Protein AF-A0A967EJQ5-F1 (afdb_monomer_lite)

Structure (mmCIF, N/CA/C/O backbone):
data_AF-A0A967EJQ5-F1
#
_entry.id   AF-A0A967EJQ5-F1
#
loop_
_atom_site.group_PDB
_atom_site.id
_atom_site.type_symbol
_atom_site.label_atom_id
_atom_site.label_alt_id
_atom_site.label_comp_id
_atom_site.label_asym_id
_atom_site.label_entity_id
_atom_site.label_seq_id
_atom_site.pdbx_PDB_ins_code
_atom_site.Cartn_x
_atom_site.Cartn_y
_atom_site.Cartn_z
_atom_site.occupancy
_atom_site.B_iso_or_equiv
_atom_site.auth_seq_id
_atom_site.auth_comp_id
_atom_site.auth_asym_id
_atom_site.auth_atom_id
_atom_site.pdbx_PDB_model_num
ATOM 1 N N . MET A 1 1 ? 8.797 -21.896 -61.077 1.00 55.00 1 MET A N 1
ATOM 2 C CA . MET A 1 1 ? 9.209 -20.578 -60.561 1.00 55.00 1 MET A CA 1
ATOM 3 C C . MET A 1 1 ? 10.694 -20.652 -60.276 1.00 55.00 1 MET A C 1
ATOM 5 O O . MET A 1 1 ? 11.191 -21.742 -60.014 1.00 55.00 1 MET A O 1
ATOM 9 N N . SER A 1 2 ? 11.428 -19.552 -60.407 1.00 75.62 2 SER A N 1
ATOM 10 C CA . SER A 1 2 ? 12.822 -19.540 -59.946 1.00 75.62 2 SER A CA 1
ATOM 11 C C . SER A 1 2 ? 12.859 -19.655 -58.412 1.00 75.62 2 SER A C 1
ATOM 13 O O . SER A 1 2 ? 11.936 -19.184 -57.746 1.00 75.62 2 SER A O 1
ATOM 15 N N . ASN A 1 3 ? 13.930 -20.217 -57.830 1.00 76.56 3 ASN A N 1
ATOM 16 C CA . ASN A 1 3 ? 14.112 -20.283 -56.364 1.00 76.56 3 ASN A CA 1
ATOM 17 C C . ASN A 1 3 ? 13.921 -18.909 -55.674 1.00 76.56 3 ASN A C 1
ATOM 19 O O . ASN A 1 3 ? 13.562 -18.842 -54.499 1.00 76.56 3 ASN A O 1
ATOM 23 N N . TYR A 1 4 ? 14.146 -17.813 -56.406 1.00 81.56 4 TYR A N 1
ATOM 24 C CA . TYR A 1 4 ? 13.992 -16.432 -55.950 1.00 81.56 4 TYR A CA 1
ATOM 25 C C . TYR A 1 4 ? 12.532 -15.968 -55.881 1.00 81.56 4 TYR A C 1
ATOM 27 O O . TYR A 1 4 ? 12.156 -15.270 -54.939 1.00 81.56 4 TYR A O 1
ATOM 35 N N . GLU A 1 5 ? 11.700 -16.359 -56.847 1.00 83.62 5 GLU A N 1
ATOM 36 C CA . GLU A 1 5 ? 10.259 -16.072 -56.829 1.00 83.62 5 GLU A CA 1
ATOM 37 C C . GLU A 1 5 ? 9.575 -16.808 -55.675 1.00 83.62 5 GLU A C 1
ATOM 39 O O . GLU A 1 5 ? 8.753 -16.226 -54.969 1.00 83.62 5 GLU A O 1
ATOM 44 N N . GLU A 1 6 ? 9.974 -18.058 -55.427 1.00 86.62 6 GLU A N 1
ATOM 45 C CA . GLU A 1 6 ? 9.455 -18.861 -54.318 1.00 86.62 6 GLU A CA 1
ATOM 46 C C . GLU A 1 6 ? 9.904 -18.320 -52.954 1.00 86.62 6 GLU A C 1
ATOM 48 O O . GLU A 1 6 ? 9.093 -18.229 -52.032 1.00 86.62 6 GLU A O 1
ATOM 53 N N . LEU A 1 7 ? 11.155 -17.858 -52.832 1.00 88.62 7 LEU A N 1
ATOM 54 C CA . LEU A 1 7 ? 11.626 -17.153 -51.637 1.00 88.62 7 LEU A CA 1
ATOM 55 C C . LEU A 1 7 ? 10.824 -15.868 -51.389 1.00 88.62 7 LEU A C 1
ATOM 57 O O . LEU A 1 7 ? 10.390 -15.629 -50.262 1.00 88.62 7 LEU A O 1
ATOM 61 N N . ARG A 1 8 ? 10.586 -15.050 -52.424 1.00 88.88 8 ARG A N 1
ATOM 62 C CA . ARG A 1 8 ? 9.766 -13.831 -52.303 1.00 88.88 8 ARG A CA 1
ATOM 63 C C . ARG A 1 8 ? 8.336 -14.155 -51.888 1.00 88.88 8 ARG A C 1
ATOM 65 O O . ARG A 1 8 ? 7.810 -13.506 -50.986 1.00 88.88 8 ARG A O 1
ATOM 72 N N . ALA A 1 9 ? 7.732 -15.181 -52.483 1.00 88.25 9 ALA A N 1
ATOM 73 C CA . ALA A 1 9 ? 6.409 -15.661 -52.097 1.00 88.25 9 ALA A CA 1
ATOM 74 C C . ALA A 1 9 ? 6.390 -16.153 -50.640 1.00 88.25 9 ALA A C 1
ATOM 76 O O . ALA A 1 9 ? 5.456 -15.851 -49.897 1.00 88.25 9 ALA A O 1
ATOM 77 N N . PHE A 1 10 ? 7.442 -16.844 -50.191 1.00 90.44 10 PHE A N 1
ATOM 78 C CA . PHE A 1 10 ? 7.571 -17.285 -48.806 1.00 90.44 10 PHE A CA 1
ATOM 79 C C . PHE A 1 10 ? 7.694 -16.106 -47.835 1.00 90.44 10 PHE A C 1
ATOM 81 O O . PHE A 1 10 ? 6.966 -16.063 -46.844 1.00 90.44 10 PHE A O 1
ATOM 88 N N . MET A 1 11 ? 8.549 -15.122 -48.118 1.00 88.62 11 MET A N 1
ATOM 89 C CA . MET A 1 11 ? 8.670 -13.915 -47.293 1.00 88.62 11 MET A CA 1
ATOM 90 C C . MET A 1 11 ? 7.342 -13.141 -47.243 1.00 88.62 11 MET A C 1
ATOM 92 O O . MET A 1 11 ? 6.875 -12.772 -46.161 1.00 88.62 11 MET A O 1
ATOM 96 N N . LEU A 1 12 ? 6.656 -13.008 -48.384 1.00 88.44 12 LEU A N 1
ATOM 97 C CA . LEU A 1 12 ? 5.327 -12.402 -48.459 1.00 88.44 12 LEU A CA 1
ATOM 98 C C . LEU A 1 12 ? 4.291 -13.180 -47.633 1.00 88.44 12 LEU A C 1
ATOM 100 O O . LEU A 1 12 ? 3.509 -12.563 -46.913 1.00 88.44 12 LEU A O 1
ATOM 104 N N . SER A 1 13 ? 4.334 -14.518 -47.638 1.00 88.62 13 SER A N 1
ATOM 105 C CA . SER A 1 13 ? 3.459 -15.369 -46.810 1.00 88.62 13 SER A CA 1
ATOM 106 C C . SER A 1 13 ? 3.662 -15.168 -45.303 1.00 88.62 13 SER A C 1
ATOM 108 O O . SER A 1 13 ? 2.763 -15.436 -44.508 1.00 88.62 13 SER A O 1
ATOM 110 N N . LYS A 1 14 ? 4.833 -14.666 -44.891 1.00 86.38 14 LYS A N 1
ATOM 111 C CA . LYS A 1 14 ? 5.134 -14.268 -43.506 1.00 86.38 14 LYS A CA 1
ATOM 112 C C . LYS A 1 14 ? 4.807 -12.793 -43.225 1.00 86.38 14 LYS A C 1
ATOM 114 O O . LYS A 1 14 ? 5.050 -12.298 -42.120 1.00 86.38 14 LYS A O 1
ATOM 119 N N . GLY A 1 15 ? 4.226 -12.088 -44.198 1.00 80.00 15 GLY A N 1
ATOM 120 C CA . GLY A 1 15 ? 3.902 -10.664 -44.126 1.00 80.00 15 GLY A CA 1
ATOM 121 C C . GLY A 1 15 ? 5.147 -9.778 -44.129 1.00 80.00 15 GLY A C 1
ATOM 122 O O . GLY A 1 15 ? 5.191 -8.800 -43.387 1.00 80.00 15 GLY A O 1
ATOM 123 N N . ILE A 1 16 ? 6.182 -10.174 -44.874 1.00 82.19 16 ILE A N 1
ATOM 124 C CA . ILE A 1 16 ? 7.502 -9.532 -44.916 1.00 82.19 16 ILE A CA 1
ATOM 125 C C . ILE A 1 16 ? 7.842 -9.294 -46.397 1.00 82.19 16 ILE A C 1
ATOM 127 O O . ILE A 1 16 ? 8.538 -10.103 -47.007 1.00 82.19 16 ILE A O 1
ATOM 131 N N . PRO A 1 17 ? 7.310 -8.238 -47.036 1.00 78.50 17 PRO A N 1
ATOM 132 C CA . PRO A 1 17 ? 7.686 -7.929 -48.409 1.00 78.50 17 PRO A CA 1
ATOM 133 C C . PRO A 1 17 ? 9.153 -7.479 -48.451 1.00 78.50 17 PRO A C 1
ATOM 135 O O . PRO A 1 17 ? 9.599 -6.722 -47.590 1.00 78.50 17 PRO A O 1
ATOM 138 N N . ILE A 1 18 ? 9.899 -7.942 -49.452 1.00 76.38 18 ILE A N 1
ATOM 139 C CA . ILE A 1 18 ? 11.235 -7.429 -49.764 1.00 76.38 18 ILE A CA 1
ATOM 140 C C . ILE A 1 18 ? 11.129 -6.550 -51.009 1.00 76.38 18 ILE A C 1
ATOM 142 O O . ILE A 1 18 ? 10.745 -7.023 -52.076 1.00 76.38 18 ILE A O 1
ATOM 146 N N . HIS A 1 19 ? 11.431 -5.261 -50.848 1.00 72.38 19 HIS A N 1
ATOM 147 C CA . HIS A 1 19 ? 11.352 -4.271 -51.934 1.00 72.38 19 HIS A CA 1
ATOM 148 C C . HIS A 1 19 ? 12.639 -4.193 -52.764 1.00 72.38 19 HIS A C 1
ATOM 150 O O . HIS A 1 19 ? 12.661 -3.553 -53.809 1.00 72.38 19 HIS A O 1
ATOM 156 N N . ASP A 1 20 ? 13.708 -4.858 -52.317 1.00 74.44 20 ASP A N 1
ATOM 157 C CA . ASP A 1 20 ? 14.980 -4.894 -53.032 1.00 74.44 20 ASP A CA 1
ATOM 158 C C . ASP A 1 20 ? 14.855 -5.716 -54.327 1.00 74.44 20 ASP A C 1
ATOM 160 O O . ASP A 1 20 ? 14.429 -6.877 -54.313 1.00 74.44 20 ASP A O 1
ATOM 164 N N . GLU A 1 21 ? 15.276 -5.124 -55.451 1.00 70.12 21 GLU A N 1
ATOM 165 C CA . GLU A 1 21 ? 15.207 -5.745 -56.782 1.00 70.12 21 GLU A CA 1
ATOM 166 C C . GLU A 1 21 ? 16.025 -7.040 -56.877 1.00 70.12 21 GLU A C 1
ATOM 168 O O . GLU A 1 21 ? 15.605 -7.967 -57.570 1.00 70.12 21 GLU A O 1
ATOM 173 N N . ASN A 1 22 ? 17.116 -7.147 -56.111 1.00 81.69 22 ASN A N 1
ATOM 174 C CA . ASN A 1 22 ? 18.037 -8.282 -56.121 1.00 81.69 22 ASN A CA 1
ATOM 175 C C . ASN A 1 22 ? 18.145 -8.945 -54.740 1.00 81.69 22 ASN A C 1
ATOM 177 O O . ASN A 1 22 ? 18.316 -8.266 -53.726 1.00 81.69 22 ASN A O 1
ATOM 181 N N . ILE A 1 23 ? 18.097 -10.281 -54.715 1.00 85.75 23 ILE A N 1
ATOM 182 C CA . ILE A 1 23 ? 18.383 -11.106 -53.533 1.00 85.75 23 ILE A CA 1
ATOM 183 C C . ILE A 1 23 ? 19.667 -11.894 -53.791 1.00 85.75 23 ILE A C 1
ATOM 185 O O . ILE A 1 23 ? 19.763 -12.613 -54.785 1.00 85.75 23 ILE A O 1
ATOM 189 N N . TYR A 1 24 ? 20.637 -11.790 -52.884 1.00 89.81 24 TYR A N 1
ATOM 190 C CA . TYR A 1 24 ? 21.956 -12.408 -53.029 1.00 89.81 24 TYR A CA 1
ATOM 191 C C . TYR A 1 24 ? 22.090 -13.673 -52.170 1.00 89.81 24 TYR A C 1
ATOM 193 O O . TYR A 1 24 ? 21.849 -13.654 -50.968 1.00 89.81 24 TYR A O 1
ATOM 201 N N . ILE A 1 25 ? 22.502 -14.784 -52.784 1.00 90.44 25 ILE A N 1
ATOM 202 C CA . ILE A 1 25 ? 22.781 -16.058 -52.099 1.00 90.44 25 ILE A CA 1
ATOM 203 C C . ILE A 1 25 ? 24.296 -16.283 -52.144 1.00 90.44 25 ILE A C 1
ATOM 205 O O . ILE A 1 25 ? 24.795 -17.073 -52.937 1.00 90.44 25 ILE A O 1
ATOM 209 N N . ASP A 1 26 ? 25.033 -15.479 -51.381 1.00 90.62 26 ASP A N 1
ATOM 210 C CA . ASP A 1 26 ? 26.504 -15.437 -51.378 1.00 90.62 26 ASP A CA 1
ATOM 211 C C . ASP A 1 26 ? 27.109 -15.732 -49.993 1.00 90.62 26 ASP A C 1
ATOM 213 O O . ASP A 1 26 ? 28.286 -15.461 -49.746 1.00 90.62 26 ASP A O 1
ATOM 217 N N . GLY A 1 27 ? 26.287 -16.227 -49.065 1.00 87.06 27 GLY A N 1
ATOM 218 C CA . GLY A 1 27 ? 26.678 -16.525 -47.694 1.00 87.06 27 GLY A CA 1
ATOM 219 C C . GLY A 1 27 ? 26.982 -15.289 -46.841 1.00 87.06 27 GLY A C 1
ATOM 220 O O . GLY A 1 27 ? 27.502 -15.454 -45.732 1.00 87.06 27 GLY A O 1
ATOM 221 N N . LYS A 1 28 ? 26.693 -14.065 -47.313 1.00 89.19 28 LYS A N 1
ATOM 222 C CA . LYS A 1 28 ? 26.930 -12.811 -46.574 1.00 89.19 28 LYS A CA 1
ATOM 223 C C . LYS A 1 28 ? 25.649 -12.241 -45.971 1.00 89.19 28 LYS A C 1
ATOM 225 O O . LYS A 1 28 ? 24.536 -12.550 -46.386 1.00 89.19 28 LYS A O 1
ATOM 230 N N . VAL A 1 29 ? 25.828 -11.376 -44.972 1.00 87.88 29 VAL A N 1
ATOM 231 C CA . VAL A 1 29 ? 24.732 -10.634 -44.337 1.00 87.88 29 VAL A CA 1
ATOM 232 C C . VAL A 1 29 ? 24.316 -9.474 -45.229 1.00 87.88 29 VAL A C 1
ATOM 234 O O . VAL A 1 29 ? 25.078 -8.525 -45.408 1.00 87.88 29 VAL A O 1
ATOM 237 N N . HIS A 1 30 ? 23.082 -9.520 -45.721 1.00 88.19 30 HIS A N 1
ATOM 238 C CA . HIS A 1 30 ? 22.468 -8.444 -46.494 1.00 88.19 30 HIS A CA 1
ATOM 239 C C . HIS A 1 30 ? 21.370 -7.777 -45.680 1.00 88.19 30 HIS A C 1
ATOM 241 O O . HIS A 1 30 ? 20.577 -8.452 -45.026 1.00 88.19 30 HIS A O 1
ATOM 247 N N . ARG A 1 31 ? 21.323 -6.443 -45.704 1.00 85.00 31 ARG A N 1
ATOM 248 C CA . ARG A 1 31 ? 20.262 -5.660 -45.058 1.00 85.00 31 ARG A CA 1
ATOM 249 C C . ARG A 1 31 ? 19.149 -5.378 -46.057 1.00 85.00 31 ARG A C 1
ATOM 251 O O . ARG A 1 31 ? 19.439 -5.088 -47.214 1.00 85.00 31 ARG A O 1
ATOM 258 N N . TYR A 1 32 ? 17.903 -5.405 -45.599 1.00 84.56 32 TYR A N 1
ATOM 259 C CA . TYR A 1 32 ? 16.724 -5.049 -46.393 1.00 84.56 32 TYR A CA 1
ATOM 260 C C . TYR A 1 32 ? 15.721 -4.266 -45.536 1.00 84.56 32 TYR A C 1
ATOM 262 O O . TYR A 1 32 ? 15.927 -4.120 -44.334 1.00 84.56 32 TYR A O 1
ATOM 270 N N . SER A 1 33 ? 14.676 -3.718 -46.160 1.00 78.88 33 SER A N 1
ATOM 271 C CA . SER A 1 33 ? 13.578 -3.047 -45.457 1.00 78.88 33 SER A CA 1
ATOM 272 C C . SER A 1 33 ? 12.245 -3.673 -45.839 1.00 78.88 33 SER A C 1
ATOM 274 O O . SER A 1 33 ? 11.969 -3.861 -47.025 1.00 78.88 33 SER A O 1
ATOM 276 N N . THR A 1 34 ? 11.397 -3.943 -44.846 1.00 74.50 34 THR A N 1
ATOM 277 C CA . THR A 1 34 ? 10.002 -4.354 -45.086 1.00 74.50 34 THR A CA 1
ATOM 278 C C . THR A 1 34 ? 9.072 -3.178 -45.387 1.00 74.50 34 THR A C 1
ATOM 280 O O . THR A 1 34 ? 8.006 -3.354 -45.978 1.00 74.50 34 THR A O 1
ATOM 283 N N . ARG A 1 35 ? 9.483 -1.964 -45.005 1.00 70.94 35 ARG A N 1
ATOM 284 C CA . ARG A 1 35 ? 8.684 -0.727 -45.071 1.00 70.94 35 ARG A CA 1
ATOM 285 C C . ARG A 1 35 ? 9.152 0.249 -46.148 1.00 70.94 35 ARG A C 1
ATOM 287 O O . ARG A 1 35 ? 8.566 1.314 -46.288 1.00 70.94 35 ARG A O 1
ATOM 294 N N . ASN A 1 36 ? 10.169 -0.137 -46.919 1.00 68.94 36 ASN A N 1
ATOM 295 C CA . ASN A 1 36 ? 10.843 0.719 -47.895 1.00 68.94 36 ASN A CA 1
ATOM 296 C C . ASN A 1 36 ? 11.498 1.963 -47.256 1.00 68.94 36 ASN A C 1
ATOM 298 O O . ASN A 1 36 ? 11.566 3.036 -47.853 1.00 68.94 36 ASN A O 1
ATOM 302 N N . ASP A 1 37 ? 11.982 1.803 -46.024 1.00 65.75 37 ASP A N 1
ATOM 303 C CA . ASP A 1 37 ? 12.725 2.829 -45.302 1.00 65.75 37 ASP A CA 1
ATOM 304 C C . ASP A 1 37 ? 14.159 2.935 -45.844 1.00 65.75 37 ASP A C 1
ATOM 306 O O . ASP A 1 37 ? 14.792 1.935 -46.196 1.00 65.75 37 ASP A O 1
ATOM 310 N N . SER A 1 38 ? 14.710 4.152 -45.851 1.00 61.62 38 SER A N 1
ATOM 311 C CA . SER A 1 38 ? 16.109 4.397 -46.239 1.00 61.62 38 SER A CA 1
ATOM 312 C C . SER A 1 38 ? 17.119 3.756 -45.278 1.00 61.62 38 SER A C 1
ATOM 314 O O . SER A 1 38 ? 18.249 3.460 -45.666 1.00 61.62 38 SER A O 1
ATOM 316 N N . GLU A 1 39 ? 16.712 3.497 -44.033 1.00 62.31 39 GLU A N 1
ATOM 317 C CA . GLU A 1 39 ? 17.490 2.764 -43.039 1.00 62.31 39 GLU A CA 1
ATOM 318 C C . GLU A 1 39 ? 16.980 1.316 -42.937 1.00 62.31 39 GLU A C 1
ATOM 320 O O . GLU A 1 39 ? 15.937 1.033 -42.355 1.00 62.31 39 GLU A O 1
ATOM 325 N N . LYS A 1 40 ? 17.743 0.385 -43.519 1.00 73.81 40 LYS A N 1
ATOM 326 C CA . LYS A 1 40 ? 17.424 -1.048 -43.578 1.00 73.81 40 LYS A CA 1
ATOM 327 C C . LYS A 1 40 ? 17.718 -1.738 -42.238 1.00 73.81 40 LYS A C 1
ATOM 329 O O . LYS A 1 40 ? 18.887 -1.934 -41.888 1.00 73.81 40 LYS A O 1
ATOM 334 N N . ALA A 1 41 ? 16.676 -2.080 -41.480 1.00 69.94 41 ALA A N 1
ATOM 335 C CA . ALA A 1 41 ? 16.796 -2.675 -40.146 1.00 69.94 41 ALA A CA 1
ATOM 336 C C . ALA A 1 41 ? 16.891 -4.209 -40.195 1.00 69.94 41 ALA A C 1
ATOM 338 O O . ALA A 1 41 ? 17.615 -4.823 -39.408 1.00 69.94 41 ALA A O 1
ATOM 339 N N . GLU A 1 42 ? 16.195 -4.830 -41.137 1.00 85.56 42 GLU A N 1
ATOM 340 C CA . GLU A 1 42 ? 16.110 -6.272 -41.311 1.00 85.56 42 GLU A CA 1
ATOM 341 C C . GLU A 1 42 ? 17.352 -6.836 -42.007 1.00 85.56 42 GLU A C 1
ATOM 343 O O . GLU A 1 42 ? 18.109 -6.115 -42.663 1.00 85.56 42 GLU A O 1
ATOM 348 N N . TRP A 1 43 ? 17.594 -8.138 -41.849 1.00 87.62 43 TRP A N 1
ATOM 349 C CA . TRP A 1 43 ? 18.717 -8.814 -42.493 1.00 87.62 43 TRP A CA 1
ATOM 350 C C . TRP A 1 43 ? 18.337 -10.198 -43.016 1.00 87.62 43 TRP A C 1
ATOM 352 O O . TRP A 1 43 ? 17.455 -10.859 -42.471 1.00 87.62 43 TRP A O 1
ATOM 362 N N . TYR A 1 44 ? 19.022 -10.651 -44.060 1.00 91.31 44 TYR A N 1
ATOM 363 C CA . TYR A 1 44 ? 18.967 -12.031 -44.522 1.00 91.31 44 TYR A CA 1
ATOM 364 C C . TYR A 1 44 ? 20.365 -12.551 -44.838 1.00 91.31 44 TYR A C 1
ATOM 366 O O . TYR A 1 44 ? 21.278 -11.781 -45.142 1.00 91.31 44 TYR A O 1
ATOM 374 N N . ILE A 1 45 ? 20.526 -13.868 -44.741 1.00 92.50 45 ILE A N 1
ATOM 375 C CA . ILE A 1 45 ? 21.700 -14.579 -45.231 1.00 92.50 45 ILE A CA 1
ATOM 376 C C . ILE A 1 45 ? 21.222 -15.829 -45.955 1.00 92.50 45 ILE A C 1
ATOM 378 O O . ILE A 1 45 ? 20.491 -16.643 -45.383 1.00 92.50 45 ILE A O 1
ATOM 382 N N . GLY A 1 46 ? 21.622 -15.958 -47.215 1.00 92.12 46 GLY A N 1
ATOM 383 C CA . GLY A 1 46 ? 21.352 -17.123 -48.043 1.00 92.12 46 GLY A CA 1
ATOM 384 C C . GLY A 1 46 ? 22.645 -17.792 -48.469 1.00 92.12 46 GLY A C 1
ATOM 385 O O . GLY A 1 46 ? 23.583 -17.100 -48.855 1.00 92.12 46 GLY A O 1
ATOM 386 N N . ASP A 1 47 ? 22.676 -19.120 -48.427 1.00 91.94 47 ASP A N 1
ATOM 387 C CA . ASP A 1 47 ? 23.796 -19.908 -48.942 1.00 91.94 47 ASP A CA 1
ATOM 388 C C . ASP A 1 47 ? 23.306 -21.202 -49.609 1.00 91.94 47 ASP A C 1
ATOM 390 O O . ASP A 1 47 ? 22.155 -21.623 -49.425 1.00 91.94 47 ASP A O 1
ATOM 394 N N . TYR A 1 48 ? 24.181 -21.819 -50.398 1.00 90.06 48 TYR A N 1
ATOM 395 C CA . TYR A 1 48 ? 23.949 -23.116 -51.024 1.00 90.06 48 TYR A CA 1
ATOM 396 C C . TYR A 1 48 ? 24.385 -24.226 -50.073 1.00 90.06 48 TYR A C 1
ATOM 398 O O . TYR A 1 48 ? 25.502 -24.218 -49.569 1.00 90.06 48 TYR A O 1
ATOM 406 N N . ILE A 1 49 ? 23.512 -25.205 -49.848 1.00 87.62 49 ILE A N 1
ATOM 407 C CA . ILE A 1 49 ? 23.845 -26.378 -49.023 1.00 87.62 49 ILE A CA 1
ATOM 408 C C . ILE A 1 49 ? 24.193 -27.617 -49.863 1.00 87.62 49 ILE A C 1
ATOM 410 O O . ILE A 1 49 ? 24.826 -28.545 -49.363 1.00 87.62 49 ILE A O 1
ATOM 414 N N . GLU A 1 50 ? 23.764 -27.630 -51.128 1.00 85.50 50 GLU A N 1
ATOM 415 C CA . GLU A 1 50 ? 24.100 -28.579 -52.197 1.00 85.50 50 GLU A CA 1
ATOM 416 C C . GLU A 1 50 ? 23.915 -27.867 -53.550 1.00 85.50 50 GLU A C 1
ATOM 418 O O . GLU A 1 50 ? 23.380 -26.752 -53.597 1.00 85.50 50 GLU A O 1
ATOM 423 N N . ASP A 1 51 ? 24.308 -28.507 -54.658 1.00 82.44 51 ASP A N 1
ATOM 424 C CA . ASP A 1 51 ? 24.102 -27.946 -55.997 1.00 82.44 51 ASP A CA 1
ATOM 425 C C . ASP A 1 51 ? 22.624 -27.570 -56.214 1.00 82.44 51 ASP A C 1
ATOM 427 O O . ASP A 1 51 ? 21.717 -28.382 -56.018 1.00 82.44 51 ASP A O 1
ATOM 431 N N . LYS A 1 52 ? 22.386 -26.303 -56.575 1.00 83.25 52 LYS A N 1
ATOM 432 C CA . LYS A 1 52 ? 21.062 -25.685 -56.800 1.00 83.25 52 LYS A CA 1
ATOM 433 C C . LYS A 1 52 ? 20.100 -25.661 -55.599 1.00 83.25 52 LYS A C 1
ATOM 435 O O . LYS A 1 52 ? 18.979 -25.172 -55.755 1.00 83.25 52 LYS A O 1
ATOM 440 N N . LYS A 1 53 ? 20.513 -26.106 -54.405 1.00 89.19 53 LYS A N 1
ATOM 441 C CA . LYS A 1 53 ? 19.684 -26.099 -53.186 1.00 89.19 53 LYS A CA 1
ATOM 442 C C . LYS A 1 53 ? 20.130 -25.005 -52.227 1.00 89.19 53 LYS A C 1
ATOM 444 O O . LYS A 1 53 ? 21.178 -25.096 -51.591 1.00 89.19 53 LYS A O 1
ATOM 449 N N . ILE A 1 54 ? 19.290 -23.986 -52.095 1.00 92.06 54 ILE A N 1
ATOM 450 C CA . ILE A 1 54 ? 19.516 -22.829 -51.226 1.00 92.06 54 ILE A CA 1
ATOM 451 C C . ILE A 1 54 ? 18.756 -22.946 -49.903 1.00 92.06 54 ILE A C 1
ATOM 453 O O . ILE A 1 54 ? 17.618 -23.439 -49.862 1.00 92.06 54 ILE A O 1
ATOM 457 N N . VAL A 1 55 ? 19.376 -22.427 -48.844 1.0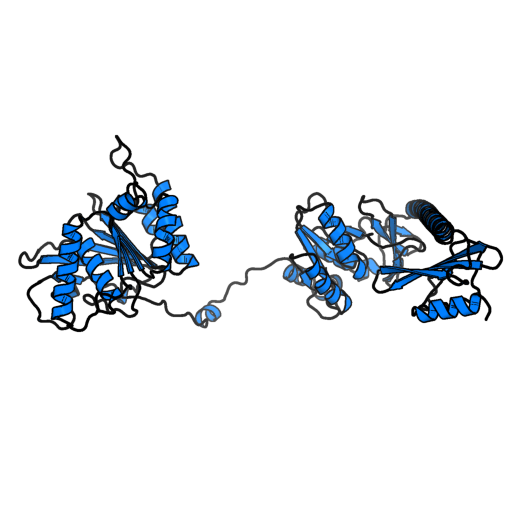0 92.25 55 VAL A N 1
ATOM 458 C CA . VAL A 1 55 ? 18.754 -22.148 -47.545 1.00 92.25 55 VAL A CA 1
ATOM 459 C C . VAL A 1 55 ? 18.950 -20.672 -47.233 1.00 92.25 55 VAL A C 1
ATOM 461 O O . VAL A 1 55 ? 20.049 -20.143 -47.372 1.00 92.25 55 VAL A O 1
ATOM 464 N N . VAL A 1 56 ? 17.881 -20.002 -46.805 1.00 92.69 56 VAL A N 1
ATOM 465 C CA . VAL A 1 56 ? 17.914 -18.572 -46.478 1.00 92.69 56 VAL A CA 1
ATOM 466 C C . VAL A 1 56 ? 17.328 -18.353 -45.101 1.00 92.69 56 VAL A C 1
ATOM 468 O O . VAL A 1 56 ? 16.176 -18.707 -44.862 1.00 92.69 56 VAL A O 1
ATOM 471 N N . THR A 1 57 ? 18.093 -17.742 -44.200 1.00 92.19 57 THR A N 1
ATOM 472 C CA . THR A 1 57 ? 17.556 -17.223 -42.939 1.00 92.19 57 THR A CA 1
ATOM 473 C C . THR A 1 57 ? 17.370 -15.723 -43.063 1.00 92.19 57 THR A C 1
ATOM 475 O O . THR A 1 57 ? 18.299 -15.022 -43.448 1.00 92.19 57 THR A O 1
ATOM 478 N N . PHE A 1 58 ? 16.191 -15.224 -42.714 1.00 90.44 58 PHE A N 1
ATOM 479 C CA . PHE A 1 58 ? 15.892 -13.797 -42.699 1.00 90.44 58 PHE A CA 1
ATOM 480 C C . PHE A 1 58 ? 15.201 -13.401 -41.401 1.00 90.44 58 PHE A C 1
ATOM 482 O O . PHE A 1 58 ? 14.497 -14.205 -40.785 1.00 90.44 58 PHE A O 1
ATOM 489 N N . SER A 1 59 ? 15.422 -12.160 -40.982 1.00 88.06 59 SER A N 1
ATOM 490 C CA . SER A 1 59 ? 14.825 -11.579 -39.788 1.00 88.06 59 SER A CA 1
ATOM 491 C C . SER A 1 59 ? 13.806 -10.505 -40.135 1.00 88.06 59 SER A C 1
ATOM 493 O O . SER A 1 59 ? 13.906 -9.849 -41.169 1.00 88.06 59 SER A O 1
ATOM 495 N N . THR A 1 60 ? 12.837 -10.299 -39.253 1.00 85.19 60 THR A N 1
ATOM 496 C CA . THR A 1 60 ? 11.989 -9.106 -39.237 1.00 85.19 60 THR A CA 1
ATOM 497 C C . THR A 1 60 ? 11.855 -8.602 -37.808 1.00 85.19 60 THR A C 1
ATOM 499 O O . THR A 1 60 ? 11.964 -9.379 -36.859 1.00 85.19 60 THR A O 1
ATOM 502 N N . TYR A 1 61 ? 11.599 -7.307 -37.651 1.00 71.94 61 TYR A N 1
ATOM 503 C CA . TYR A 1 61 ? 11.300 -6.713 -36.357 1.00 71.94 61 TYR A CA 1
ATOM 504 C C . TYR A 1 61 ? 9.807 -6.382 -36.282 1.00 71.94 61 TYR A C 1
ATOM 506 O O . TYR A 1 61 ? 9.341 -5.405 -36.871 1.00 71.94 61 TYR A O 1
ATOM 514 N N . LYS A 1 62 ? 9.048 -7.194 -35.539 1.00 63.34 62 LYS A N 1
ATOM 515 C CA . LYS A 1 62 ? 7.622 -6.970 -35.249 1.00 63.34 62 LYS A CA 1
ATOM 516 C C . LYS A 1 62 ? 7.439 -6.791 -33.745 1.00 63.34 62 LYS A C 1
ATOM 518 O O . LYS A 1 62 ? 8.006 -7.530 -32.950 1.00 63.34 62 LYS A O 1
ATOM 523 N N . ASN A 1 63 ? 6.670 -5.776 -33.344 1.00 53.28 63 ASN A N 1
ATOM 524 C CA . ASN A 1 63 ? 6.371 -5.475 -31.935 1.00 53.28 63 ASN A CA 1
ATOM 525 C C . ASN A 1 63 ? 7.613 -5.385 -31.016 1.00 53.28 63 ASN A C 1
ATOM 527 O O . ASN A 1 63 ? 7.557 -5.789 -29.861 1.00 53.28 63 ASN A O 1
ATOM 531 N N . GLY A 1 64 ? 8.746 -4.889 -31.530 1.00 51.91 64 GLY A N 1
ATOM 532 C CA . GLY A 1 64 ? 9.993 -4.758 -30.761 1.00 51.91 64 GLY A CA 1
ATOM 533 C C . GLY A 1 64 ? 10.819 -6.043 -30.620 1.00 51.91 64 GLY A C 1
ATOM 534 O O . GLY A 1 64 ? 11.916 -5.996 -30.062 1.00 51.91 64 GLY A O 1
ATOM 535 N N . ASN A 1 65 ? 10.350 -7.167 -31.168 1.00 54.69 65 ASN A N 1
ATOM 536 C CA . ASN A 1 65 ? 11.063 -8.439 -31.163 1.00 54.69 65 ASN A CA 1
ATOM 537 C C . ASN A 1 65 ? 11.580 -8.809 -32.553 1.00 54.69 65 ASN A C 1
ATOM 539 O O . ASN A 1 65 ? 10.947 -8.527 -33.569 1.00 54.69 65 ASN A O 1
ATOM 543 N N . GLU A 1 66 ? 12.756 -9.436 -32.572 1.00 79.12 66 GLU A N 1
ATOM 544 C CA . GLU A 1 66 ? 13.323 -10.031 -33.777 1.00 79.12 66 GLU A CA 1
ATOM 545 C C . GLU A 1 66 ? 12.709 -11.420 -33.968 1.00 79.12 66 GLU A C 1
ATOM 547 O O . GLU A 1 66 ? 12.886 -12.302 -33.128 1.00 79.12 66 GLU A O 1
ATOM 552 N N . GLU A 1 67 ? 12.016 -11.619 -35.080 1.00 85.31 67 GLU A N 1
ATOM 553 C CA . GLU A 1 67 ? 11.565 -12.931 -35.530 1.00 85.31 67 GLU A CA 1
ATOM 554 C C . GLU A 1 67 ? 12.479 -13.407 -36.652 1.00 85.31 67 GLU A C 1
ATOM 556 O O . GLU A 1 67 ? 12.792 -12.642 -37.565 1.00 85.31 67 GLU A O 1
ATOM 561 N N . LYS A 1 68 ? 12.904 -14.672 -36.596 1.00 88.94 68 LYS A N 1
ATOM 562 C CA . LYS A 1 68 ? 13.764 -15.286 -37.612 1.00 88.94 68 LYS A CA 1
ATOM 563 C C . LYS A 1 68 ? 13.014 -16.406 -38.314 1.00 88.94 68 LYS A C 1
ATOM 565 O O . LYS A 1 68 ? 12.414 -17.263 -37.669 1.00 88.94 68 LYS A O 1
ATOM 570 N N . PHE A 1 69 ? 13.108 -16.431 -39.633 1.00 90.19 69 PHE A N 1
ATOM 571 C CA . PHE A 1 69 ? 12.510 -17.454 -40.478 1.00 90.19 69 PHE A CA 1
ATOM 572 C C . PHE A 1 69 ? 13.588 -18.100 -41.336 1.00 90.19 69 PHE A C 1
ATOM 574 O O . PHE A 1 69 ? 14.527 -17.433 -41.763 1.00 90.19 69 PHE A O 1
ATOM 581 N N . THR A 1 70 ? 13.440 -19.396 -41.605 1.00 90.88 70 THR A N 1
ATOM 582 C CA . THR A 1 70 ? 14.318 -20.130 -42.519 1.00 90.88 70 THR A CA 1
ATOM 583 C C . THR A 1 70 ? 13.496 -20.649 -43.691 1.00 90.88 70 THR A C 1
ATOM 585 O O . THR A 1 70 ? 12.563 -21.428 -43.497 1.00 90.88 70 THR A O 1
ATOM 588 N N . TYR A 1 71 ? 13.855 -20.223 -44.896 1.00 91.88 71 TYR A N 1
ATOM 589 C CA . TYR A 1 71 ? 13.364 -20.753 -46.159 1.00 91.88 71 TYR A CA 1
ATOM 590 C C . TYR A 1 71 ? 14.290 -21.858 -46.673 1.00 91.88 71 TYR A C 1
ATOM 592 O O . TYR A 1 71 ? 15.513 -21.767 -46.542 1.00 91.88 71 TYR A O 1
ATOM 600 N N . LYS A 1 72 ? 13.696 -22.881 -47.287 1.00 92.31 72 LYS A N 1
ATOM 601 C CA . LYS A 1 72 ? 14.386 -23.976 -47.973 1.00 92.31 72 LYS A CA 1
ATOM 602 C C . LYS A 1 72 ? 13.772 -24.116 -49.361 1.00 92.31 72 LYS A C 1
ATOM 604 O O . LYS A 1 72 ? 12.553 -24.173 -49.473 1.00 92.31 72 LYS A O 1
ATOM 609 N N . SER A 1 73 ? 14.614 -24.191 -50.385 1.00 91.31 73 SER A N 1
ATOM 610 C CA . SER A 1 73 ? 14.186 -24.356 -51.790 1.00 91.31 73 SER A CA 1
ATOM 611 C C . SER A 1 73 ? 13.854 -25.799 -52.193 1.00 91.31 73 SER A C 1
ATOM 613 O O . SER A 1 73 ? 13.493 -26.053 -53.334 1.00 91.31 73 SER A O 1
ATOM 615 N N . TYR A 1 74 ? 14.000 -26.750 -51.274 1.00 89.12 74 TYR A N 1
ATOM 616 C CA . TYR A 1 74 ? 13.856 -28.185 -51.516 1.00 89.12 74 TYR A CA 1
ATOM 617 C C . TYR A 1 74 ? 12.833 -28.796 -50.552 1.00 89.12 74 TYR A C 1
ATOM 619 O O . TYR A 1 74 ? 12.523 -28.226 -49.498 1.00 89.12 74 TYR A O 1
ATOM 627 N N . LYS A 1 75 ? 12.305 -29.971 -50.903 1.00 86.38 75 LYS A N 1
ATOM 628 C CA . LYS A 1 75 ? 11.339 -30.711 -50.077 1.00 86.38 75 LYS A CA 1
ATOM 629 C C . LYS A 1 75 ? 12.038 -31.615 -49.063 1.00 86.38 75 LYS A C 1
ATOM 631 O O . LYS A 1 75 ? 13.196 -32.001 -49.216 1.00 86.38 75 LYS A O 1
ATOM 636 N N . LYS A 1 76 ? 11.300 -31.988 -48.014 1.00 82.81 76 LYS A N 1
ATOM 637 C CA . LYS A 1 76 ? 11.781 -32.907 -46.974 1.00 82.81 76 LYS A CA 1
ATOM 638 C C . LYS A 1 76 ? 12.238 -34.230 -47.604 1.00 82.81 76 LYS A C 1
ATOM 640 O O . LYS A 1 76 ? 11.469 -34.848 -48.334 1.00 82.81 76 LYS A O 1
ATOM 645 N N . GLY A 1 77 ? 13.458 -34.661 -47.280 1.00 83.19 77 GLY A N 1
ATOM 646 C CA . GLY A 1 77 ? 14.055 -35.900 -47.794 1.00 83.19 77 GLY A CA 1
ATOM 647 C C . GLY A 1 77 ? 14.853 -35.756 -49.095 1.00 83.19 77 GLY A C 1
ATOM 648 O O . GLY A 1 77 ? 15.465 -36.727 -49.520 1.00 83.19 77 GLY A O 1
ATOM 649 N N . GLU A 1 78 ? 14.899 -34.570 -49.712 1.00 86.31 78 GLU A N 1
ATOM 650 C CA . GLU A 1 78 ? 15.718 -34.336 -50.913 1.00 86.31 78 GLU A CA 1
ATOM 651 C C . GLU A 1 78 ? 17.196 -34.077 -50.591 1.00 86.31 78 GLU A C 1
ATOM 653 O O . GLU A 1 78 ? 18.020 -34.110 -51.497 1.00 86.31 78 GLU A O 1
ATOM 658 N N . VAL A 1 79 ? 17.546 -33.789 -49.335 1.00 86.06 79 VAL A N 1
ATOM 659 C CA . VAL A 1 79 ? 18.912 -33.475 -48.884 1.00 86.06 79 VAL A CA 1
ATOM 660 C C . VAL A 1 79 ? 19.365 -34.528 -47.883 1.00 86.06 79 VAL A C 1
ATOM 662 O O . VAL A 1 79 ? 18.702 -34.751 -46.868 1.00 86.06 79 VAL A O 1
ATOM 665 N N . GLU A 1 80 ? 20.513 -35.148 -48.140 1.00 85.38 80 GLU A N 1
ATOM 666 C CA . GLU A 1 80 ? 21.118 -36.089 -47.197 1.00 85.38 80 GLU A CA 1
ATOM 667 C C . GLU A 1 80 ? 21.675 -35.348 -45.975 1.00 85.38 80 GLU A C 1
ATOM 669 O O . GLU A 1 80 ? 22.279 -34.277 -46.096 1.00 85.38 80 GLU A O 1
ATOM 674 N N . ASN A 1 81 ? 21.485 -35.923 -44.782 1.00 86.69 81 ASN A N 1
ATOM 675 C CA . ASN A 1 81 ? 21.895 -35.325 -43.504 1.00 86.69 81 ASN A CA 1
ATOM 676 C C . ASN A 1 81 ? 21.385 -33.880 -43.314 1.00 86.69 81 ASN A C 1
ATOM 678 O O . ASN A 1 81 ? 22.080 -33.032 -42.750 1.00 86.69 81 ASN A O 1
ATOM 682 N N . GLU A 1 82 ? 20.160 -33.601 -43.778 1.00 86.31 82 GLU A N 1
ATOM 683 C CA . GLU A 1 82 ? 19.520 -32.278 -43.760 1.00 86.31 82 GLU A CA 1
ATOM 684 C C . GLU A 1 82 ? 19.652 -31.562 -42.403 1.00 86.31 82 GLU A C 1
ATOM 686 O O . GLU A 1 82 ? 20.041 -30.393 -42.348 1.00 86.31 82 GLU A O 1
ATOM 691 N N . GLU A 1 83 ? 19.358 -32.254 -41.299 1.00 86.19 83 GLU A N 1
ATOM 692 C CA . GLU A 1 83 ? 19.414 -31.666 -39.955 1.00 86.19 83 GLU A CA 1
ATOM 693 C C . GLU A 1 83 ? 20.819 -31.178 -39.587 1.00 86.19 83 GLU A C 1
ATOM 695 O O . GLU A 1 83 ? 20.964 -30.096 -39.010 1.00 86.19 83 GLU A O 1
ATOM 700 N N . HIS A 1 84 ? 21.855 -31.932 -39.963 1.00 88.44 84 HIS A N 1
ATOM 701 C CA . HIS A 1 84 ? 23.244 -31.561 -39.719 1.00 88.44 84 HIS A CA 1
ATOM 702 C C . HIS A 1 84 ? 23.626 -30.320 -40.534 1.00 88.44 84 HIS A C 1
ATOM 704 O O . HIS A 1 84 ? 24.041 -29.321 -39.948 1.00 88.44 84 HIS A O 1
ATOM 710 N N . LYS A 1 85 ? 23.357 -30.324 -41.848 1.00 88.06 85 LYS A N 1
ATOM 711 C CA . LYS A 1 85 ? 23.679 -29.202 -42.750 1.00 88.06 85 LYS A CA 1
ATOM 712 C C . LYS A 1 85 ? 22.972 -27.905 -42.353 1.00 88.06 85 LYS A C 1
ATOM 714 O O . LYS A 1 85 ? 23.570 -26.833 -42.370 1.00 88.06 85 LYS A O 1
ATOM 719 N N . ILE A 1 86 ? 21.703 -27.977 -41.945 1.00 86.44 86 ILE A N 1
ATOM 720 C CA . ILE A 1 86 ? 20.964 -26.797 -41.464 1.00 86.44 86 ILE A CA 1
ATOM 721 C C . ILE A 1 86 ? 21.529 -26.297 -40.135 1.00 86.44 86 ILE A C 1
ATOM 723 O O . ILE A 1 86 ? 21.579 -25.087 -39.903 1.00 86.44 86 ILE A O 1
ATOM 727 N N . THR A 1 87 ? 21.924 -27.208 -39.247 1.00 88.75 87 THR A N 1
ATOM 728 C CA . THR A 1 87 ? 22.515 -26.842 -37.957 1.00 88.75 87 THR A CA 1
ATOM 729 C C . THR A 1 87 ? 23.862 -26.149 -38.149 1.00 88.75 87 THR A C 1
ATOM 731 O O . THR A 1 87 ? 24.096 -25.116 -37.524 1.00 88.75 87 THR A O 1
ATOM 734 N N . GLU A 1 88 ? 24.718 -26.660 -39.034 1.00 88.94 88 GLU A N 1
ATOM 735 C CA . GLU A 1 88 ? 25.984 -26.019 -39.406 1.00 88.94 88 GLU A CA 1
ATOM 736 C C . GLU A 1 88 ? 25.757 -24.649 -40.041 1.00 88.94 88 GLU A C 1
ATOM 738 O O . GLU A 1 88 ? 26.292 -23.658 -39.546 1.00 88.94 88 GLU A O 1
ATOM 743 N N . PHE A 1 89 ? 24.861 -24.559 -41.028 1.00 87.88 89 PHE A N 1
ATOM 744 C CA . PHE A 1 89 ? 24.477 -23.289 -41.640 1.00 87.88 89 PHE A CA 1
ATOM 745 C C . PHE A 1 89 ? 24.036 -22.264 -40.585 1.00 87.88 89 PHE A C 1
ATOM 747 O O . PHE A 1 89 ? 24.510 -21.131 -40.582 1.00 87.88 89 PHE A O 1
ATOM 754 N N . ARG A 1 90 ? 23.165 -22.650 -39.641 1.00 86.88 90 ARG A N 1
ATOM 755 C CA . ARG A 1 90 ? 22.710 -21.761 -38.557 1.00 86.88 90 ARG A CA 1
ATOM 756 C C . ARG A 1 90 ? 23.855 -21.298 -37.660 1.00 86.88 90 ARG A C 1
ATOM 758 O O . ARG A 1 90 ? 23.904 -20.112 -37.339 1.00 86.88 90 ARG A O 1
ATOM 765 N N . LYS A 1 91 ? 24.767 -22.200 -37.283 1.00 89.00 91 LYS A N 1
ATOM 766 C CA . LYS A 1 91 ? 25.955 -21.860 -36.484 1.00 89.00 91 LYS A CA 1
ATOM 767 C C . LYS A 1 91 ? 26.853 -20.866 -37.218 1.00 89.00 91 LYS A C 1
ATOM 769 O O . LYS A 1 91 ? 27.267 -19.874 -36.626 1.00 89.00 91 LYS A O 1
ATOM 774 N N . GLU A 1 92 ? 27.113 -21.085 -38.503 1.00 88.44 92 GLU A N 1
ATOM 775 C CA . GLU A 1 92 ? 27.897 -20.153 -39.316 1.00 88.44 92 GLU A CA 1
ATOM 776 C C . GLU A 1 92 ? 27.227 -18.783 -39.432 1.00 88.44 92 GLU A C 1
ATOM 778 O O . GLU A 1 92 ? 27.902 -17.758 -39.322 1.00 88.44 92 GLU A O 1
ATOM 783 N N . GLN A 1 93 ? 25.901 -18.745 -39.604 1.00 86.19 93 GLN A N 1
ATOM 784 C CA . GLN A 1 93 ? 25.162 -17.483 -39.649 1.00 86.19 93 GLN A CA 1
ATOM 785 C C . GLN A 1 93 ? 25.274 -16.702 -38.350 1.00 86.19 93 GLN A C 1
ATOM 787 O O . GLN A 1 93 ? 25.504 -15.492 -38.363 1.00 86.19 93 GLN A O 1
ATOM 792 N N . GLU A 1 94 ? 25.141 -17.390 -37.224 1.00 86.44 94 GLU A N 1
ATOM 793 C CA . GLU A 1 94 ? 25.286 -16.770 -35.919 1.00 86.44 94 GLU A CA 1
ATOM 794 C C . GLU A 1 94 ? 26.698 -16.203 -35.722 1.00 86.44 94 GLU A C 1
ATOM 796 O O . GLU A 1 94 ? 26.834 -15.038 -35.345 1.00 86.44 94 GLU A O 1
ATOM 801 N N . MET A 1 95 ? 27.744 -16.955 -36.086 1.00 87.94 95 MET A N 1
ATOM 802 C CA . MET A 1 95 ? 29.127 -16.461 -36.041 1.00 87.94 95 MET A CA 1
ATOM 803 C C . MET A 1 95 ? 29.345 -15.246 -36.954 1.00 87.94 95 MET A C 1
ATOM 805 O O . MET A 1 95 ? 29.986 -14.275 -36.546 1.00 87.94 95 MET A O 1
ATOM 809 N N . LYS A 1 96 ? 28.799 -15.256 -38.179 1.00 87.56 96 LYS A N 1
ATOM 810 C CA . LYS A 1 96 ? 28.899 -14.132 -39.128 1.00 87.56 96 LYS A CA 1
ATOM 811 C C . LYS A 1 96 ? 28.225 -12.870 -38.580 1.00 87.56 96 LYS A C 1
ATOM 813 O O . LYS A 1 96 ? 28.811 -11.788 -38.646 1.00 87.56 96 LYS A O 1
ATOM 818 N N . LEU A 1 97 ? 27.034 -12.998 -37.993 1.00 83.62 97 LEU A N 1
ATOM 819 C CA . LEU A 1 97 ? 26.314 -11.883 -37.367 1.00 83.62 97 LEU A CA 1
ATOM 820 C C . LEU A 1 97 ? 27.046 -11.342 -36.135 1.00 83.62 97 LEU A C 1
ATOM 822 O O . LEU A 1 97 ? 27.161 -10.125 -35.982 1.00 83.62 97 LEU A O 1
ATOM 826 N N . GLN A 1 98 ? 27.575 -12.227 -35.285 1.00 85.31 98 GLN A N 1
ATOM 827 C CA . GLN A 1 98 ? 28.368 -11.841 -34.116 1.00 85.31 98 GLN A CA 1
ATOM 828 C C . GLN A 1 98 ? 29.630 -11.080 -34.529 1.00 85.31 98 GLN A C 1
ATOM 830 O O . GLN A 1 98 ? 29.901 -10.007 -33.990 1.00 85.31 98 GLN A O 1
ATOM 835 N N . LYS A 1 99 ? 30.365 -11.582 -35.531 1.00 88.50 99 LYS A N 1
ATOM 836 C CA . LYS A 1 99 ? 31.561 -10.916 -36.061 1.00 88.50 99 LYS A CA 1
ATOM 837 C C . LYS A 1 99 ? 31.234 -9.533 -36.627 1.00 88.50 99 LYS A C 1
ATOM 839 O O . LYS A 1 99 ? 31.890 -8.563 -36.262 1.00 88.50 99 LYS A O 1
ATOM 844 N N . LEU A 1 100 ? 30.181 -9.423 -37.443 1.00 85.81 100 LEU A N 1
ATOM 845 C CA . LEU A 1 100 ? 29.739 -8.143 -38.001 1.00 85.81 100 LEU A CA 1
ATOM 846 C C . LEU A 1 100 ? 29.358 -7.141 -36.900 1.00 85.81 100 LEU A C 1
ATOM 848 O O . LEU A 1 100 ? 29.729 -5.971 -36.974 1.00 85.81 100 LEU A O 1
ATOM 852 N N . SER A 1 101 ? 28.642 -7.595 -35.868 1.00 83.75 101 SER A N 1
ATOM 853 C CA . SER A 1 101 ? 28.279 -6.753 -34.725 1.00 83.75 101 SER A CA 1
ATOM 854 C C . SER A 1 101 ? 29.510 -6.298 -33.938 1.00 83.75 101 SER A C 1
ATOM 856 O O . SER A 1 101 ? 29.570 -5.142 -33.523 1.00 83.75 101 SER A O 1
ATOM 858 N N . ALA A 1 102 ? 30.495 -7.177 -33.740 1.00 87.50 102 ALA A N 1
ATOM 859 C CA . ALA A 1 102 ? 31.734 -6.851 -33.041 1.00 87.50 102 ALA A CA 1
ATOM 860 C C . ALA A 1 102 ? 32.580 -5.830 -33.818 1.00 87.50 102 ALA A C 1
ATOM 862 O O . ALA A 1 102 ? 33.101 -4.884 -33.227 1.00 87.50 102 ALA A O 1
ATOM 863 N N . ASP A 1 103 ? 32.684 -5.978 -35.139 1.00 89.88 103 ASP A N 1
ATOM 864 C CA . ASP A 1 103 ? 33.409 -5.029 -35.987 1.00 89.88 103 ASP A CA 1
ATOM 865 C C . ASP A 1 103 ? 32.707 -3.662 -36.014 1.00 89.88 103 ASP A C 1
ATOM 867 O O . ASP A 1 103 ? 33.357 -2.632 -35.821 1.00 89.88 103 ASP A O 1
ATOM 871 N N . ARG A 1 104 ? 31.368 -3.637 -36.098 1.00 88.69 104 ARG A N 1
ATOM 872 C CA . ARG A 1 104 ? 30.582 -2.399 -35.951 1.00 88.69 104 ARG A CA 1
ATOM 873 C C . ARG A 1 104 ? 30.755 -1.735 -34.589 1.00 88.69 104 ARG A C 1
ATOM 875 O O . ARG A 1 104 ? 30.830 -0.510 -34.517 1.00 88.69 104 ARG A O 1
ATOM 882 N N . LEU A 1 105 ? 30.842 -2.513 -33.512 1.00 89.94 105 LEU A N 1
ATOM 883 C CA . LEU A 1 105 ? 31.081 -1.971 -32.177 1.00 89.94 105 LEU A CA 1
ATOM 884 C C . LEU A 1 105 ? 32.466 -1.315 -32.082 1.00 89.94 105 LEU A C 1
ATOM 886 O O . LEU A 1 105 ? 32.577 -0.224 -31.528 1.00 89.94 105 LEU A O 1
ATOM 890 N N . LYS A 1 106 ? 33.508 -1.916 -32.674 1.00 92.31 106 LYS A N 1
ATOM 891 C CA . LYS A 1 106 ? 34.856 -1.316 -32.736 1.00 92.31 106 LYS A CA 1
ATOM 892 C C . LYS A 1 106 ? 34.862 -0.002 -33.518 1.00 92.31 106 LYS A C 1
ATOM 894 O O . LYS A 1 106 ? 35.451 0.978 -33.060 1.00 92.31 106 LYS A O 1
ATOM 899 N N . GLU A 1 107 ? 34.190 0.039 -34.670 1.00 92.81 107 GLU A N 1
ATOM 900 C CA . GLU A 1 107 ? 34.027 1.269 -35.459 1.00 92.81 107 GLU A CA 1
ATOM 901 C C . GLU A 1 107 ? 33.332 2.362 -34.642 1.00 92.81 107 GLU A C 1
ATOM 903 O O . GLU A 1 107 ? 33.797 3.503 -34.597 1.00 92.81 107 GLU A O 1
ATOM 908 N N . PHE A 1 108 ? 32.252 2.007 -33.944 1.00 94.44 108 PHE A N 1
ATOM 909 C CA . PHE A 1 108 ? 31.542 2.927 -33.066 1.00 94.44 108 PHE A CA 1
ATOM 910 C C . PHE A 1 108 ? 32.415 3.414 -31.908 1.00 94.44 108 PHE A C 1
ATOM 912 O O . PHE A 1 108 ? 32.433 4.609 -31.640 1.00 94.44 108 PHE A O 1
ATOM 919 N N . GLN A 1 109 ? 33.183 2.543 -31.253 1.00 93.94 109 GLN A N 1
ATOM 920 C CA . GLN A 1 109 ? 34.098 2.940 -30.180 1.00 93.94 109 GLN A CA 1
ATOM 921 C C . GLN A 1 109 ? 35.175 3.912 -30.676 1.00 93.94 109 GLN A C 1
ATOM 923 O O . GLN A 1 109 ? 35.524 4.860 -29.970 1.00 93.94 109 GLN A O 1
ATOM 928 N N . HIS A 1 110 ? 35.690 3.711 -31.893 1.00 94.81 110 HIS A N 1
ATOM 929 C CA . HIS A 1 110 ? 36.606 4.665 -32.514 1.00 94.81 110 HIS A CA 1
ATOM 930 C C . HIS A 1 110 ? 35.903 5.997 -32.803 1.00 94.81 110 HIS A C 1
ATOM 932 O O . HIS A 1 110 ? 36.404 7.050 -32.413 1.00 94.81 110 HIS A O 1
ATOM 938 N N . TYR A 1 111 ? 34.707 5.959 -33.400 1.00 94.81 111 TYR A N 1
ATOM 939 C CA . TYR A 1 111 ? 33.887 7.144 -33.653 1.00 94.81 111 TYR A CA 1
ATOM 940 C C . TYR A 1 111 ? 33.557 7.914 -32.364 1.00 94.81 111 TYR A C 1
ATOM 942 O O . TYR A 1 111 ? 33.678 9.138 -32.335 1.00 94.81 111 TYR A O 1
ATOM 950 N N . TRP A 1 112 ? 33.201 7.214 -31.287 1.00 96.12 112 TRP A N 1
ATOM 951 C CA . TRP A 1 112 ? 32.822 7.782 -29.994 1.00 96.12 112 TRP A CA 1
ATOM 952 C C . TRP A 1 112 ? 33.939 8.636 -29.388 1.00 96.12 112 TRP A C 1
ATOM 954 O O . TRP A 1 112 ? 33.679 9.722 -28.877 1.00 96.12 112 TRP A O 1
ATOM 964 N N . LYS A 1 113 ? 35.199 8.202 -29.533 1.00 95.56 113 LYS A N 1
ATOM 965 C CA . LYS A 1 113 ? 36.387 8.955 -29.088 1.00 95.56 113 LYS A CA 1
ATOM 966 C C . LYS A 1 113 ? 36.609 10.265 -29.851 1.00 95.56 113 LYS A C 1
ATOM 968 O O . LYS A 1 113 ? 37.350 11.114 -29.375 1.00 95.56 113 LYS A O 1
ATOM 973 N N . THR A 1 114 ? 35.996 10.430 -31.025 1.00 96.44 114 THR A N 1
ATOM 974 C CA . THR A 1 114 ? 36.104 11.664 -31.826 1.00 96.44 114 THR A CA 1
ATOM 975 C C . THR A 1 114 ? 35.078 12.730 -31.447 1.00 96.44 114 THR A C 1
ATOM 977 O O . THR A 1 114 ? 35.111 13.826 -32.005 1.00 96.44 114 THR A O 1
ATOM 980 N N . LEU A 1 115 ? 34.129 12.408 -30.565 1.00 97.00 115 LEU A N 1
ATOM 981 C CA . LEU A 1 115 ? 33.095 13.339 -30.133 1.00 97.00 115 LEU A CA 1
ATOM 982 C C . LEU A 1 115 ? 33.645 14.302 -29.075 1.00 97.00 115 LEU A C 1
ATOM 984 O O . LEU A 1 115 ? 34.492 13.928 -28.264 1.00 97.00 115 LEU A O 1
ATOM 988 N N . THR A 1 116 ? 33.131 15.529 -29.047 1.00 96.94 116 THR A N 1
ATOM 989 C CA . THR A 1 116 ? 33.530 16.546 -28.065 1.00 96.94 116 THR A CA 1
ATOM 990 C C . THR A 1 116 ? 32.402 16.824 -27.070 1.00 96.94 116 THR A C 1
ATOM 992 O O . THR A 1 116 ? 31.239 16.557 -27.380 1.00 96.94 116 THR A O 1
ATOM 995 N N . PRO A 1 117 ? 32.696 17.343 -25.862 1.00 97.12 117 PRO A N 1
ATOM 996 C CA . PRO A 1 117 ? 31.660 17.752 -24.918 1.00 97.12 117 PRO A CA 1
ATOM 997 C C . PRO A 1 117 ? 30.681 18.755 -25.535 1.00 97.12 117 PRO A C 1
ATOM 999 O O . PRO A 1 117 ? 31.082 19.762 -26.117 1.00 97.12 117 PRO A O 1
ATOM 1002 N N . CYS A 1 118 ? 29.386 18.484 -25.393 1.00 96.06 118 CYS A N 1
ATOM 1003 C CA . CYS A 1 118 ? 28.335 19.403 -25.802 1.00 96.06 118 CYS A CA 1
ATOM 1004 C C . CYS A 1 118 ? 28.230 20.539 -24.776 1.00 96.06 118 CYS A C 1
ATOM 1006 O O . CYS A 1 118 ? 28.045 20.273 -23.593 1.00 96.06 118 CYS A O 1
ATOM 1008 N N . LEU A 1 119 ? 28.311 21.797 -25.216 1.00 94.06 119 LEU A N 1
ATOM 1009 C CA . LEU A 1 119 ? 28.114 22.971 -24.348 1.00 94.06 119 LEU A CA 1
ATOM 1010 C C . LEU A 1 119 ? 26.734 23.609 -24.527 1.00 94.06 119 LEU A C 1
ATOM 1012 O O . LEU A 1 119 ? 26.187 24.175 -23.586 1.00 94.06 119 LEU A O 1
ATOM 1016 N N . ASN A 1 120 ? 26.167 23.498 -25.724 1.00 93.31 120 ASN A N 1
ATOM 1017 C CA . ASN A 1 120 ? 24.818 23.920 -26.075 1.00 93.31 120 ASN A CA 1
ATOM 1018 C C . ASN A 1 120 ? 24.337 23.118 -27.292 1.00 93.31 120 ASN A C 1
ATOM 1020 O O . ASN A 1 120 ? 25.134 22.529 -28.022 1.00 93.31 120 ASN A O 1
ATOM 1024 N N . HIS A 1 121 ? 23.021 23.046 -27.472 1.00 96.69 121 HIS A N 1
ATOM 1025 C CA . HIS A 1 121 ? 22.406 22.436 -28.647 1.00 96.69 121 HIS A CA 1
ATOM 1026 C C . HIS A 1 121 ? 20.929 22.866 -28.723 1.00 96.69 121 HIS A C 1
ATOM 1028 O O . HIS A 1 121 ? 20.249 22.788 -27.694 1.00 96.69 121 HIS A O 1
ATOM 1034 N N . PRO A 1 122 ? 20.380 23.221 -29.904 1.00 96.12 122 PRO A N 1
ATOM 1035 C CA . PRO A 1 122 ? 19.006 23.729 -30.028 1.00 96.12 122 PRO A CA 1
ATOM 1036 C C . PRO A 1 122 ? 17.936 22.822 -29.398 1.00 96.12 122 PRO A C 1
ATOM 1038 O O . PRO A 1 122 ? 17.024 23.285 -28.716 1.00 96.12 122 PRO A O 1
ATOM 1041 N N . TYR A 1 123 ? 18.078 21.501 -29.553 1.00 96.12 123 TYR A N 1
ATOM 1042 C CA . TYR A 1 123 ? 17.195 20.526 -28.898 1.00 96.12 123 TYR A CA 1
ATOM 1043 C C . TYR A 1 123 ? 17.213 20.623 -27.361 1.00 96.12 123 TYR A C 1
ATOM 1045 O O . TYR A 1 123 ? 16.162 20.511 -26.731 1.00 96.12 123 TYR A O 1
ATOM 1053 N N . LEU A 1 124 ? 18.389 20.817 -26.755 1.00 96.31 124 LEU A N 1
ATOM 1054 C CA . LEU A 1 124 ? 18.532 20.870 -25.299 1.00 96.31 124 LEU A CA 1
ATOM 1055 C C . LEU A 1 124 ? 17.933 22.155 -24.735 1.00 96.31 124 LEU A C 1
ATOM 1057 O O . LEU A 1 124 ? 17.241 22.099 -23.725 1.00 96.31 124 LEU A O 1
ATOM 1061 N N . GLU A 1 125 ? 18.121 23.281 -25.423 1.00 95.50 125 GLU A N 1
ATOM 1062 C CA . GLU A 1 125 ? 17.489 24.556 -25.068 1.00 95.50 125 GLU A CA 1
ATOM 1063 C C . GLU A 1 125 ? 15.963 24.447 -25.136 1.00 95.50 125 GLU A C 1
ATOM 1065 O O . GLU A 1 125 ? 15.277 24.761 -24.163 1.00 95.50 125 GLU A O 1
ATOM 1070 N N . LYS A 1 126 ? 15.432 23.891 -26.236 1.00 95.19 126 LYS A N 1
ATOM 1071 C CA . LYS A 1 126 ? 13.990 23.661 -26.411 1.00 95.19 126 LYS A CA 1
ATOM 1072 C C . LYS A 1 126 ? 13.398 22.779 -25.308 1.00 95.19 126 LYS A C 1
ATOM 1074 O O . LYS A 1 126 ? 12.297 23.050 -24.841 1.00 95.19 126 LYS A O 1
ATOM 1079 N N . LYS A 1 127 ? 14.113 21.725 -24.901 1.00 94.69 127 LYS A N 1
ATOM 1080 C CA . LYS A 1 127 ? 13.679 20.779 -23.857 1.00 94.69 127 LYS A CA 1
ATOM 1081 C C . LYS A 1 127 ? 14.126 21.195 -22.440 1.00 94.69 127 LYS A C 1
ATOM 1083 O O . LYS A 1 127 ? 13.894 20.445 -21.496 1.00 94.69 127 LYS A O 1
ATOM 1088 N N . LYS A 1 128 ? 14.752 22.370 -22.268 1.00 95.69 128 LYS A N 1
ATOM 1089 C CA . LYS A 1 128 ? 15.283 22.887 -20.987 1.00 95.69 128 LYS A CA 1
ATOM 1090 C C . LYS A 1 128 ? 16.224 21.903 -20.263 1.00 95.69 128 LYS A C 1
ATOM 1092 O O . LYS A 1 128 ? 16.182 21.759 -19.043 1.00 95.69 128 LYS A O 1
ATOM 1097 N N . ILE A 1 129 ? 17.084 21.221 -21.017 1.00 96.12 129 ILE A N 1
ATOM 1098 C CA . ILE A 1 129 ? 18.030 20.216 -20.514 1.00 96.12 129 ILE A CA 1
ATOM 1099 C C . ILE A 1 129 ? 19.432 20.818 -20.426 1.00 96.12 129 ILE A C 1
ATOM 1101 O O . ILE A 1 129 ? 19.939 21.369 -21.403 1.00 96.12 129 ILE A O 1
ATOM 1105 N N . LYS A 1 130 ? 20.112 20.659 -19.285 1.00 94.06 130 LYS A N 1
ATOM 1106 C CA . LYS A 1 130 ? 21.529 21.038 -19.172 1.00 94.06 130 LYS A CA 1
ATOM 1107 C C . LYS A 1 130 ? 22.422 19.973 -19.827 1.00 94.06 130 LYS A C 1
ATOM 1109 O O . LYS A 1 130 ? 22.237 18.787 -19.546 1.00 94.06 130 LYS A O 1
ATOM 1114 N N . PRO A 1 131 ? 23.429 20.359 -20.629 1.00 90.31 131 PRO A N 1
ATOM 1115 C CA . PRO A 1 131 ? 24.284 19.430 -21.364 1.00 90.31 131 PRO A CA 1
ATOM 1116 C C . PRO A 1 131 ? 25.357 18.798 -20.462 1.00 90.31 131 PRO A C 1
ATOM 1118 O O . PRO A 1 131 ? 26.549 19.064 -20.582 1.00 90.31 131 PRO A O 1
ATOM 1121 N N . LYS A 1 132 ? 24.939 17.955 -19.515 1.00 88.31 132 LYS A N 1
ATOM 1122 C CA . LYS A 1 132 ? 25.851 17.233 -18.620 1.00 88.31 132 LYS A CA 1
ATOM 1123 C C . LYS A 1 132 ? 26.158 15.852 -19.195 1.00 88.31 132 LYS A C 1
ATOM 1125 O O . LYS A 1 132 ? 25.244 15.060 -19.392 1.00 88.31 132 LYS A O 1
ATOM 1130 N N . ASN A 1 133 ? 27.441 15.555 -19.413 1.00 86.2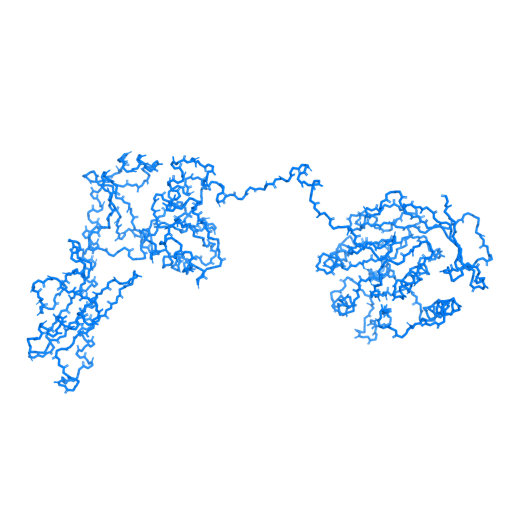5 133 ASN A N 1
ATOM 1131 C CA . ASN A 1 133 ? 27.924 14.275 -19.960 1.00 86.25 133 ASN A CA 1
ATOM 1132 C C . ASN A 1 133 ? 27.331 13.913 -21.338 1.00 86.25 133 ASN A C 1
ATOM 1134 O O . ASN A 1 133 ? 27.213 12.737 -21.679 1.00 86.25 133 ASN A O 1
ATOM 1138 N N . LEU A 1 134 ? 26.952 14.922 -22.127 1.00 94.81 134 LEU A N 1
ATOM 1139 C CA . LEU A 1 134 ? 26.485 14.755 -23.502 1.00 94.81 134 LEU A CA 1
ATOM 1140 C C . LEU A 1 134 ? 27.574 15.188 -24.476 1.00 94.81 134 LEU A C 1
ATOM 1142 O O . LEU A 1 134 ? 28.360 16.088 -24.175 1.00 94.81 134 LEU A O 1
ATOM 1146 N N . LEU A 1 135 ? 27.611 14.556 -25.646 1.00 97.38 135 LEU A N 1
ATOM 1147 C CA . LEU A 1 135 ? 28.647 14.794 -26.647 1.00 97.38 135 LEU A CA 1
ATOM 1148 C C . LEU A 1 135 ? 28.047 15.344 -27.942 1.00 97.38 135 LEU A C 1
ATOM 1150 O O . LEU A 1 135 ? 26.871 15.135 -28.228 1.00 97.38 135 LEU A O 1
ATOM 1154 N N . VAL A 1 136 ? 28.847 16.045 -28.738 1.00 97.19 136 VAL A N 1
ATOM 1155 C CA . VAL A 1 136 ? 28.430 16.645 -30.007 1.00 97.19 136 VAL A CA 1
ATOM 1156 C C . VAL A 1 136 ? 29.486 16.413 -31.086 1.00 97.19 136 VAL A C 1
ATOM 1158 O O . VAL A 1 136 ? 30.680 16.306 -30.805 1.00 97.19 136 VAL A O 1
ATOM 1161 N N . LYS A 1 137 ? 29.038 16.313 -32.339 1.00 96.31 137 LYS A N 1
ATOM 1162 C CA . LYS A 1 137 ? 29.888 16.357 -33.536 1.00 96.31 137 LYS A CA 1
ATOM 1163 C C . LYS A 1 137 ? 29.052 16.826 -34.718 1.00 96.31 137 LYS A C 1
ATOM 1165 O O . LYS A 1 137 ? 27.971 16.287 -34.929 1.00 96.31 137 LYS A O 1
ATOM 1170 N N . ASN A 1 138 ? 29.548 17.799 -35.483 1.00 93.62 138 ASN A N 1
ATOM 1171 C CA . ASN A 1 138 ? 28.862 18.360 -36.657 1.00 93.62 138 ASN A CA 1
ATOM 1172 C C . ASN A 1 138 ? 27.399 18.754 -36.368 1.00 93.62 138 ASN A C 1
ATOM 1174 O O . ASN A 1 138 ? 26.499 18.338 -37.090 1.00 93.62 138 ASN A O 1
ATOM 1178 N N . GLU A 1 139 ? 27.161 19.483 -35.271 1.00 93.19 139 GLU A N 1
ATOM 1179 C CA . GLU A 1 139 ? 25.816 19.894 -34.810 1.00 93.19 139 GLU A CA 1
ATOM 1180 C C . GLU A 1 139 ? 24.850 18.740 -34.480 1.00 93.19 139 GLU A C 1
ATOM 1182 O O . GLU A 1 139 ? 23.656 18.961 -34.300 1.00 93.19 139 GLU A O 1
ATOM 1187 N N . ILE A 1 140 ? 25.346 17.505 -34.378 1.00 96.94 140 ILE A N 1
ATOM 1188 C CA . ILE A 1 140 ? 24.562 16.349 -33.949 1.00 96.94 140 ILE A CA 1
ATOM 1189 C C . ILE A 1 140 ? 24.908 16.043 -32.496 1.00 96.94 140 ILE A C 1
ATOM 1191 O O . ILE A 1 140 ? 26.050 15.708 -32.166 1.00 96.94 140 ILE A O 1
ATOM 1195 N N . LEU A 1 141 ? 23.905 16.125 -31.628 1.00 97.94 141 LEU A N 1
ATOM 1196 C CA . LEU A 1 141 ? 23.973 15.699 -30.235 1.00 97.94 141 LEU A CA 1
ATOM 1197 C C . LEU A 1 141 ? 23.986 14.170 -30.141 1.00 97.94 141 LEU A C 1
ATOM 1199 O O . LEU A 1 141 ? 23.246 13.492 -30.850 1.00 97.94 141 LEU A O 1
ATOM 1203 N N . HIS A 1 142 ? 24.793 13.631 -29.234 1.00 97.44 142 HIS A N 1
ATOM 1204 C CA . HIS A 1 142 ? 24.941 12.204 -28.978 1.00 97.44 142 HIS A CA 1
ATOM 1205 C C . HIS A 1 142 ? 24.656 11.908 -27.501 1.00 97.44 142 HIS A C 1
ATOM 1207 O O . HIS A 1 142 ? 25.353 12.396 -26.608 1.00 97.44 142 HIS A O 1
ATOM 1213 N N . ILE A 1 143 ? 23.641 11.080 -27.251 1.00 96.69 143 ILE A N 1
ATOM 1214 C CA . ILE A 1 143 ? 23.288 10.565 -25.924 1.00 96.69 143 ILE A CA 1
ATOM 1215 C C . ILE A 1 143 ? 23.816 9.127 -25.820 1.00 96.69 143 ILE A C 1
ATOM 1217 O O . ILE A 1 143 ? 23.430 8.299 -26.651 1.00 96.69 143 ILE A O 1
ATOM 1221 N N . PRO A 1 144 ? 24.690 8.807 -24.847 1.00 96.06 144 PRO A N 1
ATOM 1222 C CA . PRO A 1 144 ? 25.260 7.469 -24.713 1.00 96.06 144 PRO A CA 1
ATOM 1223 C C . PRO A 1 144 ? 24.198 6.438 -24.345 1.00 96.06 144 PRO A C 1
ATOM 1225 O O . PRO A 1 144 ? 23.345 6.700 -23.495 1.00 96.06 144 PRO A O 1
ATOM 1228 N N . LEU A 1 145 ? 24.306 5.255 -24.948 1.00 96.12 145 LEU A N 1
ATOM 1229 C CA . LEU A 1 145 ? 23.554 4.067 -24.570 1.00 96.12 145 LEU A CA 1
ATOM 1230 C C . LEU A 1 145 ? 24.516 2.998 -24.039 1.00 96.12 145 LEU A C 1
ATOM 1232 O O . LEU A 1 145 ? 25.482 2.621 -24.708 1.00 96.12 145 LEU A O 1
ATOM 1236 N N . TYR A 1 146 ? 24.225 2.516 -22.840 1.00 96.44 146 TYR A N 1
ATOM 1237 C CA . TYR A 1 146 ? 24.999 1.555 -22.072 1.00 96.44 146 TYR A CA 1
ATOM 1238 C C . TYR A 1 146 ? 24.347 0.176 -22.114 1.00 96.44 146 TYR A C 1
ATOM 1240 O O . TYR A 1 146 ? 23.124 0.066 -22.213 1.00 96.44 146 TYR A O 1
ATOM 1248 N N . ASN A 1 147 ? 25.170 -0.865 -22.028 1.00 94.69 147 ASN A N 1
ATOM 1249 C CA . ASN A 1 147 ? 24.718 -2.231 -21.787 1.00 94.69 147 ASN A CA 1
ATOM 1250 C C . ASN A 1 147 ? 24.546 -2.500 -20.275 1.00 94.69 147 ASN A C 1
ATOM 1252 O O . ASN A 1 147 ? 24.767 -1.627 -19.433 1.00 94.69 147 ASN A O 1
ATOM 1256 N N . LYS A 1 148 ? 24.172 -3.738 -19.928 1.00 94.25 148 LYS A N 1
ATOM 1257 C CA . LYS A 1 148 ? 24.004 -4.199 -18.538 1.00 94.25 148 LYS A CA 1
ATOM 1258 C C . LYS A 1 148 ? 25.268 -4.060 -17.671 1.00 94.25 148 LYS A C 1
ATOM 1260 O O . LYS A 1 148 ? 25.155 -3.940 -16.458 1.00 94.25 148 LYS A O 1
ATOM 1265 N N . ASP A 1 149 ? 26.444 -4.062 -18.297 1.00 93.81 149 ASP A N 1
ATOM 1266 C CA . ASP A 1 149 ? 27.757 -3.961 -17.653 1.00 93.81 149 ASP A CA 1
ATOM 1267 C C . ASP A 1 149 ? 28.229 -2.492 -17.553 1.00 93.81 149 ASP A C 1
ATOM 1269 O O . ASP A 1 149 ? 29.347 -2.211 -17.127 1.00 93.81 149 ASP A O 1
ATOM 1273 N N . LEU A 1 150 ? 27.350 -1.538 -17.903 1.00 94.19 150 LEU A N 1
ATOM 1274 C CA . LEU A 1 150 ? 27.591 -0.092 -17.934 1.00 94.19 150 LEU A CA 1
ATOM 1275 C C . LEU A 1 150 ? 28.664 0.341 -18.946 1.00 94.19 150 LEU A C 1
ATOM 1277 O O . LEU A 1 150 ? 29.271 1.405 -18.811 1.00 94.19 150 LEU A O 1
ATOM 1281 N N . GLU A 1 151 ? 28.850 -0.438 -20.010 1.00 94.44 151 GLU A N 1
ATOM 1282 C CA . GLU A 1 151 ? 29.743 -0.107 -21.117 1.00 94.44 151 GLU A CA 1
ATOM 1283 C C . GLU A 1 151 ? 28.968 0.552 -22.262 1.00 94.44 151 GLU A C 1
ATOM 1285 O O . GLU A 1 151 ? 27.905 0.079 -22.686 1.00 94.44 151 GLU A O 1
ATOM 1290 N N . ILE A 1 152 ? 29.517 1.639 -22.811 1.00 94.50 152 ILE A N 1
ATOM 1291 C CA . ILE A 1 152 ? 28.906 2.351 -23.939 1.00 94.50 152 ILE A CA 1
ATOM 1292 C C . ILE A 1 152 ? 28.933 1.446 -25.172 1.00 94.50 152 ILE A C 1
ATOM 1294 O O . ILE A 1 152 ? 29.996 1.126 -25.703 1.00 94.50 152 ILE A O 1
ATOM 1298 N N . SER A 1 153 ? 27.744 1.071 -25.637 1.00 93.06 153 SER A N 1
ATOM 1299 C CA . SER A 1 153 ? 27.554 0.095 -26.715 1.00 93.06 153 SER A CA 1
ATOM 1300 C C . SER A 1 153 ? 26.839 0.672 -27.939 1.00 93.06 153 SER A C 1
ATOM 1302 O O . SER A 1 153 ? 26.827 0.036 -28.986 1.00 93.06 153 SER A O 1
ATOM 1304 N N . SER A 1 154 ? 26.239 1.862 -27.827 1.00 94.38 154 SER A N 1
ATOM 1305 C CA . SER A 1 154 ? 25.647 2.622 -28.938 1.00 94.38 154 SER A CA 1
ATOM 1306 C C . SER A 1 154 ? 25.348 4.061 -28.484 1.00 94.38 154 SER A C 1
ATOM 1308 O O . SER A 1 154 ? 25.741 4.481 -27.391 1.00 94.38 154 SER A O 1
ATOM 1310 N N . CYS A 1 155 ? 24.631 4.835 -29.298 1.00 95.00 155 CYS A N 1
ATOM 1311 C CA . CYS A 1 155 ? 24.109 6.141 -28.912 1.00 95.00 155 CYS A CA 1
ATOM 1312 C C . CYS A 1 155 ? 22.823 6.521 -29.656 1.00 95.00 155 CYS A C 1
ATOM 1314 O O . CYS A 1 155 ? 22.504 5.976 -30.717 1.00 95.00 155 CYS A O 1
ATOM 1316 N N . ILE A 1 156 ? 22.103 7.498 -29.101 1.00 94.81 156 ILE A N 1
ATOM 1317 C CA . ILE A 1 156 ? 21.034 8.223 -29.794 1.00 94.81 156 ILE A CA 1
ATOM 1318 C C . ILE A 1 156 ? 21.627 9.521 -30.336 1.00 94.81 156 ILE A C 1
ATOM 1320 O O . ILE A 1 156 ? 22.185 10.317 -29.584 1.00 94.81 156 ILE A O 1
ATOM 1324 N N . ARG A 1 157 ? 21.484 9.734 -31.641 1.00 95.56 157 ARG A N 1
ATOM 1325 C CA . ARG A 1 157 ? 21.854 10.953 -32.357 1.00 95.56 157 ARG A CA 1
ATOM 1326 C C . ARG A 1 157 ? 20.640 11.855 -32.496 1.00 95.56 157 ARG A C 1
ATOM 1328 O O . ARG A 1 157 ? 19.571 11.377 -32.869 1.00 95.56 157 ARG A O 1
ATOM 1335 N N . ILE A 1 158 ? 20.804 13.142 -32.224 1.00 96.25 158 ILE A N 1
ATOM 1336 C CA . ILE A 1 158 ? 19.741 14.142 -32.333 1.00 96.25 158 ILE A CA 1
ATOM 1337 C C . ILE A 1 158 ? 20.273 15.318 -33.145 1.00 96.25 158 ILE A C 1
ATOM 1339 O O . ILE A 1 158 ? 21.302 15.886 -32.791 1.00 96.25 158 ILE A O 1
ATOM 1343 N N . ASN A 1 159 ? 19.600 15.661 -34.242 1.00 95.25 159 ASN A N 1
ATOM 1344 C CA . ASN A 1 159 ? 19.953 16.837 -35.043 1.00 95.25 159 ASN A CA 1
ATOM 1345 C C . ASN A 1 159 ? 19.353 18.127 -34.451 1.00 95.25 159 ASN A C 1
ATOM 1347 O O . ASN A 1 159 ? 18.574 18.087 -33.493 1.00 95.25 159 ASN A O 1
ATOM 1351 N N . LYS A 1 160 ? 19.677 19.280 -35.044 1.00 93.38 160 LYS A N 1
ATOM 1352 C CA . LYS A 1 160 ? 19.182 20.591 -34.596 1.00 93.38 160 LYS A CA 1
ATOM 1353 C C . LYS A 1 160 ? 17.650 20.717 -34.610 1.00 93.38 160 LYS A C 1
ATOM 1355 O O . LYS A 1 160 ? 17.101 21.411 -33.760 1.00 93.38 160 LYS A O 1
ATOM 1360 N N . GLU A 1 161 ? 16.956 20.004 -35.500 1.00 92.44 161 GLU A N 1
ATOM 1361 C CA . GLU A 1 161 ? 15.487 19.952 -35.553 1.00 92.44 161 GLU A CA 1
ATOM 1362 C C . GLU A 1 161 ? 14.868 19.063 -34.455 1.00 92.44 161 GLU A C 1
ATOM 1364 O O . GLU A 1 161 ? 13.658 19.104 -34.226 1.00 92.44 161 GLU A O 1
ATOM 1369 N N . GLY A 1 162 ? 15.679 18.271 -33.747 1.00 90.62 162 GLY A N 1
ATOM 1370 C CA . GLY A 1 162 ? 15.233 17.349 -32.703 1.00 90.62 162 GLY A CA 1
ATOM 1371 C C . GLY A 1 162 ? 14.869 15.948 -33.202 1.00 90.62 162 GLY A C 1
ATOM 1372 O O . GLY A 1 162 ? 14.332 15.153 -32.428 1.00 90.62 162 GLY A O 1
ATOM 1373 N N . VAL A 1 163 ? 15.166 15.619 -34.463 1.00 91.25 163 VAL A N 1
ATOM 1374 C CA . VAL A 1 163 ? 14.977 14.278 -35.027 1.00 91.25 163 VAL A CA 1
ATOM 1375 C C . VAL A 1 163 ? 15.985 13.329 -34.392 1.00 91.25 163 VAL A C 1
ATOM 1377 O O . VAL A 1 163 ? 17.198 13.513 -34.514 1.00 91.25 163 VAL A O 1
ATOM 1380 N N . LYS A 1 164 ? 15.466 12.304 -33.717 1.00 91.06 164 LYS A N 1
ATOM 1381 C CA . LYS A 1 164 ? 16.246 11.299 -32.992 1.00 91.06 164 LYS A CA 1
ATOM 1382 C C . LYS A 1 164 ? 16.459 10.073 -33.874 1.00 91.06 164 LYS A C 1
ATOM 1384 O O . LYS A 1 164 ? 15.505 9.574 -34.464 1.00 91.06 164 LYS A O 1
ATOM 1389 N N . ARG A 1 165 ? 17.687 9.559 -33.937 1.00 90.38 165 ARG A N 1
ATOM 1390 C CA . ARG A 1 165 ? 18.025 8.300 -34.617 1.00 90.38 165 ARG A CA 1
ATOM 1391 C C . ARG A 1 165 ? 19.057 7.522 -33.824 1.00 90.38 165 ARG A C 1
ATOM 1393 O O . ARG A 1 165 ? 19.969 8.112 -33.255 1.00 90.38 165 ARG A O 1
ATOM 1400 N N . TYR A 1 166 ? 18.968 6.200 -33.831 1.00 89.38 166 TYR A N 1
ATOM 1401 C CA . TYR A 1 166 ? 20.027 5.370 -33.265 1.00 89.38 166 TYR A CA 1
ATOM 1402 C C . TYR A 1 166 ? 21.299 5.419 -34.126 1.00 89.38 166 TYR A C 1
ATOM 1404 O O . TYR A 1 166 ? 21.295 5.852 -35.289 1.00 89.38 166 TYR A O 1
ATOM 1412 N N . PHE A 1 167 ? 22.424 5.012 -33.541 1.00 87.81 167 PHE A N 1
ATOM 1413 C CA . PHE A 1 167 ? 23.647 4.812 -34.305 1.00 87.81 167 PHE A CA 1
ATOM 1414 C C . PHE A 1 167 ? 23.456 3.668 -35.307 1.00 87.81 167 PHE A C 1
ATOM 1416 O O . PHE A 1 167 ? 23.027 2.571 -34.950 1.00 87.81 167 PHE A O 1
ATOM 1423 N N . HIS A 1 168 ? 23.746 3.937 -36.578 1.00 80.56 168 HIS A N 1
ATOM 1424 C CA . HIS A 1 168 ? 23.473 2.989 -37.651 1.00 80.56 168 HIS A CA 1
ATOM 1425 C C . HIS A 1 168 ? 24.333 1.725 -37.513 1.00 80.56 168 HIS A C 1
ATOM 1427 O O . HIS A 1 168 ? 25.531 1.804 -37.250 1.00 80.56 168 HIS A O 1
ATOM 1433 N N . GLY A 1 169 ? 23.724 0.558 -37.732 1.00 75.50 169 GLY A N 1
ATOM 1434 C CA . GLY A 1 169 ? 24.422 -0.730 -37.717 1.00 75.50 169 GLY A CA 1
ATOM 1435 C C . GLY A 1 169 ? 24.632 -1.350 -36.332 1.00 75.50 169 GLY A C 1
ATOM 1436 O O . GLY A 1 169 ? 25.215 -2.430 -36.264 1.00 75.50 169 GLY A O 1
ATOM 1437 N N . LEU A 1 170 ? 24.134 -0.725 -35.258 1.00 83.12 170 LEU A N 1
ATOM 1438 C CA . LEU A 1 170 ? 24.165 -1.263 -33.896 1.00 83.12 170 LEU A CA 1
ATOM 1439 C C . LEU A 1 170 ? 22.754 -1.425 -33.329 1.00 83.12 170 LEU A C 1
ATOM 1441 O O . LEU A 1 170 ? 21.882 -0.585 -33.540 1.00 83.12 170 LEU A O 1
ATOM 1445 N N . SER A 1 171 ? 22.539 -2.509 -32.586 1.00 82.56 171 SER A N 1
ATOM 1446 C CA . SER A 1 171 ? 21.273 -2.744 -31.891 1.00 82.56 171 SER A CA 1
ATOM 1447 C C . SER A 1 171 ? 21.141 -1.810 -30.689 1.00 82.56 171 SER A C 1
ATOM 1449 O O . SER A 1 171 ? 22.077 -1.671 -29.907 1.00 82.56 171 SER A O 1
ATOM 1451 N N . ALA A 1 172 ? 19.964 -1.207 -30.520 1.00 86.00 172 ALA A N 1
ATOM 1452 C CA . ALA A 1 172 ? 19.599 -0.463 -29.313 1.00 86.00 172 ALA A CA 1
ATOM 1453 C C . ALA A 1 172 ? 18.843 -1.320 -28.279 1.00 86.00 172 ALA A C 1
ATOM 1455 O O . ALA A 1 172 ? 18.495 -0.834 -27.205 1.00 86.00 172 ALA A O 1
ATOM 1456 N N . LYS A 1 173 ? 18.571 -2.594 -28.598 1.00 87.50 173 LYS A N 1
ATOM 1457 C CA . LYS A 1 173 ? 17.850 -3.519 -27.715 1.00 87.50 173 LYS A CA 1
ATOM 1458 C C . LYS A 1 173 ? 18.634 -3.737 -26.420 1.00 87.50 173 LYS A C 1
ATOM 1460 O O . LYS A 1 173 ? 19.836 -3.977 -26.476 1.00 87.50 173 LYS A O 1
ATOM 1465 N N . LEU A 1 174 ? 17.941 -3.688 -25.279 1.00 91.12 174 LEU A N 1
ATOM 1466 C CA . LEU A 1 174 ? 18.503 -3.789 -23.924 1.00 91.12 174 LEU A CA 1
ATOM 1467 C C . LEU A 1 174 ? 19.536 -2.713 -23.566 1.00 91.12 174 LEU A C 1
ATOM 1469 O O . LEU A 1 174 ? 20.138 -2.789 -22.497 1.00 91.12 174 LEU A O 1
ATOM 1473 N N . LEU A 1 175 ? 19.733 -1.707 -24.423 1.00 95.25 175 LEU A N 1
ATOM 1474 C CA . LEU A 1 175 ? 20.576 -0.575 -24.086 1.00 95.25 175 LEU A CA 1
ATOM 1475 C C . LEU A 1 175 ? 19.751 0.530 -23.440 1.00 95.25 175 LEU A C 1
ATOM 1477 O O . LEU A 1 175 ? 18.578 0.722 -23.757 1.00 95.25 175 LEU A O 1
ATOM 1481 N N . PHE A 1 176 ? 20.377 1.282 -22.550 1.00 97.56 176 PHE A N 1
ATOM 1482 C CA . PHE A 1 176 ? 19.721 2.346 -21.804 1.00 97.56 176 PHE A CA 1
ATOM 1483 C C . PHE A 1 176 ? 20.691 3.485 -21.532 1.00 97.56 176 PHE A C 1
ATOM 1485 O O . PHE A 1 176 ? 21.902 3.346 -21.650 1.00 97.56 176 PHE A O 1
ATOM 1492 N N . THR A 1 177 ? 20.166 4.631 -21.143 1.00 97.12 177 THR A N 1
ATOM 1493 C CA . THR A 1 177 ? 20.950 5.699 -20.528 1.00 97.12 177 THR A CA 1
ATOM 1494 C C . THR A 1 177 ? 20.415 5.947 -19.128 1.00 97.12 177 THR A C 1
ATOM 1496 O O . THR A 1 177 ? 19.287 5.562 -18.827 1.00 97.12 177 THR A O 1
ATOM 1499 N N . PHE A 1 178 ? 21.212 6.532 -18.244 1.00 97.31 178 PHE A N 1
ATOM 1500 C CA . PHE A 1 178 ? 20.807 6.705 -16.853 1.00 97.31 178 PHE A CA 1
ATOM 1501 C C . PHE A 1 178 ? 21.235 8.055 -16.292 1.00 97.31 178 PHE A C 1
ATOM 1503 O O . PHE A 1 178 ? 22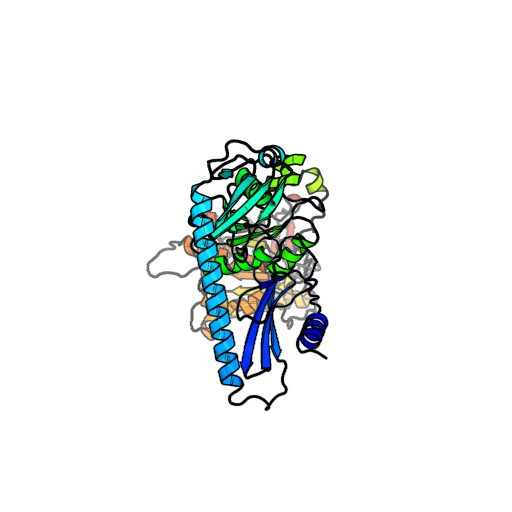.196 8.677 -16.750 1.00 97.31 178 PHE A O 1
ATOM 1510 N N . LEU A 1 179 ? 20.487 8.502 -15.290 1.00 97.19 179 LEU A N 1
ATOM 1511 C CA . LEU A 1 179 ? 20.678 9.753 -14.570 1.00 97.19 179 LEU A CA 1
ATOM 1512 C C . LEU A 1 179 ? 20.621 9.455 -13.071 1.00 97.19 179 LEU A C 1
ATOM 1514 O O . LEU A 1 179 ? 19.680 8.814 -12.610 1.00 97.19 179 LEU A O 1
ATOM 1518 N N . GLY A 1 180 ? 21.627 9.903 -12.320 1.00 95.38 180 GLY A N 1
ATOM 1519 C CA . GLY A 1 180 ? 21.794 9.571 -10.902 1.00 95.38 180 GLY A CA 1
ATOM 1520 C C . GLY A 1 180 ? 22.795 8.439 -10.666 1.00 95.38 180 GLY A C 1
ATOM 1521 O O . GLY A 1 180 ? 23.683 8.201 -11.488 1.00 95.38 180 GLY A O 1
ATOM 1522 N N . ASN A 1 181 ? 22.673 7.763 -9.522 1.00 95.38 181 ASN A N 1
ATOM 1523 C CA . ASN A 1 181 ? 23.585 6.703 -9.094 1.00 95.38 181 ASN A CA 1
ATOM 1524 C C . ASN A 1 181 ? 22.809 5.407 -8.844 1.00 95.38 181 ASN A C 1
ATOM 1526 O O . ASN A 1 181 ? 22.181 5.234 -7.802 1.00 95.38 181 ASN A O 1
ATOM 1530 N N . ILE A 1 182 ? 22.904 4.473 -9.794 1.00 95.56 182 ILE A N 1
ATOM 1531 C CA . ILE A 1 182 ? 22.210 3.177 -9.751 1.00 95.56 182 ILE A CA 1
ATOM 1532 C C . ILE A 1 182 ? 22.534 2.401 -8.467 1.00 95.56 182 ILE A C 1
ATOM 1534 O O . ILE A 1 182 ? 21.651 1.769 -7.896 1.00 95.56 182 ILE A O 1
ATOM 1538 N N . LYS A 1 183 ? 23.785 2.450 -7.988 1.00 92.12 183 LYS A N 1
ATOM 1539 C CA . LYS A 1 183 ? 24.215 1.658 -6.826 1.00 92.12 183 LYS A CA 1
ATOM 1540 C C . LYS A 1 183 ? 23.590 2.168 -5.528 1.00 92.12 183 LYS A C 1
ATOM 1542 O O . LYS A 1 183 ? 23.107 1.362 -4.737 1.00 92.12 183 LYS A O 1
ATOM 1547 N N . GLU A 1 184 ? 23.575 3.486 -5.339 1.00 93.19 184 GLU A N 1
ATOM 1548 C CA . GLU A 1 184 ? 23.094 4.151 -4.116 1.00 93.19 184 GLU A CA 1
ATOM 1549 C C . GLU A 1 184 ? 21.570 4.316 -4.068 1.00 93.19 184 GLU A C 1
ATOM 1551 O O . GLU A 1 184 ? 20.998 4.506 -2.994 1.00 93.19 184 GLU A O 1
ATOM 1556 N N . ALA A 1 185 ? 20.899 4.238 -5.216 1.00 94.06 185 ALA A N 1
ATOM 1557 C CA . ALA A 1 185 ? 19.457 4.387 -5.295 1.00 94.06 185 ALA A CA 1
ATOM 1558 C C . ALA A 1 185 ? 18.718 3.238 -4.591 1.00 94.06 185 ALA A C 1
ATOM 1560 O O . ALA A 1 185 ? 19.038 2.064 -4.790 1.00 94.06 185 ALA A O 1
ATOM 1561 N N . ARG A 1 186 ? 17.691 3.576 -3.803 1.00 91.69 186 ARG A N 1
ATOM 1562 C CA . ARG A 1 186 ? 16.707 2.602 -3.292 1.00 91.69 186 ARG A CA 1
ATOM 1563 C C . ARG A 1 186 ? 15.636 2.265 -4.327 1.00 91.69 186 ARG A C 1
ATOM 1565 O O . ARG A 1 186 ? 15.139 1.147 -4.347 1.00 91.69 186 ARG A O 1
ATOM 1572 N N . GLU A 1 187 ? 15.314 3.234 -5.177 1.00 94.06 187 GLU A N 1
ATOM 1573 C CA . GLU A 1 187 ? 14.314 3.124 -6.231 1.00 94.06 187 GLU A CA 1
ATOM 1574 C C . GLU A 1 187 ? 14.918 3.531 -7.578 1.00 94.06 187 GLU A C 1
ATOM 1576 O O . GLU A 1 187 ? 15.670 4.508 -7.662 1.00 94.06 187 GLU A O 1
ATOM 1581 N N . LEU A 1 188 ? 14.579 2.779 -8.625 1.00 97.31 188 LEU A N 1
ATOM 1582 C CA . LEU A 1 188 ? 14.937 3.063 -10.008 1.00 97.31 188 LEU A CA 1
ATOM 1583 C C . LEU A 1 188 ? 13.671 3.342 -10.817 1.00 97.31 188 LEU A C 1
ATOM 1585 O O . LEU A 1 188 ? 12.787 2.492 -10.910 1.00 97.31 188 LEU A O 1
ATOM 1589 N N . ILE A 1 189 ? 13.610 4.522 -11.432 1.00 97.56 189 ILE A N 1
ATOM 1590 C CA . ILE A 1 189 ? 12.495 4.917 -12.296 1.00 97.56 189 ILE A CA 1
ATOM 1591 C C . ILE A 1 189 ? 12.847 4.606 -13.747 1.00 97.56 189 ILE A C 1
ATOM 1593 O O . ILE A 1 189 ? 13.851 5.096 -14.255 1.00 97.56 189 ILE A O 1
ATOM 1597 N N . PHE A 1 190 ? 12.021 3.843 -14.450 1.00 98.12 190 PHE A N 1
ATOM 1598 C CA . PHE A 1 190 ? 12.200 3.555 -15.871 1.00 98.12 190 PHE A CA 1
ATOM 1599 C C . PHE A 1 190 ? 11.326 4.479 -16.710 1.00 98.12 190 PHE A C 1
ATOM 1601 O O . PHE A 1 190 ? 10.175 4.725 -16.374 1.00 98.12 190 PHE A O 1
ATOM 1608 N N . CYS A 1 191 ? 11.853 4.990 -17.817 1.00 97.38 191 CYS A N 1
ATOM 1609 C CA . CYS A 1 191 ? 11.088 5.795 -18.768 1.00 97.38 191 CYS A CA 1
ATOM 1610 C C . CYS A 1 191 ? 11.555 5.547 -20.207 1.00 97.38 191 CYS A C 1
ATOM 1612 O O . CYS A 1 191 ? 12.599 4.932 -20.448 1.00 97.38 191 CYS A O 1
ATOM 1614 N N . GLU A 1 192 ? 10.787 6.033 -21.182 1.00 93.38 192 GLU A N 1
ATOM 1615 C CA . GLU A 1 192 ? 11.144 5.915 -22.595 1.00 93.38 192 GLU A CA 1
ATOM 1616 C C . GLU A 1 192 ? 12.286 6.871 -22.976 1.00 93.38 192 GLU A C 1
ATOM 1618 O O . GLU A 1 192 ? 13.369 6.439 -23.371 1.00 93.38 192 GLU A O 1
ATOM 1623 N N . GLY A 1 193 ? 12.061 8.181 -22.877 1.00 93.19 193 GLY A N 1
ATOM 1624 C CA . GLY A 1 193 ? 12.957 9.186 -23.444 1.00 93.19 193 GLY A CA 1
ATOM 1625 C C . GLY A 1 193 ? 13.984 9.757 -22.465 1.00 93.19 193 GLY A C 1
ATOM 1626 O O . GLY A 1 193 ? 13.709 9.958 -21.287 1.00 93.19 193 GLY A O 1
ATOM 1627 N N . TYR A 1 194 ? 15.154 10.157 -22.978 1.00 95.62 194 TYR A N 1
ATOM 1628 C CA . TYR A 1 194 ? 16.149 10.888 -22.177 1.00 95.62 194 TYR A CA 1
ATOM 1629 C C . TYR A 1 194 ? 15.621 12.224 -21.630 1.00 95.62 194 TYR A C 1
ATOM 1631 O O . TYR A 1 194 ? 15.956 12.589 -20.513 1.00 95.62 194 TYR A O 1
ATOM 1639 N N . ALA A 1 195 ? 14.794 12.955 -22.392 1.00 95.81 195 ALA A N 1
ATOM 1640 C CA . ALA A 1 195 ? 14.227 14.226 -21.929 1.00 95.81 195 ALA A CA 1
ATOM 1641 C C . ALA A 1 195 ? 13.287 14.026 -20.731 1.00 95.81 195 ALA A C 1
ATOM 1643 O O . ALA A 1 195 ? 13.439 14.706 -19.720 1.00 95.81 195 ALA A O 1
ATOM 1644 N N . THR A 1 196 ? 12.389 13.043 -20.831 1.00 96.00 196 THR A N 1
ATOM 1645 C CA . THR A 1 196 ? 11.535 12.560 -19.740 1.00 96.00 196 THR A CA 1
ATOM 1646 C C . THR A 1 196 ? 12.373 12.205 -18.516 1.00 96.00 196 THR A C 1
ATOM 1648 O O . THR A 1 196 ? 12.162 12.758 -17.437 1.00 96.00 196 THR A O 1
ATOM 1651 N N . GLY A 1 197 ? 13.388 11.353 -18.694 1.00 96.88 197 GLY A N 1
ATOM 1652 C CA . GLY A 1 197 ? 14.225 10.922 -17.583 1.00 96.88 197 GLY A CA 1
ATOM 1653 C C . GLY A 1 197 ? 15.032 12.052 -16.950 1.00 96.88 197 GLY A C 1
ATOM 1654 O O . GLY A 1 197 ? 15.135 12.121 -15.725 1.00 96.88 197 GLY A O 1
ATOM 1655 N N . TYR A 1 198 ? 15.548 12.979 -17.765 1.00 97.50 198 TYR A N 1
ATOM 1656 C CA . TYR A 1 198 ? 16.252 14.167 -17.288 1.00 97.50 198 TYR A CA 1
ATOM 1657 C C . TYR A 1 198 ? 15.345 15.028 -16.420 1.00 97.50 198 TYR A C 1
ATOM 1659 O O . TYR A 1 198 ? 15.749 15.399 -15.324 1.00 97.50 198 TYR A O 1
ATOM 1667 N N . THR A 1 199 ? 14.126 15.315 -16.879 1.00 97.19 199 THR A N 1
ATOM 1668 C CA . THR A 1 199 ? 13.157 16.111 -16.122 1.00 97.19 199 THR A CA 1
ATOM 1669 C C . THR A 1 199 ? 12.833 15.468 -14.778 1.00 97.19 199 THR A C 1
ATOM 1671 O O . THR A 1 199 ? 12.903 16.146 -13.756 1.00 97.19 199 THR A O 1
ATOM 1674 N N . ILE A 1 200 ? 12.543 14.165 -14.750 1.00 96.75 200 ILE A N 1
ATOM 1675 C CA . ILE A 1 200 ? 12.234 13.456 -13.501 1.00 96.75 200 ILE A CA 1
ATOM 1676 C C . ILE A 1 200 ? 13.420 13.544 -12.537 1.00 96.75 200 ILE A C 1
ATOM 1678 O O . ILE A 1 200 ? 13.250 13.986 -11.401 1.00 96.75 200 ILE A O 1
ATOM 1682 N N . HIS A 1 201 ? 14.629 13.200 -12.993 1.00 96.81 201 HIS A N 1
ATOM 1683 C CA . HIS A 1 201 ? 15.831 13.247 -12.159 1.00 96.81 201 HIS A CA 1
ATOM 1684 C C . HIS A 1 201 ? 16.136 14.664 -11.658 1.00 96.81 201 HIS A C 1
ATOM 1686 O O . HIS A 1 201 ? 16.438 14.855 -10.484 1.00 96.81 201 HIS A O 1
ATOM 1692 N N . PHE A 1 202 ? 16.042 15.662 -12.539 1.00 95.62 202 PHE A N 1
ATOM 1693 C CA . PHE A 1 202 ? 16.364 17.052 -12.227 1.00 95.62 202 PHE A CA 1
ATOM 1694 C C . PHE A 1 202 ? 15.455 17.631 -11.137 1.00 95.62 202 PHE A C 1
ATOM 1696 O O . PHE A 1 202 ? 15.942 18.368 -10.284 1.00 95.62 202 PHE A O 1
ATOM 1703 N N . ILE A 1 203 ? 14.165 17.278 -11.139 1.00 95.31 203 ILE A N 1
ATOM 1704 C CA . ILE A 1 203 ? 13.190 17.799 -10.170 1.00 95.31 203 ILE A CA 1
ATOM 1705 C C . ILE A 1 203 ? 13.152 16.987 -8.875 1.00 95.31 203 ILE A C 1
ATOM 1707 O O . ILE A 1 203 ? 13.035 17.559 -7.793 1.00 95.31 203 ILE A O 1
ATOM 1711 N N . THR A 1 204 ? 13.217 15.660 -8.973 1.00 93.44 204 THR A N 1
ATOM 1712 C CA . THR A 1 204 ? 12.966 14.766 -7.827 1.00 93.44 204 THR A CA 1
ATOM 1713 C C . THR A 1 204 ? 14.241 14.263 -7.155 1.00 93.44 204 THR A C 1
ATOM 1715 O O . THR A 1 204 ? 14.198 13.809 -6.016 1.00 93.44 204 THR A O 1
ATOM 1718 N N . GLY A 1 205 ? 15.378 14.294 -7.856 1.00 94.00 205 GLY A N 1
ATOM 1719 C CA . GLY A 1 205 ? 16.615 13.641 -7.428 1.00 94.00 205 GLY A CA 1
ATOM 1720 C C . GLY A 1 205 ? 16.602 12.109 -7.545 1.00 94.00 205 GLY A C 1
ATOM 1721 O O . GLY A 1 205 ? 17.633 11.484 -7.291 1.00 94.00 205 GLY A O 1
ATOM 1722 N N . LEU A 1 206 ? 15.486 11.491 -7.956 1.00 95.19 206 LEU A N 1
ATOM 1723 C CA . LEU A 1 206 ? 15.382 10.040 -8.141 1.00 95.19 206 LEU A CA 1
ATOM 1724 C C . LEU A 1 206 ? 16.320 9.557 -9.251 1.00 95.19 206 LEU A C 1
ATOM 1726 O O . LEU A 1 206 ? 16.598 10.285 -10.205 1.00 95.19 206 LEU A O 1
ATOM 1730 N N . THR A 1 207 ? 16.815 8.323 -9.140 1.00 97.69 207 THR A N 1
ATOM 1731 C CA . THR A 1 207 ? 17.651 7.725 -10.191 1.00 97.69 207 THR A CA 1
ATOM 1732 C C . THR A 1 207 ? 16.764 7.172 -11.297 1.00 97.69 207 THR A C 1
ATOM 1734 O O . THR A 1 207 ? 15.825 6.424 -11.031 1.00 97.69 207 THR A O 1
ATOM 1737 N N . VAL A 1 208 ? 17.061 7.548 -12.542 1.00 98.06 208 VAL A N 1
ATOM 1738 C CA . VAL A 1 208 ? 16.200 7.269 -13.696 1.00 98.06 208 VAL A CA 1
ATOM 1739 C C . VAL A 1 208 ? 16.966 6.531 -14.787 1.00 98.06 208 VAL A C 1
ATOM 1741 O O . VAL A 1 208 ? 18.085 6.911 -15.130 1.00 98.06 208 VAL A O 1
ATOM 1744 N N . ILE A 1 209 ? 16.338 5.508 -15.360 1.00 98.38 209 ILE A N 1
ATOM 1745 C CA . ILE A 1 209 ? 16.798 4.719 -16.500 1.00 98.38 209 ILE A CA 1
ATOM 1746 C C . ILE A 1 209 ? 15.921 5.062 -17.713 1.00 98.38 209 ILE A C 1
ATOM 1748 O O . ILE A 1 209 ? 14.728 4.764 -17.743 1.00 98.38 209 ILE A O 1
ATOM 1752 N N . ALA A 1 210 ? 16.499 5.699 -18.729 1.00 97.56 210 ALA A N 1
ATOM 1753 C CA . ALA A 1 210 ? 15.820 6.013 -19.984 1.00 97.56 210 ALA A CA 1
ATOM 1754 C C . ALA A 1 210 ? 16.171 4.971 -21.058 1.00 97.56 210 ALA A C 1
ATOM 1756 O O . ALA A 1 210 ? 17.333 4.807 -21.436 1.00 97.56 210 ALA A O 1
ATOM 1757 N N . CYS A 1 211 ? 15.156 4.265 -21.559 1.00 95.81 211 CYS A N 1
ATOM 1758 C CA . CYS A 1 211 ? 15.315 3.042 -22.358 1.00 95.81 211 CYS A CA 1
ATOM 1759 C C . CYS A 1 211 ? 15.315 3.288 -23.878 1.00 95.81 211 CYS A C 1
ATOM 1761 O O . CYS A 1 211 ? 15.495 2.362 -24.668 1.00 95.81 211 CYS A O 1
ATOM 1763 N N . GLY A 1 212 ? 15.085 4.528 -24.307 1.00 88.94 212 GLY A N 1
ATOM 1764 C CA . GLY A 1 212 ? 15.082 4.984 -25.697 1.00 88.94 212 GLY A CA 1
ATOM 1765 C C . GLY A 1 212 ? 13.821 4.646 -26.500 1.00 88.94 212 GLY A C 1
ATOM 1766 O O . GLY A 1 212 ? 13.568 5.319 -27.493 1.00 88.94 212 GLY A O 1
ATOM 1767 N N . SER A 1 213 ? 13.054 3.630 -26.097 1.00 86.94 213 SER A N 1
ATOM 1768 C CA . SER A 1 213 ? 11.809 3.206 -26.748 1.00 86.94 213 SER A CA 1
ATOM 1769 C C . SER A 1 213 ? 10.894 2.489 -25.755 1.00 86.94 213 SER A C 1
ATOM 1771 O O . SER A 1 213 ? 11.383 1.705 -24.938 1.00 86.94 213 SER A O 1
ATOM 1773 N N . CYS A 1 214 ? 9.577 2.681 -25.882 1.00 85.19 214 CYS A N 1
ATOM 1774 C CA . CYS A 1 214 ? 8.542 1.963 -25.129 1.00 85.19 214 CYS A CA 1
ATOM 1775 C C . CYS A 1 214 ? 8.739 0.435 -25.106 1.00 85.19 214 CYS A C 1
ATOM 1777 O O . CYS A 1 214 ? 8.680 -0.178 -24.043 1.00 85.19 214 CYS A O 1
ATOM 1779 N N . ASN A 1 215 ? 9.078 -0.182 -26.244 1.00 83.31 215 ASN A N 1
ATOM 1780 C CA . ASN A 1 215 ? 9.280 -1.636 -26.326 1.00 83.31 215 ASN A CA 1
ATOM 1781 C C . ASN A 1 215 ? 10.474 -2.124 -25.488 1.00 83.31 215 ASN A C 1
ATOM 1783 O O . ASN A 1 215 ? 10.554 -3.302 -25.160 1.00 83.31 215 ASN A O 1
ATOM 1787 N N . ASN A 1 216 ? 11.422 -1.240 -25.167 1.00 88.88 216 ASN A N 1
ATOM 1788 C CA . ASN A 1 216 ? 12.637 -1.588 -24.440 1.00 88.88 216 ASN A CA 1
ATOM 1789 C C . ASN A 1 216 ? 12.491 -1.417 -22.920 1.00 88.88 216 ASN A C 1
ATOM 1791 O O . ASN A 1 216 ? 13.283 -1.990 -22.180 1.00 88.88 216 ASN A O 1
ATOM 1795 N N . VAL A 1 217 ? 11.482 -0.670 -22.452 1.00 94.38 217 VAL A N 1
ATOM 1796 C CA . VAL A 1 217 ? 11.303 -0.319 -21.032 1.00 94.38 217 VAL A CA 1
ATOM 1797 C C . VAL A 1 217 ? 11.216 -1.565 -20.150 1.00 94.38 217 VAL A C 1
ATOM 1799 O O . VAL A 1 217 ? 12.064 -1.761 -19.282 1.00 94.38 217 VAL A O 1
ATOM 1802 N N . CYS A 1 218 ? 10.251 -2.447 -20.416 1.00 92.25 218 CYS A N 1
ATOM 1803 C CA . CYS A 1 218 ? 10.047 -3.660 -19.621 1.00 92.25 218 CYS A CA 1
ATOM 1804 C C . CYS A 1 218 ? 11.221 -4.644 -19.760 1.00 92.25 218 CYS A C 1
ATOM 1806 O O . CYS A 1 218 ? 11.613 -5.275 -18.783 1.00 92.25 218 CYS A O 1
ATOM 1808 N N . MET A 1 219 ? 11.835 -4.739 -20.948 1.00 91.38 219 MET A N 1
ATOM 1809 C CA . MET A 1 219 ? 12.995 -5.612 -21.168 1.00 91.38 219 MET A CA 1
ATOM 1810 C C . MET A 1 219 ? 14.209 -5.170 -20.340 1.00 91.38 219 MET A C 1
ATOM 1812 O O . MET A 1 219 ? 14.869 -5.999 -19.716 1.00 91.38 219 MET A O 1
ATOM 1816 N N . VAL A 1 220 ? 14.501 -3.866 -20.314 1.00 95.81 220 VAL A N 1
ATOM 1817 C CA . VAL A 1 220 ? 15.584 -3.311 -19.493 1.00 95.81 220 VAL A CA 1
ATOM 1818 C C . VAL A 1 220 ? 15.245 -3.459 -18.009 1.00 95.81 220 VAL A C 1
ATOM 1820 O O . VAL A 1 220 ? 16.094 -3.909 -17.245 1.00 95.81 220 VAL A O 1
ATOM 1823 N N . ALA A 1 221 ? 14.008 -3.169 -17.598 1.00 96.25 221 ALA A N 1
ATOM 1824 C CA . ALA A 1 221 ? 13.581 -3.321 -16.207 1.00 96.25 221 ALA A CA 1
ATOM 1825 C C . ALA A 1 221 ? 13.748 -4.757 -15.686 1.00 96.25 221 ALA A C 1
ATOM 1827 O O . ALA A 1 221 ? 14.239 -4.944 -14.578 1.00 96.25 221 ALA A O 1
ATOM 1828 N N . GLN A 1 222 ? 13.446 -5.779 -16.494 1.00 93.94 222 GLN A N 1
ATOM 1829 C CA . GLN A 1 222 ? 13.675 -7.181 -16.115 1.00 93.94 222 GLN A CA 1
ATOM 1830 C C . GLN A 1 222 ? 15.160 -7.492 -15.888 1.00 93.94 222 GLN A C 1
ATOM 1832 O O . GLN A 1 222 ? 15.502 -8.166 -14.918 1.00 93.94 222 GLN A O 1
ATOM 1837 N N . VAL A 1 223 ? 16.056 -6.964 -16.733 1.00 94.81 223 VAL A N 1
ATOM 1838 C CA . VAL A 1 223 ? 17.508 -7.102 -16.521 1.00 94.81 223 VAL A CA 1
ATOM 1839 C C . VAL A 1 223 ? 17.919 -6.455 -15.198 1.00 94.81 223 VAL A C 1
ATOM 1841 O O . VAL A 1 223 ? 18.661 -7.059 -14.425 1.00 94.81 223 VAL A O 1
ATOM 1844 N N . PHE A 1 224 ? 17.410 -5.257 -14.907 1.00 96.00 224 PHE A N 1
ATOM 1845 C CA . PHE A 1 224 ? 17.686 -4.570 -13.647 1.00 96.00 224 PHE A CA 1
ATOM 1846 C C . PHE A 1 224 ? 17.113 -5.300 -12.432 1.00 96.00 224 PHE A C 1
ATOM 1848 O O . PHE A 1 224 ? 17.790 -5.347 -11.414 1.00 96.00 224 PHE A O 1
ATOM 1855 N N . ASN A 1 225 ? 15.941 -5.926 -12.543 1.00 94.81 225 ASN A N 1
ATOM 1856 C CA . ASN A 1 225 ? 15.361 -6.742 -11.477 1.00 94.81 225 ASN A CA 1
ATOM 1857 C C . ASN A 1 225 ? 16.256 -7.938 -11.118 1.00 94.81 225 ASN A C 1
ATOM 1859 O O . ASN A 1 225 ? 16.415 -8.281 -9.952 1.00 94.81 225 ASN A O 1
ATOM 1863 N N . CYS A 1 226 ? 16.899 -8.554 -12.117 1.00 92.81 226 CYS A N 1
ATOM 1864 C CA . CYS A 1 226 ? 17.868 -9.622 -11.876 1.00 92.81 226 CYS A CA 1
ATOM 1865 C C . CYS A 1 226 ? 19.177 -9.112 -11.254 1.00 92.81 226 CYS A C 1
ATOM 1867 O O . CYS A 1 226 ? 19.769 -9.803 -10.428 1.00 92.81 226 CYS A O 1
ATOM 1869 N N . LEU A 1 227 ? 19.657 -7.936 -11.670 1.00 92.06 227 LEU A N 1
ATOM 1870 C CA . LEU A 1 227 ? 20.919 -7.364 -11.183 1.00 92.06 227 LEU A CA 1
ATOM 1871 C C . LEU A 1 227 ? 20.790 -6.710 -9.799 1.00 92.06 227 LEU A C 1
ATOM 1873 O O . LEU A 1 227 ? 21.758 -6.701 -9.040 1.00 92.06 227 LEU A O 1
ATOM 1877 N N . TYR A 1 228 ? 19.616 -6.164 -9.487 1.00 92.19 228 TYR A N 1
ATOM 1878 C CA . TYR A 1 228 ? 19.323 -5.382 -8.286 1.00 92.19 228 TYR A CA 1
ATOM 1879 C C . TYR A 1 228 ? 17.970 -5.788 -7.673 1.00 92.19 228 TYR A C 1
ATOM 1881 O O . TYR A 1 228 ? 17.045 -4.974 -7.632 1.00 92.19 228 TYR A O 1
ATOM 1889 N N . PRO A 1 229 ? 17.831 -7.039 -7.196 1.00 90.69 229 PRO A N 1
ATOM 1890 C CA . PRO A 1 229 ? 16.561 -7.563 -6.680 1.00 90.69 229 PRO A CA 1
ATOM 1891 C C . PRO A 1 229 ? 16.087 -6.876 -5.387 1.00 90.69 229 PRO A C 1
ATOM 1893 O O . PRO A 1 229 ? 14.962 -7.087 -4.948 1.00 90.69 229 PRO A O 1
ATOM 1896 N N . ASP A 1 230 ? 16.950 -6.087 -4.747 1.00 90.56 230 ASP A N 1
ATOM 1897 C CA . ASP A 1 230 ? 16.684 -5.334 -3.522 1.00 90.56 230 ASP A CA 1
ATOM 1898 C C . ASP A 1 230 ? 16.103 -3.931 -3.771 1.00 90.56 230 ASP A C 1
ATOM 1900 O O . ASP A 1 230 ? 15.695 -3.261 -2.819 1.00 90.56 230 ASP A O 1
ATOM 1904 N N . LYS A 1 231 ? 16.082 -3.462 -5.024 1.00 92.12 231 LYS A N 1
ATOM 1905 C CA . LYS A 1 231 ? 15.632 -2.111 -5.378 1.00 92.12 231 LYS A CA 1
ATOM 1906 C C . LYS A 1 231 ? 14.176 -2.112 -5.820 1.00 92.12 231 LYS A C 1
ATOM 1908 O O . LYS A 1 231 ? 13.744 -2.980 -6.569 1.00 92.12 231 LYS A O 1
ATOM 1913 N N . THR A 1 232 ? 13.440 -1.076 -5.428 1.00 94.12 232 THR A N 1
ATOM 1914 C CA . THR A 1 232 ? 12.106 -0.815 -5.981 1.00 94.12 232 THR A CA 1
ATOM 1915 C C . THR A 1 232 ? 12.250 -0.370 -7.435 1.00 94.12 232 THR A C 1
ATOM 1917 O O . THR A 1 232 ? 13.037 0.532 -7.731 1.00 94.12 232 THR A O 1
ATOM 1920 N N . LEU A 1 233 ? 11.503 -0.985 -8.349 1.00 95.62 233 LEU A N 1
ATOM 1921 C CA . LEU A 1 233 ? 11.472 -0.582 -9.753 1.00 95.62 233 LEU A CA 1
ATOM 1922 C C . LEU A 1 233 ? 10.123 0.060 -10.039 1.00 95.62 233 LEU A C 1
ATOM 1924 O O . LEU A 1 233 ? 9.106 -0.598 -9.904 1.00 95.62 233 LEU A O 1
ATOM 1928 N N . SER A 1 234 ? 10.107 1.307 -10.484 1.00 96.12 234 SER A N 1
ATOM 1929 C CA . SER A 1 234 ? 8.873 1.995 -10.874 1.00 96.12 234 SER A CA 1
ATOM 1930 C C . SER A 1 234 ? 8.985 2.472 -12.313 1.00 96.12 234 SER A C 1
ATOM 1932 O O . SER A 1 234 ? 10.087 2.621 -12.841 1.00 96.12 234 SER A O 1
ATOM 1934 N N . VAL A 1 235 ? 7.864 2.757 -12.966 1.00 97.25 235 VAL A N 1
ATOM 1935 C CA . VAL A 1 235 ? 7.870 3.249 -14.350 1.00 97.25 235 VAL A CA 1
ATOM 1936 C C . VAL A 1 235 ? 7.179 4.597 -14.457 1.00 97.25 235 VAL A C 1
ATOM 1938 O O . VAL A 1 235 ? 6.133 4.823 -13.859 1.00 97.25 235 VAL A O 1
ATOM 1941 N N . ALA A 1 236 ? 7.771 5.500 -15.230 1.00 96.75 236 ALA A N 1
ATOM 1942 C CA . ALA A 1 236 ? 7.194 6.767 -15.634 1.00 96.75 236 ALA A CA 1
ATOM 1943 C C . ALA A 1 236 ? 6.879 6.711 -17.132 1.00 96.75 236 ALA A C 1
ATOM 1945 O O . ALA A 1 236 ? 7.789 6.623 -17.962 1.00 96.75 236 ALA A O 1
ATOM 1946 N N . ILE A 1 237 ? 5.590 6.740 -17.466 1.00 94.88 237 ILE A N 1
ATOM 1947 C CA . ILE A 1 237 ? 5.095 6.600 -18.836 1.00 94.88 237 ILE A CA 1
ATOM 1948 C C . ILE A 1 237 ? 4.494 7.897 -19.378 1.00 94.88 237 ILE A C 1
ATOM 1950 O O . ILE A 1 237 ? 3.812 8.652 -18.675 1.00 94.88 237 ILE A O 1
ATOM 1954 N N . ASP A 1 238 ? 4.719 8.116 -20.667 1.00 93.12 238 ASP A N 1
ATOM 1955 C CA . ASP A 1 238 ? 4.060 9.172 -21.423 1.00 93.12 238 ASP A CA 1
ATOM 1956 C C . ASP A 1 238 ? 2.565 8.832 -21.559 1.00 93.12 238 ASP A C 1
ATOM 1958 O O . ASP A 1 238 ? 2.173 7.661 -21.616 1.00 93.12 238 ASP A O 1
ATOM 1962 N N . ASN A 1 239 ? 1.698 9.844 -21.578 1.00 92.19 239 ASN A N 1
ATOM 1963 C CA . ASN A 1 239 ? 0.246 9.628 -21.604 1.00 92.19 239 ASN A CA 1
ATOM 1964 C C . ASN A 1 239 ? -0.279 9.531 -23.038 1.00 92.19 239 ASN A C 1
ATOM 1966 O O . ASN A 1 239 ? -1.142 10.293 -23.468 1.00 92.19 239 ASN A O 1
ATOM 1970 N N . ASP A 1 240 ? 0.293 8.609 -23.802 1.00 91.19 240 ASP A N 1
ATOM 1971 C CA . ASP A 1 240 ? -0.119 8.285 -25.159 1.00 91.19 240 ASP A CA 1
ATOM 1972 C C . ASP A 1 240 ? -0.391 6.780 -25.304 1.00 91.19 240 ASP A C 1
ATOM 1974 O O . ASP A 1 240 ? -0.264 5.990 -24.366 1.00 91.19 240 ASP A O 1
ATOM 1978 N N . LYS A 1 241 ? -0.790 6.352 -26.504 1.00 89.75 241 LYS A N 1
ATOM 1979 C CA . LYS A 1 241 ? -1.116 4.944 -26.762 1.00 89.75 241 LYS A CA 1
ATOM 1980 C C . LYS A 1 241 ? 0.066 3.998 -26.498 1.00 89.75 241 LYS A C 1
ATOM 1982 O O . LYS A 1 241 ? -0.162 2.857 -26.098 1.00 89.75 241 LYS A O 1
ATOM 1987 N N . ALA A 1 242 ? 1.299 4.430 -26.761 1.00 87.19 242 ALA A N 1
ATOM 1988 C CA . ALA A 1 242 ? 2.484 3.598 -26.586 1.00 87.19 242 ALA A CA 1
ATOM 1989 C C . ALA A 1 242 ? 2.861 3.491 -25.103 1.00 87.19 242 ALA A C 1
ATOM 1991 O O . ALA A 1 242 ? 3.060 2.381 -24.610 1.00 87.19 242 ALA A O 1
ATOM 1992 N N . GLY A 1 243 ? 2.868 4.608 -24.376 1.00 90.00 243 GLY A N 1
ATOM 1993 C CA . GLY A 1 243 ? 3.115 4.640 -22.938 1.00 90.00 243 GLY A CA 1
ATOM 1994 C C . GLY A 1 243 ? 2.062 3.869 -22.143 1.00 90.00 243 GLY A C 1
ATOM 1995 O O . GLY A 1 243 ? 2.413 3.046 -21.301 1.00 90.00 243 GLY A O 1
ATOM 1996 N N . LEU A 1 244 ? 0.771 4.013 -22.466 1.00 91.12 244 LEU A N 1
ATOM 1997 C CA . LEU A 1 244 ? -0.298 3.243 -21.810 1.00 91.12 244 LEU A CA 1
ATOM 1998 C C . LEU A 1 244 ? -0.160 1.731 -22.026 1.00 91.12 244 LEU A C 1
ATOM 2000 O O . LEU A 1 244 ? -0.485 0.956 -21.126 1.00 91.12 244 LEU A O 1
ATOM 2004 N N . LYS A 1 245 ? 0.359 1.306 -23.184 1.00 90.62 245 LYS A N 1
ATOM 2005 C CA . LYS A 1 245 ? 0.704 -0.099 -23.412 1.00 90.62 245 LYS A CA 1
ATOM 2006 C C . LYS A 1 245 ? 1.854 -0.541 -22.502 1.00 90.62 245 LYS A C 1
ATOM 2008 O O . LYS A 1 245 ? 1.758 -1.605 -21.905 1.00 90.62 245 LYS A O 1
ATOM 2013 N N . VAL A 1 246 ? 2.888 0.286 -22.319 1.00 90.94 246 VAL A N 1
ATOM 2014 C CA . VAL A 1 246 ? 3.970 -0.005 -21.360 1.00 90.94 246 VAL A CA 1
ATOM 2015 C C . VAL A 1 246 ? 3.419 -0.185 -19.948 1.00 90.94 246 VAL A C 1
ATOM 2017 O O . VAL A 1 246 ? 3.833 -1.112 -19.270 1.00 90.94 246 VAL A O 1
ATOM 2020 N N . ALA A 1 247 ? 2.459 0.632 -19.505 1.00 92.12 247 ALA A N 1
ATOM 2021 C CA . ALA A 1 247 ? 1.834 0.440 -18.192 1.00 92.12 247 ALA A CA 1
ATOM 2022 C C . ALA A 1 247 ? 1.026 -0.861 -18.072 1.00 92.12 247 ALA A C 1
ATOM 2024 O O . ALA A 1 247 ? 0.898 -1.385 -16.967 1.00 92.12 247 ALA A O 1
ATOM 2025 N N . GLN A 1 248 ? 0.461 -1.373 -19.168 1.00 90.50 248 GLN A N 1
ATOM 2026 C CA . GLN A 1 248 ? -0.173 -2.694 -19.180 1.00 90.50 248 GLN A CA 1
ATOM 2027 C C . GLN A 1 248 ? 0.891 -3.785 -19.069 1.00 90.50 248 GLN A C 1
ATOM 2029 O O . GLN A 1 248 ? 0.849 -4.557 -18.119 1.00 90.50 248 GLN A O 1
ATOM 2034 N N . ASP A 1 249 ? 1.883 -3.763 -19.964 1.00 88.56 249 ASP A N 1
ATOM 2035 C CA . ASP A 1 249 ? 2.977 -4.738 -19.992 1.00 88.56 249 ASP A CA 1
ATOM 2036 C C . ASP A 1 249 ? 3.755 -4.745 -18.658 1.00 88.56 249 ASP A C 1
ATOM 2038 O O . ASP A 1 249 ? 4.182 -5.794 -18.192 1.00 88.56 249 ASP A O 1
ATOM 2042 N N . TRP A 1 250 ? 3.922 -3.590 -18.001 1.00 93.62 250 TRP A N 1
ATOM 2043 C CA . TRP A 1 250 ? 4.615 -3.463 -16.713 1.00 93.62 250 TRP A CA 1
ATOM 2044 C C . TRP A 1 250 ? 3.951 -4.287 -15.607 1.00 93.62 250 TRP A C 1
ATOM 2046 O O . TRP A 1 250 ? 4.648 -4.941 -14.834 1.00 93.62 250 TRP A O 1
ATOM 2056 N N . LYS A 1 251 ? 2.613 -4.300 -15.560 1.00 91.75 251 LYS A N 1
ATOM 2057 C CA . LYS A 1 251 ? 1.836 -5.027 -14.540 1.00 91.75 251 LYS A CA 1
ATOM 2058 C C . LYS A 1 251 ? 1.968 -6.543 -14.648 1.00 91.75 251 LYS A C 1
ATOM 2060 O O . LYS A 1 251 ? 1.713 -7.233 -13.667 1.00 91.75 251 LYS A O 1
ATOM 2065 N N . ASP A 1 252 ? 2.374 -7.054 -15.808 1.00 88.38 252 ASP A N 1
ATOM 2066 C CA . ASP A 1 252 ? 2.620 -8.486 -15.992 1.00 88.38 252 ASP A CA 1
ATOM 2067 C C . ASP A 1 252 ? 3.921 -8.942 -15.308 1.00 88.38 252 ASP A C 1
ATOM 2069 O O . ASP A 1 252 ? 4.088 -10.131 -15.031 1.00 88.38 252 ASP A O 1
ATOM 2073 N N . TYR A 1 253 ? 4.844 -8.014 -15.024 1.00 85.44 253 TYR A N 1
ATOM 2074 C CA . TYR A 1 253 ? 6.166 -8.321 -14.466 1.00 85.44 253 TYR A CA 1
ATOM 2075 C C . TYR A 1 253 ? 6.419 -7.710 -13.082 1.00 85.44 253 TYR A C 1
ATOM 2077 O O . TYR A 1 253 ? 7.234 -8.252 -12.335 1.00 85.44 253 TYR A O 1
ATOM 2085 N N . PHE A 1 254 ? 5.754 -6.602 -12.744 1.00 89.00 254 PHE A N 1
ATOM 2086 C CA . PHE A 1 254 ? 6.058 -5.762 -11.583 1.00 89.00 254 PHE A CA 1
ATOM 2087 C C . PHE A 1 254 ? 4.767 -5.291 -10.888 1.00 89.00 254 PHE A C 1
ATOM 2089 O O . PHE A 1 254 ? 3.764 -5.007 -11.544 1.00 89.00 254 PHE A O 1
ATOM 2096 N N . ASN A 1 255 ? 4.794 -5.182 -9.557 1.00 77.06 255 ASN A N 1
ATOM 2097 C CA . ASN A 1 255 ? 3.656 -4.753 -8.725 1.00 77.06 255 ASN A CA 1
ATOM 2098 C C . ASN A 1 255 ? 3.777 -3.297 -8.232 1.00 77.06 255 ASN A C 1
ATOM 2100 O O . ASN A 1 255 ? 2.907 -2.799 -7.517 1.00 77.06 255 ASN A O 1
ATOM 2104 N N . GLU A 1 256 ? 4.877 -2.635 -8.569 1.00 79.94 256 GLU A N 1
ATOM 2105 C CA . GLU A 1 256 ? 5.290 -1.327 -8.076 1.00 79.94 256 GLU A CA 1
ATOM 2106 C C . GLU A 1 256 ? 4.645 -0.146 -8.838 1.00 79.94 256 GLU A C 1
ATOM 2108 O O . GLU A 1 256 ? 3.825 -0.312 -9.745 1.00 79.94 256 GLU A O 1
ATOM 2113 N N . SER A 1 257 ? 5.002 1.082 -8.441 1.00 86.50 257 SER A N 1
ATOM 2114 C CA . SER A 1 257 ? 4.368 2.327 -8.882 1.00 86.50 257 SER A CA 1
ATOM 2115 C C . SER A 1 257 ? 4.475 2.580 -10.392 1.00 86.50 257 SER A C 1
ATOM 2117 O O . SER A 1 257 ? 5.542 2.482 -11.003 1.00 86.50 257 SER A O 1
ATOM 2119 N N . ILE A 1 258 ? 3.355 3.012 -10.976 1.00 93.38 258 ILE A N 1
ATOM 2120 C CA . ILE A 1 258 ? 3.261 3.526 -12.346 1.00 93.38 258 ILE A CA 1
ATOM 2121 C C . ILE A 1 258 ? 2.915 5.014 -12.263 1.00 93.38 258 ILE A C 1
ATOM 2123 O O . ILE A 1 258 ? 1.816 5.383 -11.850 1.00 93.38 258 ILE A O 1
ATOM 2127 N N . TYR A 1 259 ? 3.844 5.864 -12.682 1.00 94.25 259 TYR A N 1
ATOM 2128 C CA . TYR A 1 259 ? 3.660 7.304 -12.812 1.00 94.25 259 TYR A CA 1
ATOM 2129 C C . TYR A 1 259 ? 3.255 7.632 -14.247 1.00 94.25 259 TYR A C 1
ATOM 2131 O O . TYR A 1 259 ? 3.924 7.228 -15.197 1.00 94.25 259 TYR A O 1
ATOM 2139 N N . ILE A 1 260 ? 2.169 8.381 -14.420 1.00 93.19 260 ILE A N 1
ATOM 2140 C CA . ILE A 1 260 ? 1.637 8.735 -15.741 1.00 93.19 260 ILE A CA 1
ATOM 2141 C C . ILE A 1 260 ? 1.661 10.253 -15.889 1.00 93.19 260 ILE A C 1
ATOM 2143 O O . ILE A 1 260 ? 1.256 10.972 -14.971 1.00 93.19 260 ILE A O 1
ATOM 2147 N N . SER A 1 261 ? 2.117 10.744 -17.044 1.00 92.06 261 SER A N 1
ATOM 2148 C CA . SER A 1 261 ? 1.988 12.161 -17.391 1.00 92.06 261 SER A CA 1
ATOM 2149 C C . SER A 1 261 ? 0.513 12.608 -17.331 1.00 92.06 261 SER A C 1
ATOM 2151 O O . SER A 1 261 ? -0.380 11.935 -17.840 1.00 92.06 261 SER A O 1
ATOM 2153 N N . LYS A 1 262 ? 0.216 13.739 -16.684 1.00 88.38 262 LYS A N 1
ATOM 2154 C CA . LYS A 1 262 ? -1.165 14.202 -16.448 1.00 88.38 262 LYS A CA 1
ATOM 2155 C C . LYS A 1 262 ? -1.938 14.539 -17.733 1.00 88.38 262 LYS A C 1
ATOM 2157 O O . LYS A 1 262 ? -3.105 14.171 -17.839 1.00 88.38 262 LYS A O 1
ATOM 2162 N N . ASP A 1 263 ? -1.310 15.210 -18.699 1.00 89.69 263 ASP A N 1
ATOM 2163 C CA . ASP A 1 263 ? -1.981 15.669 -19.924 1.00 89.69 263 ASP A CA 1
ATOM 2164 C C . ASP A 1 263 ? -1.925 14.591 -21.019 1.00 89.69 263 ASP A C 1
ATOM 2166 O O . ASP A 1 263 ? -0.876 13.994 -21.261 1.00 89.69 263 ASP A O 1
ATOM 2170 N N . ALA A 1 264 ? -3.031 14.374 -21.734 1.00 89.25 264 ALA A N 1
ATOM 2171 C CA . ALA A 1 264 ? -3.075 13.419 -22.843 1.00 89.25 264 ALA A CA 1
ATOM 2172 C C . ALA A 1 264 ? -2.101 13.800 -23.976 1.00 89.25 264 ALA A C 1
ATOM 2174 O O . ALA A 1 264 ? -2.019 14.961 -24.377 1.00 89.25 264 ALA A O 1
ATOM 2175 N N . ASN A 1 265 ? -1.420 12.798 -24.534 1.00 88.75 265 ASN A N 1
ATOM 2176 C CA . ASN A 1 265 ? -0.374 12.899 -25.556 1.00 88.75 265 ASN A CA 1
ATOM 2177 C C . ASN A 1 265 ? 0.816 13.790 -25.158 1.00 88.75 265 ASN A C 1
ATOM 2179 O O . ASN A 1 265 ? 1.361 14.500 -26.002 1.00 88.75 265 ASN A O 1
ATOM 2183 N N . THR A 1 266 ? 1.209 13.771 -23.882 1.00 89.88 266 THR A N 1
ATOM 2184 C CA . THR A 1 266 ? 2.387 14.506 -23.398 1.00 89.88 266 THR A CA 1
ATOM 2185 C C . THR A 1 266 ? 3.375 13.598 -22.678 1.00 89.88 266 THR A C 1
ATOM 2187 O O . THR A 1 266 ? 2.980 12.639 -22.004 1.00 89.88 266 THR A O 1
ATOM 2190 N N . ASP A 1 267 ? 4.657 13.950 -22.789 1.00 92.44 267 ASP A N 1
ATOM 2191 C CA . ASP A 1 267 ? 5.727 13.420 -21.946 1.00 92.44 267 ASP A CA 1
ATOM 2192 C C . ASP A 1 267 ? 5.925 14.299 -20.685 1.00 92.44 267 ASP A C 1
ATOM 2194 O O . ASP A 1 267 ? 5.390 15.409 -20.567 1.00 92.44 267 ASP A O 1
ATOM 2198 N N . PHE A 1 268 ? 6.698 13.821 -19.703 1.00 95.31 268 PHE A N 1
ATOM 2199 C CA . PHE A 1 268 ? 6.963 14.605 -18.485 1.00 95.31 268 PHE A CA 1
ATOM 2200 C C . PHE A 1 268 ? 7.769 15.884 -18.759 1.00 95.31 268 PHE A C 1
ATOM 2202 O O . PHE A 1 268 ? 7.655 16.858 -18.014 1.00 95.31 268 PHE A O 1
ATOM 2209 N N . ASN A 1 269 ? 8.592 15.918 -19.810 1.00 96.38 269 ASN A N 1
ATOM 2210 C CA . ASN A 1 269 ? 9.322 17.128 -20.167 1.00 96.38 269 ASN A CA 1
ATOM 2211 C C . ASN A 1 269 ? 8.385 18.200 -20.744 1.00 96.38 269 ASN A C 1
ATOM 2213 O O . ASN A 1 269 ? 8.558 19.375 -20.436 1.00 96.38 269 ASN A O 1
ATOM 2217 N N . ASP A 1 270 ? 7.370 17.812 -21.511 1.00 95.25 270 ASP A N 1
ATOM 2218 C CA . ASP A 1 270 ? 6.351 18.712 -22.041 1.00 95.25 270 ASP A CA 1
ATOM 2219 C C . ASP A 1 270 ? 5.538 19.338 -20.899 1.00 95.25 270 ASP A C 1
ATOM 2221 O O . ASP A 1 270 ? 5.349 20.559 -20.882 1.00 95.25 270 ASP A O 1
ATOM 2225 N N . LEU A 1 271 ? 5.154 18.542 -19.888 1.00 93.88 271 LEU A N 1
ATOM 2226 C CA . LEU A 1 271 ? 4.542 19.059 -18.656 1.00 93.88 271 LEU A CA 1
ATOM 2227 C C . LEU A 1 271 ? 5.445 20.066 -17.946 1.00 93.88 271 LEU A C 1
ATOM 2229 O O . LEU A 1 271 ? 4.988 21.145 -17.573 1.00 93.88 271 LEU A O 1
ATOM 2233 N N . TYR A 1 272 ? 6.729 19.743 -17.787 1.00 95.81 272 TYR A N 1
ATOM 2234 C CA . TYR A 1 272 ? 7.694 20.643 -17.162 1.00 95.81 272 TYR A CA 1
ATOM 2235 C C . TYR A 1 272 ? 7.869 21.944 -17.954 1.00 95.81 272 TYR A C 1
ATOM 2237 O O . TYR A 1 272 ? 7.884 23.038 -17.388 1.00 95.81 272 TYR A O 1
ATOM 2245 N N . CYS A 1 273 ? 7.960 21.856 -19.279 1.00 94.25 273 CYS A N 1
ATOM 2246 C CA . CYS A 1 273 ? 8.091 23.018 -20.147 1.00 94.25 273 CYS A CA 1
ATOM 2247 C C . CYS A 1 273 ? 6.867 23.940 -20.065 1.00 94.25 273 CYS A C 1
ATOM 2249 O O . CYS A 1 273 ? 7.053 25.159 -20.113 1.00 94.25 273 CYS A O 1
ATOM 2251 N N . LYS A 1 274 ? 5.664 23.368 -19.913 1.00 94.31 274 LYS A N 1
ATOM 2252 C CA . LYS A 1 274 ? 4.374 24.073 -19.876 1.00 94.31 274 LYS A CA 1
ATOM 2253 C C . LYS A 1 274 ? 4.009 24.627 -18.494 1.00 94.31 274 LYS A C 1
ATOM 2255 O O . LYS A 1 274 ? 3.567 25.768 -18.407 1.00 94.31 274 LYS A O 1
ATOM 2260 N N . TYR A 1 275 ? 4.192 23.842 -17.434 1.00 93.44 275 TYR A N 1
ATOM 2261 C CA . TYR A 1 275 ? 3.688 24.136 -16.085 1.00 93.44 275 TYR A CA 1
ATOM 2262 C C . TYR A 1 275 ? 4.785 24.321 -15.027 1.00 93.44 275 TYR A C 1
ATOM 2264 O O . TYR A 1 275 ? 4.491 24.730 -13.906 1.00 93.44 275 TYR A O 1
ATOM 2272 N N . GLY A 1 276 ? 6.047 24.053 -15.366 1.00 93.19 276 GLY A N 1
ATOM 2273 C CA . GLY A 1 276 ? 7.172 24.172 -14.442 1.00 93.19 276 GLY A CA 1
ATOM 2274 C C . GLY A 1 276 ? 7.329 22.976 -13.501 1.00 93.19 276 GLY A C 1
ATOM 2275 O O . GLY A 1 276 ? 6.799 21.890 -13.730 1.00 93.19 276 GLY A O 1
ATOM 2276 N N . GLU A 1 277 ? 8.128 23.169 -12.451 1.00 93.06 277 GLU A N 1
ATOM 2277 C CA . GLU A 1 277 ? 8.589 22.099 -11.552 1.00 93.06 277 GLU A CA 1
ATOM 2278 C C . GLU A 1 277 ? 7.459 21.456 -10.738 1.00 93.06 277 GLU A C 1
ATOM 2280 O O . GLU A 1 277 ? 7.454 20.240 -10.544 1.00 93.06 277 GLU A O 1
ATOM 2285 N N . GLU A 1 278 ? 6.488 22.257 -10.291 1.00 89.25 278 GLU A N 1
ATOM 2286 C CA . GLU A 1 278 ? 5.394 21.812 -9.416 1.00 89.25 278 GLU A CA 1
ATOM 2287 C C . GLU A 1 278 ? 4.527 20.728 -10.069 1.00 89.25 278 GLU A C 1
ATOM 2289 O O . GLU A 1 278 ? 4.134 19.769 -9.411 1.00 89.25 278 GLU A O 1
ATOM 2294 N N . ALA A 1 279 ? 4.322 20.791 -11.389 1.00 90.75 279 ALA A N 1
ATOM 2295 C CA . ALA A 1 279 ? 3.556 19.773 -12.108 1.00 90.75 279 ALA A CA 1
ATOM 2296 C C . ALA A 1 279 ? 4.200 18.379 -12.053 1.00 90.75 279 ALA A C 1
ATOM 2298 O O . ALA A 1 279 ? 3.486 17.377 -12.086 1.00 90.75 279 ALA A O 1
ATOM 2299 N N . ILE A 1 280 ? 5.533 18.314 -11.956 1.00 93.19 280 ILE A N 1
ATOM 2300 C CA . ILE A 1 280 ? 6.279 17.060 -11.810 1.00 93.19 280 ILE A CA 1
ATOM 2301 C C . ILE A 1 280 ? 6.276 16.619 -10.347 1.00 93.19 280 ILE A C 1
ATOM 2303 O O . ILE A 1 280 ? 6.027 15.447 -10.067 1.00 93.19 280 ILE A O 1
ATOM 2307 N N . LYS A 1 281 ? 6.485 17.550 -9.405 1.00 89.75 281 LYS A N 1
ATOM 2308 C CA . LYS A 1 281 ? 6.426 17.246 -7.966 1.00 89.75 281 LYS A CA 1
ATOM 2309 C C . LYS A 1 281 ? 5.079 16.657 -7.567 1.00 89.75 281 LYS A C 1
ATOM 2311 O O . LYS A 1 281 ? 5.071 15.646 -6.886 1.00 89.75 281 LYS A O 1
ATOM 2316 N N . ASP A 1 282 ? 3.971 17.193 -8.068 1.00 85.94 282 ASP A N 1
ATOM 2317 C CA . ASP A 1 282 ? 2.630 16.656 -7.816 1.00 85.94 282 ASP A CA 1
ATOM 2318 C C . ASP A 1 282 ? 2.455 15.173 -8.195 1.00 85.94 282 ASP A C 1
ATOM 2320 O O . ASP A 1 282 ? 1.550 14.515 -7.682 1.00 85.94 282 ASP A O 1
ATOM 2324 N N . ILE A 1 283 ? 3.240 14.665 -9.153 1.00 89.56 283 ILE A N 1
ATOM 2325 C CA . ILE A 1 283 ? 3.143 13.276 -9.626 1.00 89.56 283 ILE A CA 1
ATOM 2326 C C . ILE A 1 283 ? 4.021 12.349 -8.775 1.00 89.56 283 ILE A C 1
ATOM 2328 O O . ILE A 1 283 ? 3.611 11.231 -8.473 1.00 89.56 283 ILE A O 1
ATOM 2332 N N . PHE A 1 28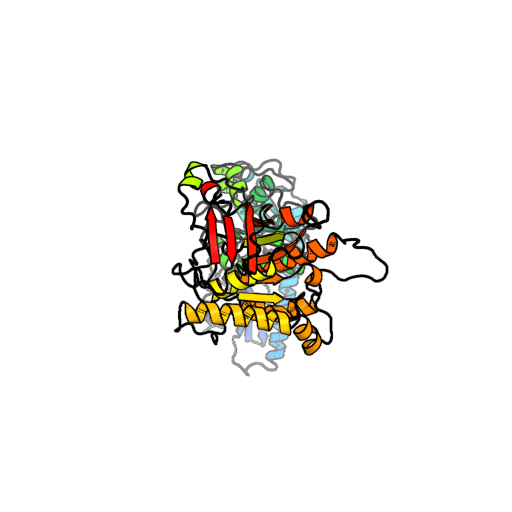4 ? 5.215 12.803 -8.385 1.00 87.44 284 PHE A N 1
ATOM 2333 C CA . PHE A 1 284 ? 6.216 11.968 -7.705 1.00 87.44 284 PHE A CA 1
ATOM 2334 C C . PHE A 1 284 ? 6.283 12.167 -6.184 1.00 87.44 284 PHE A C 1
ATOM 2336 O O . PHE A 1 284 ? 6.773 11.290 -5.478 1.00 87.44 284 PHE A O 1
ATOM 2343 N N . ILE A 1 285 ? 5.805 13.297 -5.663 1.00 77.19 285 ILE A N 1
ATOM 2344 C CA . ILE A 1 285 ? 5.859 13.665 -4.246 1.00 77.19 285 ILE A CA 1
ATOM 2345 C C . ILE A 1 285 ? 4.418 13.744 -3.721 1.00 77.19 285 ILE A C 1
ATOM 2347 O O . ILE A 1 285 ? 3.711 14.711 -4.009 1.00 77.19 285 ILE A O 1
ATOM 2351 N N . PRO A 1 286 ? 3.941 12.753 -2.948 1.00 61.53 286 PRO A N 1
ATOM 2352 C CA . PRO A 1 286 ? 2.608 12.822 -2.366 1.00 61.53 286 PRO A CA 1
ATOM 2353 C C . PRO A 1 286 ? 2.541 13.948 -1.321 1.00 61.53 286 PRO A C 1
ATOM 2355 O O . PRO A 1 286 ? 3.208 13.893 -0.288 1.00 61.53 286 PRO A O 1
ATOM 2358 N N . TYR A 1 287 ? 1.704 14.958 -1.565 1.00 58.97 287 TYR A N 1
ATOM 2359 C CA . TYR A 1 287 ? 1.356 15.969 -0.564 1.00 58.97 287 TYR A CA 1
ATOM 2360 C C . TYR A 1 287 ? 0.134 15.526 0.246 1.00 58.97 287 TYR A C 1
ATOM 2362 O O . TYR A 1 287 ? -0.891 15.124 -0.310 1.00 58.97 287 TYR A O 1
ATOM 2370 N N . ILE A 1 288 ? 0.216 15.651 1.572 1.00 56.81 288 ILE A N 1
ATOM 2371 C CA . ILE A 1 288 ? -0.932 15.461 2.464 1.00 56.81 288 ILE A CA 1
ATOM 2372 C C . ILE A 1 288 ? -1.852 16.675 2.304 1.00 56.81 288 ILE A C 1
ATOM 2374 O O . ILE A 1 288 ? -1.530 17.771 2.762 1.00 56.81 288 ILE A O 1
ATOM 2378 N N . LYS A 1 289 ? -3.006 16.492 1.655 1.00 59.75 289 LYS A N 1
ATOM 2379 C CA . LYS A 1 289 ? -4.056 17.516 1.627 1.00 59.75 289 LYS A CA 1
ATOM 2380 C C . LYS A 1 289 ? -4.785 17.512 2.969 1.00 59.75 289 LYS A C 1
ATOM 2382 O O . LYS A 1 289 ? -5.419 16.524 3.325 1.00 59.75 289 LYS A O 1
ATOM 2387 N N . GLY A 1 290 ? -4.679 18.609 3.714 1.00 59.62 290 GLY A N 1
ATOM 2388 C CA . GLY A 1 290 ? -5.522 18.839 4.884 1.00 59.62 290 GLY A CA 1
ATOM 2389 C C . GLY A 1 290 ? -6.960 19.129 4.455 1.00 59.62 290 GLY A C 1
ATOM 2390 O O . GLY A 1 290 ? -7.180 19.876 3.505 1.00 59.62 290 GLY A O 1
ATOM 2391 N N . THR A 1 291 ? -7.933 18.548 5.150 1.00 78.81 291 THR A N 1
ATOM 2392 C CA . THR A 1 291 ? -9.357 18.863 4.971 1.00 78.81 291 THR A CA 1
ATOM 2393 C C . THR A 1 291 ? -9.671 20.187 5.668 1.00 78.81 291 THR A C 1
ATOM 2395 O O . THR A 1 291 ? -9.331 20.367 6.839 1.00 78.81 291 THR A O 1
ATOM 2398 N N . GLY A 1 292 ? -10.310 21.122 4.961 1.00 79.00 292 GLY A N 1
ATOM 2399 C CA . GLY A 1 292 ? -10.727 22.402 5.542 1.00 79.00 292 GLY A CA 1
ATOM 2400 C C . GLY A 1 292 ? -11.857 22.232 6.562 1.00 79.00 292 GLY A C 1
ATOM 2401 O O . GLY A 1 292 ? -12.606 21.260 6.507 1.00 79.00 292 GLY A O 1
ATOM 2402 N N . LEU A 1 293 ? -12.029 23.196 7.474 1.00 83.88 293 LEU A N 1
ATOM 2403 C CA . LEU A 1 293 ? -13.052 23.118 8.529 1.00 83.88 293 LEU A CA 1
ATOM 2404 C C . LEU A 1 293 ? -14.470 22.891 7.970 1.00 83.88 293 LEU A C 1
ATOM 2406 O O . LEU A 1 293 ? -15.190 22.030 8.465 1.00 83.88 293 LEU A O 1
ATOM 2410 N N . LEU A 1 294 ? -14.851 23.627 6.918 1.00 85.75 294 LEU A N 1
ATOM 2411 C CA . LEU A 1 294 ? -16.171 23.504 6.290 1.00 85.75 294 LEU A CA 1
ATOM 2412 C C . LEU A 1 294 ? -16.371 22.125 5.648 1.00 85.75 294 LEU A C 1
ATOM 2414 O O . LEU A 1 294 ? -17.397 21.487 5.855 1.00 85.75 294 LEU A O 1
ATOM 2418 N N . GLU A 1 295 ? -15.371 21.649 4.909 1.00 81.88 295 GLU A N 1
ATOM 2419 C CA . GLU A 1 295 ? -15.393 20.327 4.278 1.00 81.88 295 GLU A CA 1
ATOM 2420 C C . GLU A 1 295 ? -15.505 19.215 5.328 1.00 81.88 295 GLU A C 1
ATOM 2422 O O . GLU A 1 295 ? -16.301 18.294 5.166 1.00 81.88 295 GLU A O 1
ATOM 2427 N N . MET A 1 296 ? -14.778 19.340 6.444 1.00 85.94 296 MET A N 1
ATOM 2428 C CA . MET A 1 296 ? -14.903 18.414 7.566 1.00 85.94 296 MET A CA 1
ATOM 2429 C C . MET A 1 296 ? -16.308 18.460 8.178 1.00 85.94 296 MET A C 1
ATOM 2431 O O . MET A 1 296 ? -16.864 17.412 8.486 1.00 85.94 296 MET A O 1
ATOM 2435 N N . SER A 1 297 ? -16.902 19.650 8.323 1.00 84.00 297 SER A N 1
ATOM 2436 C CA . SER A 1 297 ? -18.234 19.808 8.928 1.00 84.00 297 SER A CA 1
ATOM 2437 C C . SER A 1 297 ? -19.375 19.256 8.070 1.00 84.00 297 SER A C 1
ATOM 2439 O O . SER A 1 297 ? -20.407 18.864 8.603 1.00 84.00 297 SER A O 1
ATOM 2441 N N . LEU A 1 298 ? -19.191 19.221 6.748 1.00 87.38 298 LEU A N 1
ATOM 2442 C CA . LEU A 1 298 ? -20.166 18.679 5.798 1.00 87.38 298 LEU A CA 1
ATOM 2443 C C . LEU A 1 298 ? -20.007 17.171 5.588 1.00 87.38 298 LEU A C 1
ATOM 2445 O O . LEU A 1 298 ? -20.825 16.554 4.906 1.00 87.38 298 LEU A O 1
ATOM 2449 N N . LYS A 1 299 ? -18.942 16.573 6.127 1.00 80.12 299 LYS A N 1
ATOM 2450 C CA . LYS A 1 299 ? -18.684 15.147 5.982 1.00 80.12 299 LYS A CA 1
ATOM 2451 C C . LYS A 1 299 ? -19.705 14.374 6.810 1.00 80.12 299 LYS A C 1
ATOM 2453 O O . LYS A 1 299 ? -19.792 14.566 8.019 1.00 80.12 299 LYS A O 1
ATOM 2458 N N . GLU A 1 300 ? -20.445 13.472 6.172 1.00 74.88 300 GLU A N 1
ATOM 2459 C CA . GLU A 1 300 ? -21.319 12.547 6.891 1.00 74.88 300 GLU A CA 1
ATOM 2460 C C . GLU A 1 300 ? -20.467 11.643 7.791 1.00 74.88 300 GLU A C 1
ATOM 2462 O O . GLU A 1 300 ? -19.740 10.758 7.326 1.00 74.88 300 GLU A O 1
ATOM 2467 N N . VAL A 1 301 ? -20.527 11.895 9.096 1.00 72.12 301 VAL A N 1
ATOM 2468 C CA . VAL A 1 301 ? -19.934 11.037 10.119 1.00 72.12 301 VAL A CA 1
ATOM 2469 C C . VAL A 1 301 ? -21.031 10.099 10.600 1.00 72.12 301 VAL A C 1
ATOM 2471 O O . VAL A 1 301 ? -22.085 10.548 11.043 1.00 72.12 301 VAL A O 1
ATOM 2474 N N . LYS A 1 302 ? -20.800 8.787 10.495 1.00 66.06 302 LYS A N 1
ATOM 2475 C CA . LYS A 1 302 ? -21.696 7.806 11.115 1.00 66.06 302 LYS A CA 1
ATOM 2476 C C . LYS A 1 302 ? -21.663 8.013 12.627 1.00 66.06 302 LYS A C 1
ATOM 2478 O O . LYS A 1 302 ? -20.576 8.031 13.200 1.00 66.06 302 LYS A O 1
ATOM 2483 N N . GLU A 1 303 ? -22.833 8.152 13.245 1.00 68.19 303 GLU A N 1
ATOM 2484 C CA . GLU A 1 303 ? -22.949 8.171 14.703 1.00 68.19 303 GLU A CA 1
ATOM 2485 C C . GLU A 1 303 ? -22.306 6.911 15.297 1.00 68.19 303 GLU A C 1
ATOM 2487 O O . GLU A 1 303 ? -22.407 5.815 14.733 1.00 68.19 303 GLU A O 1
ATOM 2492 N N . GLU A 1 304 ? -21.609 7.072 16.422 1.00 72.12 304 GLU A N 1
ATOM 2493 C CA . GLU A 1 304 ? -20.985 5.947 17.110 1.00 72.12 304 GLU A CA 1
ATOM 2494 C C . GLU A 1 304 ? -22.063 4.983 17.621 1.00 72.12 304 GLU A C 1
ATOM 2496 O O . GLU A 1 304 ? -22.899 5.334 18.454 1.00 72.12 304 GLU A O 1
ATOM 2501 N N . GLU A 1 305 ? -22.041 3.738 17.139 1.00 87.62 305 GLU A N 1
ATOM 2502 C CA . GLU A 1 305 ? -22.927 2.700 17.662 1.00 87.62 305 GLU A CA 1
ATOM 2503 C C . GLU A 1 305 ? -22.597 2.397 19.133 1.00 87.62 305 GLU A C 1
ATOM 2505 O O . GLU A 1 305 ? -21.429 2.321 19.523 1.00 87.62 305 GLU A O 1
ATOM 2510 N N . CYS A 1 306 ? -23.615 2.132 19.955 1.00 90.81 306 CYS A N 1
ATOM 2511 C CA . CYS A 1 306 ? -23.443 1.730 21.351 1.00 90.81 306 CYS A CA 1
ATOM 2512 C C . CYS A 1 306 ? -24.338 0.540 21.733 1.00 90.81 306 CYS A C 1
ATOM 2514 O O . CYS A 1 306 ? -25.425 0.343 21.189 1.00 90.81 306 CYS A O 1
ATOM 2516 N N . TYR A 1 307 ? -23.877 -0.278 22.684 1.00 92.06 307 TYR A N 1
ATOM 2517 C CA . TYR A 1 307 ? -24.684 -1.348 23.286 1.00 92.06 307 TYR A CA 1
ATOM 2518 C C . TYR A 1 307 ? -25.613 -0.789 24.362 1.00 92.06 307 TYR A C 1
ATOM 2520 O O . TYR A 1 307 ? -26.781 -1.167 24.440 1.00 92.06 307 TYR A O 1
ATOM 2528 N N . ASN A 1 308 ? -25.093 0.131 25.172 1.00 89.50 308 ASN A N 1
ATOM 2529 C CA . ASN A 1 308 ? -25.803 0.914 26.178 1.00 89.50 308 ASN A CA 1
ATOM 2530 C C . ASN A 1 308 ? -25.011 2.208 26.462 1.00 89.50 308 ASN A C 1
ATOM 2532 O O . ASN A 1 308 ? -23.963 2.435 25.861 1.00 89.50 308 ASN A O 1
ATOM 2536 N N . LYS A 1 309 ? -25.451 3.011 27.439 1.00 87.88 309 LYS A N 1
ATOM 2537 C CA . LYS A 1 309 ? -24.771 4.254 27.864 1.00 87.88 309 LYS A CA 1
ATOM 2538 C C . LYS A 1 309 ? -23.407 4.065 28.563 1.00 87.88 309 LYS A C 1
ATOM 2540 O O . LYS A 1 309 ? -22.867 5.011 29.115 1.00 87.88 309 LYS A O 1
ATOM 2545 N N . ILE A 1 310 ? -22.869 2.847 28.600 1.00 90.00 310 ILE A N 1
ATOM 2546 C CA . ILE A 1 310 ? -21.570 2.512 29.212 1.00 90.00 310 ILE A CA 1
ATOM 2547 C C . ILE A 1 310 ? -20.609 1.935 28.158 1.00 90.00 310 ILE A C 1
ATOM 2549 O O . ILE A 1 310 ? -19.393 2.012 28.319 1.00 90.00 310 ILE A O 1
ATOM 2553 N N . LEU A 1 311 ? -21.119 1.324 27.086 1.00 93.88 311 LEU A N 1
ATOM 2554 C CA . LEU A 1 311 ? -20.319 0.543 26.147 1.00 93.88 311 LEU A CA 1
ATOM 2555 C C . LEU A 1 311 ? -20.590 0.968 24.697 1.00 93.88 311 LEU A C 1
ATOM 2557 O O . LEU A 1 311 ? -21.472 0.409 24.039 1.00 93.88 311 LEU A O 1
ATOM 2561 N N . ASN A 1 312 ? -19.787 1.899 24.174 1.00 92.69 312 ASN A N 1
ATOM 2562 C CA . ASN A 1 312 ? -19.707 2.168 22.734 1.00 92.69 312 ASN A CA 1
ATOM 2563 C C . ASN A 1 312 ? -19.102 0.948 22.005 1.00 92.69 312 ASN A C 1
ATOM 2565 O O . ASN A 1 312 ? -18.264 0.211 22.550 1.00 92.69 312 ASN A O 1
ATOM 2569 N N . VAL A 1 313 ? -19.515 0.703 20.767 1.00 93.00 313 VAL A N 1
ATOM 2570 C CA . VAL A 1 313 ? -18.935 -0.355 19.934 1.00 93.00 313 VAL A CA 1
ATOM 2571 C C . VAL A 1 313 ? -17.468 -0.009 19.645 1.00 93.00 313 VAL A C 1
ATOM 2573 O O . VAL A 1 313 ? -17.149 1.130 19.323 1.00 93.00 313 VAL A O 1
ATOM 2576 N N . GLY A 1 314 ? -16.564 -0.976 19.818 1.00 93.69 314 GLY A N 1
ATOM 2577 C CA . GLY A 1 314 ? -15.126 -0.767 19.634 1.00 93.69 314 GLY A CA 1
ATOM 2578 C C . GLY A 1 314 ? -14.450 0.048 20.740 1.00 93.69 314 GLY A C 1
ATOM 2579 O O . GLY A 1 314 ? -13.362 0.567 20.524 1.00 93.69 314 GLY A O 1
ATOM 2580 N N . SER A 1 315 ? -15.057 0.186 21.922 1.00 93.94 315 SER A N 1
ATOM 2581 C CA . SER A 1 315 ? -14.442 0.897 23.056 1.00 93.94 315 SER A CA 1
ATOM 2582 C C . SER A 1 315 ? -13.749 -0.043 24.051 1.00 93.94 315 SER A C 1
ATOM 2584 O O . SER A 1 315 ? -14.170 -1.182 24.260 1.00 93.94 315 SER A O 1
ATOM 2586 N N . ILE A 1 316 ? -12.684 0.434 24.695 1.00 94.25 316 ILE A N 1
ATOM 2587 C CA . ILE A 1 316 ? -12.017 -0.200 25.836 1.00 94.25 316 ILE A CA 1
ATOM 2588 C C . ILE A 1 316 ? -12.402 0.582 27.088 1.00 94.25 316 ILE A C 1
ATOM 2590 O O . ILE A 1 316 ? -12.050 1.748 27.255 1.00 94.25 316 ILE A O 1
ATOM 2594 N N . ASN A 1 317 ? -13.121 -0.078 27.983 1.00 94.19 317 ASN A N 1
ATOM 2595 C CA . ASN A 1 317 ? -13.746 0.538 29.141 1.00 94.19 317 ASN A CA 1
ATOM 2596 C C . ASN A 1 317 ? -13.161 -0.023 30.431 1.00 94.19 317 ASN A C 1
ATOM 2598 O O . ASN A 1 317 ? -12.780 -1.192 30.490 1.00 94.19 317 ASN A O 1
ATOM 2602 N N . VAL A 1 318 ? -13.151 0.783 31.488 1.00 92.25 318 VAL A N 1
ATOM 2603 C CA . VAL A 1 318 ? -12.674 0.367 32.809 1.00 92.25 318 VAL A CA 1
ATOM 2604 C C . VAL A 1 318 ? -13.726 0.670 33.863 1.00 92.25 318 VAL A C 1
ATOM 2606 O O . VAL A 1 318 ? -14.152 1.813 34.004 1.00 92.25 318 VAL A O 1
ATOM 2609 N N . LEU A 1 319 ? -14.100 -0.342 34.646 1.00 92.56 319 LEU A N 1
ATOM 2610 C CA . LEU A 1 319 ? -14.894 -0.182 35.862 1.00 92.56 319 LEU A CA 1
ATOM 2611 C C . LEU A 1 319 ? -14.000 -0.454 37.071 1.00 92.56 319 LEU A C 1
ATOM 2613 O O . LEU A 1 319 ? -13.580 -1.592 37.301 1.00 92.56 319 LEU A O 1
ATOM 2617 N N . HIS A 1 320 ? -13.728 0.582 37.862 1.00 89.88 320 HIS A N 1
ATOM 2618 C CA . HIS A 1 320 ? -12.905 0.469 39.060 1.00 89.88 320 HIS A CA 1
ATOM 2619 C C . HIS A 1 320 ? -13.679 0.800 40.336 1.00 89.88 320 HIS A C 1
ATOM 2621 O O . HIS A 1 320 ? -14.646 1.555 40.341 1.00 89.88 320 HIS A O 1
ATOM 2627 N N . ALA A 1 321 ? -13.260 0.184 41.435 1.00 89.44 321 ALA A N 1
ATOM 2628 C CA . ALA A 1 321 ? -13.796 0.427 42.769 1.00 89.44 321 ALA A CA 1
ATOM 2629 C C . ALA A 1 321 ? -12.902 -0.228 43.819 1.00 89.44 321 ALA A C 1
ATOM 2631 O O . ALA A 1 321 ? -12.187 -1.202 43.537 1.00 89.44 321 ALA A O 1
ATOM 2632 N N . SER A 1 322 ? -13.050 0.212 45.060 1.00 85.06 322 SER A N 1
ATOM 2633 C CA . SER A 1 322 ? -12.524 -0.475 46.235 1.00 85.06 322 SER A CA 1
ATOM 2634 C C . SER A 1 322 ? -13.032 -1.929 46.340 1.00 85.06 322 SER A C 1
ATOM 2636 O O . SER A 1 322 ? -14.019 -2.343 45.710 1.00 85.06 322 SER A O 1
ATOM 2638 N N . ALA A 1 323 ? -12.313 -2.763 47.095 1.00 83.38 323 ALA A N 1
ATOM 2639 C CA . ALA A 1 323 ? -12.677 -4.167 47.279 1.00 83.38 323 ALA A CA 1
ATOM 2640 C C . ALA A 1 323 ? -14.087 -4.300 47.891 1.00 83.38 323 ALA A C 1
ATOM 2642 O O . ALA A 1 323 ? -14.469 -3.517 48.755 1.00 83.38 323 ALA A O 1
ATOM 2643 N N . LYS A 1 324 ? -14.850 -5.314 47.458 1.00 83.69 324 LYS A N 1
ATOM 2644 C CA . LYS A 1 324 ? -16.189 -5.662 47.984 1.00 83.69 324 LYS A CA 1
ATOM 2645 C C . LYS A 1 324 ? -17.316 -4.629 47.776 1.00 83.69 324 LYS A C 1
ATOM 2647 O O . LYS A 1 324 ? -18.412 -4.862 48.266 1.00 83.69 324 LYS A O 1
ATOM 2652 N N . VAL A 1 325 ? -17.109 -3.564 46.993 1.00 87.69 325 VAL A N 1
ATOM 2653 C CA . VAL A 1 325 ? -18.163 -2.565 46.686 1.00 87.69 325 VAL A CA 1
ATOM 2654 C C . VAL A 1 325 ? -19.295 -3.128 45.810 1.00 87.69 325 VAL A C 1
ATOM 2656 O O . VAL A 1 325 ? -20.440 -2.723 45.953 1.00 87.69 325 VAL A O 1
ATOM 2659 N N . GLY A 1 326 ? -18.997 -4.080 44.915 1.00 88.25 326 GLY A N 1
ATOM 2660 C CA . GLY A 1 326 ? -20.008 -4.688 44.032 1.00 88.25 326 GLY A CA 1
ATOM 2661 C C . GLY A 1 326 ? -19.663 -4.734 42.540 1.00 88.25 326 GLY A C 1
ATOM 2662 O O . GLY A 1 326 ? -20.539 -5.058 41.746 1.00 88.25 326 GLY A O 1
ATOM 2663 N N . LYS A 1 327 ? -18.406 -4.465 42.149 1.00 90.56 327 LYS A N 1
ATOM 2664 C CA . LYS A 1 327 ? -17.940 -4.420 40.743 1.00 90.56 327 LYS A CA 1
ATOM 2665 C C . LYS A 1 327 ? -18.415 -5.587 39.888 1.00 90.56 327 LYS A C 1
ATOM 2667 O O . LYS A 1 327 ? -19.159 -5.392 38.936 1.00 90.56 327 LYS A O 1
ATOM 2672 N N . SER A 1 328 ? -18.034 -6.800 40.275 1.00 90.31 328 SER A N 1
ATOM 2673 C CA . SER A 1 328 ? -18.415 -8.008 39.558 1.00 90.31 328 SER A CA 1
ATOM 2674 C C . SER A 1 328 ? -19.934 -8.153 39.520 1.00 90.31 328 SER A C 1
ATOM 2676 O O . SER A 1 328 ? -20.494 -8.479 38.486 1.00 90.31 328 SER A O 1
ATOM 2678 N N . ARG A 1 329 ? -20.651 -7.839 40.612 1.00 90.62 329 ARG A N 1
ATOM 2679 C CA . ARG A 1 329 ? -22.119 -7.920 40.612 1.00 90.62 329 ARG A CA 1
ATOM 2680 C C . ARG A 1 329 ? -22.733 -6.995 39.559 1.00 90.62 329 ARG A C 1
ATOM 2682 O O . ARG A 1 329 ? -23.591 -7.449 38.814 1.00 90.62 329 ARG A O 1
ATOM 2689 N N . PHE A 1 330 ? -22.271 -5.751 39.480 1.00 92.56 330 PHE A N 1
ATOM 2690 C CA . PHE A 1 330 ? -22.688 -4.797 38.454 1.00 92.56 330 PHE A CA 1
ATOM 2691 C C . PHE A 1 330 ? -22.352 -5.298 37.040 1.00 92.56 330 PHE A C 1
ATOM 2693 O O . PHE A 1 330 ? -23.219 -5.306 36.169 1.00 92.56 330 PHE A O 1
ATOM 2700 N N . ALA A 1 331 ? -21.122 -5.777 36.828 1.00 93.19 331 ALA A N 1
ATOM 2701 C CA . ALA A 1 331 ? -20.659 -6.274 35.535 1.00 93.19 331 ALA A CA 1
ATOM 2702 C C . ALA A 1 331 ? -21.471 -7.487 35.051 1.00 93.19 331 ALA A C 1
ATOM 2704 O O . ALA A 1 331 ? -21.949 -7.478 33.921 1.00 93.19 331 ALA A O 1
ATOM 2705 N N . TYR A 1 332 ? -21.700 -8.485 35.910 1.00 92.12 332 TYR A N 1
ATOM 2706 C CA . TYR A 1 332 ? -22.536 -9.653 35.612 1.00 92.12 332 TYR A CA 1
ATOM 2707 C C . TYR A 1 332 ? -23.964 -9.257 35.209 1.00 92.12 332 TYR A C 1
ATOM 2709 O O . TYR A 1 332 ? -24.506 -9.794 34.245 1.00 92.12 332 TYR A O 1
ATOM 2717 N N . GLU A 1 333 ? -24.588 -8.324 35.933 1.00 91.50 333 GLU A N 1
ATOM 2718 C CA . GLU A 1 333 ? -25.957 -7.883 35.634 1.00 91.50 333 GLU A CA 1
ATOM 2719 C C . GLU A 1 333 ? -26.015 -7.156 34.296 1.00 91.50 333 GLU A C 1
ATOM 2721 O O . GLU A 1 333 ? -26.852 -7.488 33.461 1.00 91.50 333 GLU A O 1
ATOM 2726 N N . MET A 1 334 ? -25.102 -6.212 34.061 1.00 92.81 334 MET A N 1
ATOM 2727 C CA . MET A 1 334 ? -25.026 -5.489 32.795 1.00 92.81 334 MET A CA 1
ATOM 2728 C C . MET A 1 334 ? -24.813 -6.450 31.620 1.00 92.81 334 MET A C 1
ATOM 2730 O O . MET A 1 334 ? -25.540 -6.393 30.633 1.00 92.81 334 MET A O 1
ATOM 2734 N N . ALA A 1 335 ? -23.859 -7.369 31.755 1.00 92.88 335 ALA A N 1
ATOM 2735 C CA . ALA A 1 335 ? -23.510 -8.353 30.743 1.00 92.88 335 ALA A CA 1
ATOM 2736 C C . ALA A 1 335 ? -24.705 -9.241 30.363 1.00 92.88 335 ALA A C 1
ATOM 2738 O O . ALA A 1 335 ? -25.021 -9.407 29.184 1.00 92.88 335 ALA A O 1
ATOM 2739 N N . VAL A 1 336 ? -25.402 -9.791 31.366 1.00 91.56 336 VAL A N 1
ATOM 2740 C CA . VAL A 1 336 ? -26.567 -10.654 31.134 1.00 91.56 336 VAL A CA 1
ATOM 2741 C C . VAL A 1 336 ? -27.689 -9.859 30.471 1.00 91.56 336 VAL A C 1
ATOM 2743 O O . VAL A 1 336 ? -28.275 -10.335 29.501 1.00 91.56 336 VAL A O 1
ATOM 2746 N N . ASN A 1 337 ? -27.958 -8.638 30.939 1.00 90.44 337 ASN A N 1
ATOM 2747 C CA . ASN A 1 337 ? -29.004 -7.795 30.367 1.00 90.44 337 ASN A CA 1
ATOM 2748 C C . ASN A 1 337 ? -28.713 -7.429 28.901 1.00 90.44 337 ASN A C 1
ATOM 2750 O O . ASN A 1 337 ? -29.589 -7.635 28.065 1.00 90.44 337 ASN A O 1
ATOM 2754 N N . ILE A 1 338 ? -27.490 -7.015 28.547 1.00 91.50 338 ILE A N 1
ATOM 2755 C CA . ILE A 1 338 ? -27.120 -6.735 27.146 1.00 91.50 338 ILE A CA 1
ATOM 2756 C C . ILE A 1 338 ? -27.290 -7.984 26.267 1.00 91.50 338 ILE A C 1
ATOM 2758 O O . ILE A 1 338 ? -27.895 -7.911 25.197 1.00 91.50 338 ILE A O 1
ATOM 2762 N N . SER A 1 339 ? -26.828 -9.149 26.738 1.00 92.00 339 SER A N 1
ATOM 2763 C CA . SER A 1 339 ? -26.928 -10.404 25.974 1.00 92.00 339 SER A CA 1
ATOM 2764 C C . SER A 1 339 ? -28.372 -10.850 25.721 1.00 92.00 339 SER A C 1
ATOM 2766 O O . SER A 1 339 ? -28.662 -11.496 24.718 1.00 92.00 339 SER A O 1
ATOM 2768 N N . LEU A 1 340 ? -29.299 -10.478 26.608 1.00 89.69 340 LEU A N 1
ATOM 2769 C CA . LEU A 1 340 ? -30.722 -10.813 26.523 1.00 89.69 340 LEU A CA 1
ATOM 2770 C C . LEU A 1 340 ? -31.577 -9.656 25.984 1.00 89.69 340 LEU A C 1
ATOM 2772 O O . LEU A 1 340 ? -32.807 -9.722 26.060 1.00 89.69 340 LEU A O 1
ATOM 2776 N N . ASN A 1 341 ? -30.945 -8.593 25.474 1.00 88.75 341 ASN A N 1
ATOM 2777 C CA . ASN A 1 341 ? -31.606 -7.373 25.010 1.00 88.75 341 ASN A CA 1
ATOM 2778 C C . ASN A 1 341 ? -32.560 -6.758 26.059 1.00 88.75 341 ASN A C 1
ATOM 2780 O O . ASN A 1 341 ? -33.693 -6.370 25.770 1.00 88.75 341 ASN A O 1
ATOM 2784 N N . GLN A 1 342 ? -32.124 -6.748 27.317 1.00 87.69 342 GLN A N 1
ATOM 2785 C CA . GLN A 1 342 ? -32.822 -6.156 28.454 1.00 87.69 342 GLN A CA 1
ATOM 2786 C C . GLN A 1 342 ? -32.091 -4.898 28.914 1.00 87.69 342 GLN A C 1
ATOM 2788 O O . GLN A 1 342 ? -30.872 -4.811 28.799 1.00 87.69 342 GLN A O 1
ATOM 2793 N N . SER A 1 343 ? -32.826 -3.923 29.444 1.00 86.38 343 SER A N 1
ATOM 2794 C CA . SER A 1 343 ? -32.232 -2.739 30.077 1.00 86.38 343 SER A CA 1
ATOM 2795 C C . SER A 1 343 ? -31.760 -3.067 31.491 1.00 86.38 343 SER A C 1
ATOM 2797 O O . SER A 1 343 ? -32.386 -3.862 32.192 1.00 86.38 343 SER A O 1
ATOM 2799 N N . PHE A 1 344 ? -30.685 -2.418 31.929 1.00 87.12 344 PHE A N 1
ATOM 2800 C CA . PHE A 1 344 ? -30.162 -2.532 33.288 1.00 87.12 344 PHE A CA 1
ATOM 2801 C C . PHE A 1 344 ? -30.087 -1.136 33.909 1.00 87.12 344 PHE A C 1
ATOM 2803 O O . PHE A 1 344 ? -29.373 -0.286 33.392 1.00 87.12 344 PHE A O 1
ATOM 2810 N N . LEU A 1 345 ? -30.810 -0.889 35.009 1.00 85.12 345 LEU A N 1
ATOM 2811 C CA . LEU A 1 345 ? -30.942 0.452 35.612 1.00 85.12 345 LEU A CA 1
ATOM 2812 C C . LEU A 1 345 ? -31.504 1.470 34.593 1.00 85.12 345 LEU A C 1
ATOM 2814 O O . LEU A 1 345 ? -32.448 1.140 33.877 1.00 85.12 345 LEU A O 1
ATOM 2818 N N . ASN A 1 346 ? -30.943 2.681 34.508 1.00 83.75 346 ASN A N 1
ATOM 2819 C CA . ASN A 1 346 ? -31.244 3.647 33.440 1.00 83.75 346 ASN A CA 1
ATOM 2820 C C . ASN A 1 346 ? -30.479 3.360 32.134 1.00 83.75 346 ASN A C 1
ATOM 2822 O O . ASN A 1 346 ? -30.638 4.088 31.152 1.00 83.75 346 ASN A O 1
ATOM 2826 N N . PHE A 1 347 ? -29.659 2.308 32.087 1.00 85.94 347 PHE A N 1
ATOM 2827 C CA . PHE A 1 347 ? -28.891 1.947 30.905 1.00 85.94 347 PHE A CA 1
ATOM 2828 C C . PHE A 1 347 ? -29.765 1.105 29.976 1.00 85.94 347 PHE A C 1
ATOM 2830 O O . PHE A 1 347 ? -29.839 -0.125 30.076 1.00 85.94 347 PHE A O 1
ATOM 2837 N N . LYS A 1 348 ? -30.464 1.790 29.065 1.00 86.62 348 LYS A N 1
ATOM 2838 C CA . LYS A 1 348 ? -31.190 1.137 27.975 1.00 86.62 348 LYS A CA 1
ATOM 2839 C C . LYS A 1 348 ? -30.206 0.364 27.097 1.00 86.62 348 LYS A C 1
ATOM 2841 O O . LYS A 1 348 ? -29.162 0.895 26.725 1.00 86.62 348 LYS A O 1
ATOM 2846 N N . THR A 1 349 ? -30.566 -0.868 26.751 1.00 88.19 349 THR A N 1
ATOM 2847 C CA . THR A 1 349 ? -29.835 -1.635 25.738 1.00 88.19 349 THR A CA 1
ATOM 2848 C C . THR A 1 349 ? -30.350 -1.230 24.361 1.00 88.19 349 THR A C 1
ATOM 2850 O O . THR A 1 349 ? -31.536 -1.386 24.067 1.00 88.19 349 THR A O 1
ATOM 2853 N N . TYR A 1 350 ? -29.469 -0.657 23.545 1.00 89.75 350 TYR A N 1
ATOM 2854 C CA . TYR A 1 350 ? -29.772 -0.220 22.178 1.00 89.75 350 TYR A CA 1
ATOM 2855 C C . TYR A 1 350 ? -29.496 -1.325 21.155 1.00 89.75 350 TYR A C 1
ATOM 2857 O O . TYR A 1 350 ? -30.158 -1.388 20.121 1.00 89.75 350 TYR A O 1
ATOM 2865 N N . LYS A 1 351 ? -28.553 -2.221 21.468 1.00 89.94 351 LYS A N 1
ATOM 2866 C CA . LYS A 1 351 ? -28.114 -3.323 20.609 1.00 89.94 351 LYS A CA 1
ATOM 2867 C C . LYS A 1 351 ? -27.844 -4.568 21.453 1.00 89.94 351 LYS A C 1
ATOM 2869 O O . LYS A 1 351 ? -27.129 -4.494 22.450 1.00 89.94 351 LYS A O 1
ATOM 2874 N N . GLN A 1 352 ? -28.391 -5.712 21.044 1.00 91.19 352 GLN A N 1
ATOM 2875 C CA . GLN A 1 352 ? -28.029 -7.006 21.628 1.00 91.19 352 GLN A CA 1
ATOM 2876 C C . GLN A 1 352 ? -26.599 -7.365 21.207 1.00 91.19 352 GLN A C 1
ATOM 2878 O O . GLN A 1 352 ? -26.260 -7.236 20.032 1.00 91.19 352 GLN A O 1
ATOM 2883 N N . GLY A 1 353 ? -25.773 -7.816 22.150 1.00 91.56 353 GLY A N 1
ATOM 2884 C CA . GLY A 1 353 ? -24.391 -8.219 21.880 1.00 91.56 353 GLY A CA 1
ATOM 2885 C C . GLY A 1 353 ? -24.086 -9.617 22.401 1.00 91.56 353 GLY A C 1
ATOM 2886 O O . GLY A 1 353 ? -24.602 -10.020 23.447 1.00 91.56 353 GLY A O 1
ATOM 2887 N N . HIS A 1 354 ? -23.221 -10.341 21.694 1.00 95.00 354 HIS A N 1
ATOM 2888 C CA . HIS A 1 354 ? -22.643 -11.587 22.184 1.00 95.00 354 HIS A CA 1
ATOM 2889 C C . HIS A 1 354 ? -21.572 -11.272 23.232 1.00 95.00 354 HIS A C 1
ATOM 2891 O O . HIS A 1 354 ? -20.616 -10.546 22.957 1.00 95.00 354 HIS A O 1
ATOM 2897 N N . VAL A 1 355 ? -21.717 -11.808 24.441 1.00 95.88 355 VAL A N 1
ATOM 2898 C CA . VAL A 1 355 ? -20.836 -11.508 25.571 1.00 95.88 355 VAL A CA 1
ATOM 2899 C C . VAL A 1 355 ? -19.943 -12.699 25.901 1.00 95.88 355 VAL A C 1
ATOM 2901 O O . VAL A 1 355 ? -20.427 -13.803 26.151 1.00 95.88 355 VAL A O 1
ATOM 2904 N N . LEU A 1 356 ? -18.638 -12.442 25.980 1.00 95.88 356 LEU A N 1
ATOM 2905 C CA . LEU A 1 356 ? -17.653 -13.307 26.616 1.00 95.88 356 LEU A CA 1
ATOM 2906 C C . LEU A 1 356 ? -17.244 -12.693 27.950 1.00 95.88 356 LEU A C 1
ATOM 2908 O O . LEU A 1 356 ? -16.695 -11.596 27.988 1.00 95.88 356 LEU A O 1
ATOM 2912 N N . TYR A 1 357 ? -17.462 -13.413 29.041 1.00 94.44 357 TYR A N 1
ATOM 2913 C CA . TYR A 1 357 ? -17.067 -12.974 30.374 1.00 94.44 357 TYR A CA 1
ATOM 2914 C C . TYR A 1 357 ? -15.976 -13.895 30.917 1.00 94.44 357 TYR A C 1
ATOM 2916 O O . TYR A 1 357 ? -16.200 -15.083 31.145 1.00 94.44 357 TYR A O 1
ATOM 2924 N N . ILE A 1 358 ? -14.784 -13.347 31.106 1.00 93.38 358 ILE A N 1
ATOM 2925 C CA . ILE A 1 358 ? -13.612 -14.053 31.614 1.00 93.38 358 ILE A CA 1
ATOM 2926 C C . ILE A 1 358 ? -13.510 -13.746 33.109 1.00 93.38 358 ILE A C 1
ATOM 2928 O O . ILE A 1 358 ? -13.150 -12.629 33.475 1.00 93.38 358 ILE A O 1
ATOM 2932 N N . ASP A 1 359 ? -13.859 -14.721 33.950 1.00 89.62 359 ASP A N 1
ATOM 2933 C CA . ASP A 1 359 ? -13.817 -14.618 35.410 1.00 89.62 359 ASP A CA 1
ATOM 2934 C C . ASP A 1 359 ? -12.612 -15.383 35.979 1.00 89.62 359 ASP A C 1
ATOM 2936 O O . ASP A 1 359 ? -12.492 -16.603 35.825 1.00 89.62 359 ASP A O 1
ATOM 2940 N N . GLY A 1 360 ? -11.705 -14.672 36.640 1.00 83.31 360 GLY A N 1
ATOM 2941 C CA . GLY A 1 360 ? -10.559 -15.253 37.337 1.00 83.31 360 GLY A CA 1
ATOM 2942 C C . GLY A 1 360 ? -10.537 -15.011 38.841 1.00 83.31 360 GLY A C 1
ATOM 2943 O O . GLY A 1 360 ? -9.530 -15.344 39.461 1.00 83.31 360 GLY A O 1
ATOM 2944 N N . GLU A 1 361 ? -11.599 -14.458 39.439 1.00 80.12 361 GLU A N 1
ATOM 2945 C CA . GLU A 1 361 ? -11.659 -14.225 40.892 1.00 80.12 361 GLU A CA 1
ATOM 2946 C C . GLU A 1 361 ? -12.587 -15.186 41.626 1.00 80.12 361 GLU A C 1
ATOM 2948 O O . GLU A 1 361 ? -12.274 -15.616 42.739 1.00 80.12 361 GLU A O 1
ATOM 2953 N N . LEU A 1 362 ? -13.757 -15.472 41.057 1.00 84.25 362 LEU A N 1
ATOM 2954 C CA . LEU A 1 362 ? -14.843 -16.106 41.795 1.00 84.25 362 LEU A CA 1
ATOM 2955 C C . LEU A 1 362 ? -14.785 -17.627 41.718 1.00 84.25 362 LEU A C 1
ATOM 2957 O O . LEU A 1 362 ? -14.434 -18.223 40.700 1.00 84.25 362 LEU A O 1
ATOM 2961 N N . SER A 1 363 ? -15.223 -18.271 42.799 1.00 85.12 363 SER A N 1
ATOM 2962 C CA . SER A 1 363 ? -15.462 -19.713 42.795 1.00 85.12 363 SER A CA 1
ATOM 2963 C C . SER A 1 363 ? -16.721 -20.079 42.000 1.00 85.12 363 SER A C 1
ATOM 2965 O O . SER A 1 363 ? -17.678 -19.304 41.917 1.00 85.12 363 SER A O 1
ATOM 2967 N N . ASP A 1 364 ? -16.785 -21.321 41.512 1.00 85.12 364 ASP A N 1
ATOM 2968 C CA . ASP A 1 364 ? -17.961 -21.856 40.808 1.00 85.12 364 ASP A CA 1
ATOM 2969 C C . ASP A 1 364 ? -19.261 -21.683 41.604 1.00 85.12 364 ASP A C 1
ATOM 2971 O O . ASP A 1 364 ? -20.302 -21.341 41.045 1.00 85.12 364 ASP A O 1
ATOM 2975 N N . SER A 1 365 ? -19.204 -21.868 42.927 1.00 87.88 365 SER A N 1
ATOM 2976 C CA . SER A 1 365 ? -20.363 -21.698 43.810 1.00 87.88 365 SER A CA 1
ATOM 2977 C C . SER A 1 365 ? -20.865 -20.251 43.825 1.00 87.88 365 SER A C 1
ATOM 2979 O O . SER A 1 365 ? -22.074 -20.008 43.806 1.00 87.88 365 SER A O 1
ATOM 2981 N N . GLU A 1 366 ? -19.959 -19.273 43.841 1.00 88.25 366 GLU A N 1
ATOM 2982 C CA . GLU A 1 366 ? -20.307 -17.851 43.849 1.00 88.25 366 GLU A CA 1
ATOM 2983 C C . GLU A 1 366 ? -20.866 -17.396 42.504 1.00 88.25 366 GLU A C 1
ATOM 2985 O O . GLU A 1 366 ? -21.898 -16.716 42.478 1.00 88.25 366 GLU A O 1
ATOM 2990 N N . ILE A 1 367 ? -20.240 -17.815 41.401 1.00 87.81 367 ILE A N 1
ATOM 2991 C CA . ILE A 1 367 ? -20.735 -17.560 40.043 1.00 87.81 367 ILE A CA 1
ATOM 2992 C C . ILE A 1 367 ? -22.139 -18.154 39.899 1.00 87.81 367 ILE A C 1
ATOM 2994 O O . ILE A 1 367 ? -23.081 -17.453 39.522 1.00 87.81 367 ILE A O 1
ATOM 2998 N N . HIS A 1 368 ? -22.315 -19.420 40.286 1.00 89.00 368 HIS A N 1
ATOM 2999 C CA . HIS A 1 368 ? -23.597 -20.115 40.206 1.00 89.00 368 HIS A CA 1
ATOM 3000 C C . HIS A 1 368 ? -24.692 -19.404 41.013 1.00 89.00 368 HIS A C 1
ATOM 3002 O O . HIS A 1 368 ? -25.789 -19.169 40.499 1.00 89.00 368 HIS A O 1
ATOM 3008 N N . LYS A 1 369 ? -24.397 -18.988 42.254 1.00 89.75 369 LYS A N 1
ATOM 3009 C CA . LYS A 1 369 ? -25.331 -18.216 43.092 1.00 89.75 369 LYS A CA 1
ATOM 3010 C C . LYS A 1 369 ? -25.729 -16.893 42.437 1.00 89.75 369 LYS A C 1
ATOM 3012 O O . LYS A 1 369 ? -26.912 -16.557 42.429 1.00 89.75 369 LYS A O 1
ATOM 3017 N N . ARG A 1 370 ? -24.772 -16.150 41.869 1.00 89.06 370 ARG A N 1
ATOM 3018 C CA . ARG A 1 370 ? -25.038 -14.857 41.213 1.00 89.06 370 ARG A CA 1
ATOM 3019 C C . ARG A 1 370 ? -25.892 -15.021 39.965 1.00 89.06 370 ARG A C 1
ATOM 3021 O O . ARG A 1 370 ? -26.917 -14.355 39.848 1.00 89.06 370 ARG A O 1
ATOM 3028 N N . ILE A 1 371 ? -25.514 -15.935 39.075 1.00 87.81 371 ILE A N 1
ATOM 3029 C CA . ILE A 1 371 ? -26.249 -16.193 37.835 1.00 87.81 371 ILE A CA 1
ATOM 3030 C C . ILE A 1 371 ? -27.665 -16.679 38.127 1.00 87.81 371 ILE A C 1
ATOM 3032 O O . ILE A 1 371 ? -28.609 -16.193 37.510 1.00 87.81 371 ILE A O 1
ATOM 3036 N N . ASN A 1 372 ? -27.847 -17.592 39.081 1.00 89.00 372 ASN A N 1
ATOM 3037 C CA . ASN A 1 372 ? -29.183 -18.072 39.423 1.00 89.00 372 ASN A CA 1
ATOM 3038 C C . ASN A 1 372 ? -30.046 -16.991 40.063 1.00 89.00 372 ASN A C 1
ATOM 3040 O O . ASN A 1 372 ? -31.240 -16.929 39.775 1.00 89.00 372 ASN A O 1
ATOM 3044 N N . ASP A 1 373 ? -29.467 -16.117 40.886 1.00 89.38 373 ASP A N 1
ATOM 3045 C CA . ASP A 1 373 ? -30.207 -14.980 41.419 1.00 89.38 373 ASP A CA 1
ATOM 3046 C C . ASP A 1 373 ? -30.645 -14.008 40.309 1.00 89.38 373 ASP A C 1
ATOM 3048 O O . ASP A 1 373 ? -31.812 -13.613 40.272 1.00 89.38 373 ASP A O 1
ATOM 3052 N N . ILE A 1 374 ? -29.756 -13.693 39.357 1.00 88.44 374 ILE A N 1
ATOM 3053 C CA . ILE A 1 374 ? -30.072 -12.885 38.166 1.00 88.44 374 ILE A CA 1
ATOM 3054 C C . ILE A 1 374 ? -31.180 -13.538 37.339 1.00 88.44 374 ILE A C 1
ATOM 3056 O O . ILE A 1 374 ? -32.206 -12.912 37.075 1.00 88.44 374 ILE A O 1
ATOM 3060 N N . LYS A 1 375 ? -31.024 -14.822 36.999 1.00 87.50 375 LYS A N 1
ATOM 3061 C CA . LYS A 1 375 ? -32.020 -15.607 36.259 1.00 87.50 375 LYS A CA 1
ATOM 3062 C C . LYS A 1 375 ? -33.376 -15.595 36.954 1.00 87.50 375 LYS A C 1
ATOM 3064 O O . LYS A 1 375 ? -34.392 -15.375 36.304 1.00 87.50 375 LYS A O 1
ATOM 3069 N N . ARG A 1 376 ? -33.403 -15.817 38.270 1.00 87.38 376 ARG A N 1
ATOM 3070 C CA . ARG A 1 376 ? -34.631 -15.835 39.074 1.00 87.38 376 ARG A CA 1
ATOM 3071 C C . ARG A 1 376 ? -35.347 -14.486 39.028 1.00 87.38 376 ARG A C 1
ATOM 3073 O O . ARG A 1 376 ? -36.550 -14.459 38.776 1.00 87.38 376 ARG A O 1
ATOM 3080 N N . ARG A 1 377 ? -34.625 -13.379 39.238 1.00 86.06 377 ARG A N 1
ATOM 3081 C CA . ARG A 1 377 ? -35.206 -12.025 39.211 1.00 86.06 377 ARG A CA 1
ATOM 3082 C C . ARG A 1 377 ? -35.691 -11.638 37.815 1.00 86.06 377 ARG A C 1
ATOM 3084 O O . ARG A 1 377 ? -36.823 -11.181 37.685 1.00 86.06 377 ARG A O 1
ATOM 3091 N N . LEU A 1 378 ? -34.896 -11.905 36.778 1.00 83.94 378 LEU A N 1
ATOM 3092 C CA . LEU A 1 378 ? -35.273 -11.637 35.388 1.00 83.94 378 LEU A CA 1
ATOM 3093 C C . LEU A 1 378 ? -36.482 -12.463 34.944 1.00 83.94 378 LEU A C 1
ATOM 3095 O O . LEU A 1 378 ? -37.398 -11.902 34.358 1.00 83.94 378 LEU A O 1
ATOM 3099 N N . LYS A 1 379 ? -36.547 -13.764 35.264 1.00 82.69 379 LYS A N 1
ATOM 3100 C CA . LYS A 1 379 ? -37.716 -14.602 34.939 1.00 82.69 379 LYS A CA 1
ATOM 3101 C C . LYS A 1 379 ? -38.984 -14.146 35.648 1.00 82.69 379 LYS A C 1
ATOM 3103 O O . LYS A 1 379 ? -40.058 -14.225 35.064 1.00 82.69 379 LYS A O 1
ATOM 3108 N N . LYS A 1 380 ? -38.870 -13.668 36.893 1.00 78.94 380 LYS A N 1
ATOM 3109 C CA . LYS A 1 380 ? -40.014 -13.112 37.626 1.00 78.94 380 LYS A CA 1
ATOM 3110 C C . LYS A 1 380 ? -40.554 -11.852 36.943 1.00 78.94 380 LYS A C 1
ATOM 3112 O O . LYS A 1 380 ? -41.763 -11.675 36.900 1.00 78.94 380 LYS A O 1
ATOM 3117 N N . ALA A 1 381 ? -39.672 -11.010 36.402 1.00 74.06 381 ALA A N 1
ATOM 3118 C CA . ALA A 1 381 ? -40.059 -9.811 35.660 1.00 74.06 381 ALA A CA 1
ATOM 3119 C C . ALA A 1 381 ? -40.536 -10.117 34.225 1.00 74.06 381 ALA A C 1
ATOM 3121 O O . ALA A 1 381 ? -41.461 -9.477 33.737 1.00 74.06 381 ALA A O 1
ATOM 3122 N N . LYS A 1 382 ? -39.905 -11.082 33.542 1.00 78.00 382 LYS A N 1
ATOM 3123 C CA . LYS A 1 382 ? -40.160 -11.467 32.144 1.00 78.00 382 LYS A CA 1
ATOM 3124 C C . LYS A 1 382 ? -40.029 -12.993 31.965 1.00 78.00 382 LYS A C 1
ATOM 3126 O O . LYS A 1 382 ? -38.939 -13.487 31.664 1.00 78.00 382 LYS A O 1
ATOM 3131 N N . PRO A 1 383 ? -41.126 -13.762 32.107 1.00 72.12 383 PRO A N 1
ATOM 3132 C CA . PRO A 1 383 ? -41.087 -15.232 32.108 1.00 72.12 383 PRO A CA 1
ATOM 3133 C C . PRO A 1 383 ? -40.606 -15.893 30.806 1.00 72.12 383 PRO A C 1
ATOM 3135 O O . PRO A 1 383 ? -40.135 -17.027 30.844 1.00 72.12 383 PRO A O 1
ATOM 3138 N N . ILE A 1 384 ? -40.709 -15.195 29.669 1.00 76.06 384 ILE A N 1
ATOM 3139 C CA . ILE A 1 384 ? -40.444 -15.726 28.315 1.00 76.06 384 ILE A CA 1
ATOM 3140 C C . ILE A 1 384 ? -38.943 -15.671 27.948 1.00 76.06 384 ILE A C 1
ATOM 3142 O O . ILE A 1 384 ? -38.538 -16.150 26.895 1.00 76.06 384 ILE A O 1
ATOM 3146 N N . LEU A 1 385 ? -38.083 -15.114 28.810 1.00 77.06 385 LEU A N 1
ATOM 3147 C CA . LEU A 1 385 ? -36.649 -14.992 28.524 1.00 77.06 385 LEU A CA 1
ATOM 3148 C C . LEU A 1 385 ? -35.962 -16.358 28.368 1.00 77.06 385 LEU A C 1
ATOM 3150 O O . LEU A 1 385 ? -35.952 -17.177 29.295 1.00 77.06 385 LEU A O 1
ATOM 3154 N N . ASP A 1 386 ? -35.319 -16.559 27.214 1.00 76.25 386 ASP A N 1
ATOM 3155 C CA . ASP A 1 386 ? -34.534 -17.755 26.928 1.00 76.25 386 ASP A CA 1
ATOM 3156 C C . ASP A 1 386 ? -33.070 -17.591 27.356 1.00 76.25 386 ASP A C 1
ATOM 3158 O O . ASP A 1 386 ? -32.281 -16.866 26.754 1.00 76.25 386 ASP A O 1
ATOM 3162 N N . PHE A 1 387 ? -32.700 -18.320 28.406 1.00 74.69 387 PHE A N 1
ATOM 3163 C CA . PHE A 1 387 ? -31.335 -18.377 28.932 1.00 74.69 387 PHE A CA 1
ATOM 3164 C C . PHE A 1 387 ? -30.492 -19.502 28.315 1.00 74.69 387 PHE A C 1
ATOM 3166 O O . PHE A 1 387 ? -29.370 -19.720 28.773 1.00 74.69 387 PHE A O 1
ATOM 3173 N N . ARG A 1 388 ? -31.031 -20.264 27.352 1.00 66.06 388 ARG A N 1
ATOM 3174 C CA . ARG A 1 388 ? -30.293 -21.293 26.598 1.00 66.06 388 ARG A CA 1
ATOM 3175 C C . ARG A 1 388 ? -29.540 -20.713 25.402 1.00 66.06 388 ARG A C 1
ATOM 3177 O O . ARG A 1 388 ? -28.792 -21.439 24.761 1.00 66.06 388 ARG A O 1
ATOM 3184 N N . ASN A 1 389 ? -29.742 -19.431 25.109 1.00 63.59 389 ASN A N 1
ATOM 3185 C CA . ASN A 1 389 ? -29.166 -18.772 23.953 1.00 63.59 389 ASN A CA 1
ATOM 3186 C C . ASN A 1 389 ? -27.627 -18.682 24.064 1.00 63.59 389 ASN A C 1
ATOM 3188 O O . ASN A 1 389 ? -27.090 -18.313 25.109 1.00 63.59 389 ASN A O 1
ATOM 3192 N N . ASP A 1 390 ? -26.916 -18.985 22.975 1.00 77.12 390 ASP A N 1
ATOM 3193 C CA . ASP A 1 390 ? -25.442 -19.035 22.900 1.00 77.12 390 ASP A CA 1
ATOM 3194 C C . ASP A 1 390 ? -24.764 -17.647 22.914 1.00 77.12 390 ASP A C 1
ATOM 3196 O O . ASP A 1 390 ? -23.557 -17.524 22.705 1.00 77.12 390 ASP A O 1
ATOM 3200 N N . VAL A 1 391 ? -25.539 -16.599 23.190 1.00 84.69 391 VAL A N 1
ATOM 3201 C CA . VAL A 1 391 ? -25.136 -15.184 23.238 1.00 84.69 391 VAL A CA 1
ATOM 3202 C C . VAL A 1 391 ? -24.321 -14.807 24.472 1.00 84.69 391 VAL A C 1
ATOM 3204 O O . VAL A 1 391 ? -23.740 -13.729 24.494 1.00 84.69 391 VAL A O 1
ATOM 3207 N N . PHE A 1 392 ? -24.259 -15.661 25.495 1.00 91.38 392 PHE A N 1
ATOM 3208 C CA . PHE A 1 392 ? -23.425 -15.435 26.672 1.00 91.38 392 PHE A CA 1
ATOM 3209 C C . PHE A 1 392 ? -22.522 -16.647 26.920 1.00 91.38 392 PHE A C 1
ATOM 3211 O O . PHE A 1 392 ? -23.006 -17.751 27.183 1.00 91.38 392 PHE A O 1
ATOM 3218 N N . LYS A 1 393 ? -21.202 -16.438 26.913 1.00 91.94 393 LYS A N 1
ATOM 3219 C CA . LYS A 1 393 ? -20.199 -17.441 27.295 1.00 91.94 393 LYS A CA 1
ATOM 3220 C C . LYS A 1 393 ? -19.360 -16.949 28.471 1.00 91.94 393 LYS A C 1
ATOM 3222 O O . LYS A 1 393 ? -19.011 -15.776 28.552 1.00 91.94 393 LYS A O 1
ATOM 3227 N N . PHE A 1 394 ? -19.020 -17.866 29.370 1.00 89.81 394 PHE A N 1
ATOM 3228 C CA . PHE A 1 394 ? -18.094 -17.614 30.471 1.00 89.81 394 PHE A CA 1
ATOM 3229 C C . PHE A 1 394 ? -16.828 -18.440 30.282 1.00 89.81 394 PHE A C 1
ATOM 3231 O O . PHE A 1 394 ? -16.902 -19.564 29.786 1.00 89.81 394 PHE A O 1
ATOM 3238 N N . VAL A 1 395 ? -15.695 -17.888 30.705 1.00 91.06 395 VAL A N 1
ATOM 3239 C CA . VAL A 1 395 ? -14.433 -18.614 30.862 1.00 91.06 395 VAL A CA 1
ATOM 3240 C C . VAL A 1 395 ? -13.929 -18.372 32.271 1.00 91.06 395 VAL A C 1
ATOM 3242 O O . VAL A 1 395 ? -13.809 -17.231 32.702 1.00 91.06 395 VAL A O 1
ATOM 3245 N N . ARG A 1 396 ? -13.643 -19.450 32.983 1.00 89.81 396 ARG A N 1
ATOM 3246 C CA . ARG A 1 396 ? -13.236 -19.468 34.382 1.00 89.81 396 ARG A CA 1
ATOM 3247 C C . ARG A 1 396 ? -11.760 -19.792 34.494 1.00 89.81 396 ARG A C 1
ATOM 3249 O O . ARG A 1 396 ? -11.161 -20.390 33.599 1.00 89.81 396 ARG A O 1
ATOM 3256 N N . TYR A 1 397 ? -11.196 -19.515 35.663 1.00 81.19 397 TYR A N 1
ATOM 3257 C CA . TYR A 1 397 ? -9.851 -19.969 36.005 1.00 81.19 397 TYR A CA 1
ATOM 3258 C C . TYR A 1 397 ? -9.643 -21.480 35.790 1.00 81.19 397 TYR A C 1
ATOM 3260 O O . TYR A 1 397 ? -8.623 -21.892 35.238 1.00 81.19 397 TYR A O 1
ATOM 3268 N N . MET A 1 398 ? -10.615 -22.306 36.195 1.00 82.00 398 MET A N 1
ATOM 3269 C CA . MET A 1 398 ? -10.519 -23.764 36.059 1.00 82.00 398 MET A CA 1
ATOM 3270 C C . MET A 1 398 ? -10.567 -24.239 34.605 1.00 82.00 398 MET A C 1
ATOM 3272 O O . MET A 1 398 ? -9.939 -25.244 34.303 1.00 82.00 398 MET A O 1
ATOM 3276 N N . ASP A 1 399 ? -11.196 -23.495 33.690 1.00 88.69 399 ASP A N 1
ATOM 3277 C CA . ASP A 1 399 ? -11.278 -23.900 32.279 1.00 88.69 399 ASP A CA 1
ATOM 3278 C C . ASP A 1 399 ? -9.886 -23.901 31.615 1.00 88.69 399 ASP A C 1
ATOM 3280 O O . ASP A 1 399 ? -9.599 -24.737 30.757 1.00 88.69 399 ASP A O 1
ATOM 3284 N N . PHE A 1 400 ? -8.984 -23.013 32.056 1.00 86.06 400 PHE A N 1
ATOM 3285 C CA . PHE A 1 400 ? -7.573 -23.020 31.649 1.00 86.06 400 PHE A CA 1
ATOM 3286 C C . PHE A 1 400 ? -6.813 -24.205 32.233 1.00 86.06 400 PHE A C 1
ATOM 3288 O O . PHE A 1 400 ? -6.041 -24.847 31.523 1.00 86.06 400 PHE A O 1
ATOM 3295 N N . LYS A 1 401 ? -7.059 -24.517 33.508 1.00 83.00 401 LYS A N 1
ATOM 3296 C CA . LYS A 1 401 ? -6.442 -25.669 34.164 1.00 83.00 401 LYS A CA 1
ATOM 3297 C C . LYS A 1 401 ? -6.879 -26.979 33.502 1.00 83.00 401 LYS A C 1
ATOM 3299 O O . LYS A 1 401 ? -6.047 -27.831 33.241 1.00 83.00 401 LYS A O 1
ATOM 3304 N N . GLU A 1 402 ? -8.158 -27.124 33.183 1.00 87.50 402 GLU A N 1
ATOM 3305 C CA . GLU A 1 402 ? -8.706 -28.317 32.529 1.00 87.50 402 GLU A CA 1
ATOM 3306 C C . GLU A 1 402 ? -8.243 -28.450 31.072 1.00 87.50 402 GLU A C 1
ATOM 3308 O O . GLU A 1 402 ? -7.936 -29.551 30.623 1.00 87.50 402 GLU A O 1
ATOM 3313 N N . SER A 1 403 ? -8.166 -27.337 30.333 1.00 88.94 403 SER A N 1
ATOM 3314 C CA . SER A 1 403 ? -7.863 -27.371 28.894 1.00 88.94 403 SER A CA 1
ATOM 3315 C C . SER A 1 403 ? -6.369 -27.337 28.573 1.00 88.94 403 SER A C 1
ATOM 3317 O O . SER A 1 403 ? -5.959 -27.842 27.530 1.00 88.94 403 SER A O 1
ATOM 3319 N N . LEU A 1 404 ? -5.556 -26.687 29.413 1.00 87.50 404 LEU A N 1
ATOM 3320 C CA . LEU A 1 404 ? -4.143 -26.401 29.135 1.00 87.50 404 LEU A CA 1
ATOM 3321 C C . LEU A 1 404 ? -3.183 -26.872 30.238 1.00 87.50 404 LEU A C 1
ATOM 3323 O O . LEU A 1 404 ? -1.979 -26.743 30.030 1.00 87.50 404 LEU A O 1
ATOM 3327 N N . ASP A 1 405 ? -3.694 -27.380 31.368 1.00 87.50 405 ASP A N 1
ATOM 3328 C CA . ASP A 1 405 ? -2.935 -27.683 32.598 1.00 87.50 405 ASP A CA 1
ATOM 3329 C C . ASP A 1 405 ? -2.103 -26.494 33.116 1.00 87.50 405 ASP A C 1
ATOM 3331 O O . ASP A 1 405 ? -1.033 -26.629 33.703 1.00 87.50 405 ASP A O 1
ATOM 3335 N N . GLU A 1 406 ? -2.605 -25.277 32.888 1.00 85.19 406 GLU A N 1
ATOM 3336 C CA . GLU A 1 406 ? -1.929 -24.031 33.242 1.00 85.19 406 GLU A CA 1
ATOM 3337 C C . GLU A 1 406 ? -2.868 -23.082 33.997 1.00 85.19 406 GLU A C 1
ATOM 3339 O O . GLU A 1 406 ? -4.093 -23.107 33.859 1.00 85.19 406 GLU A O 1
ATOM 3344 N N . LYS A 1 407 ? -2.281 -22.200 34.812 1.00 83.81 407 LYS A N 1
ATOM 3345 C CA . LYS A 1 407 ? -3.007 -21.102 35.462 1.00 83.81 407 LYS A CA 1
ATOM 3346 C C . LYS A 1 407 ? -3.329 -20.019 34.436 1.00 83.81 407 LYS A C 1
ATOM 3348 O O . LYS A 1 407 ? -2.441 -19.633 33.681 1.00 83.81 407 LYS A O 1
ATOM 3353 N N . MET A 1 408 ? -4.552 -19.482 34.448 1.00 86.12 408 MET A N 1
ATOM 3354 C CA . MET A 1 408 ? -4.953 -18.400 33.538 1.00 86.12 408 MET A CA 1
ATOM 3355 C C . MET A 1 408 ? -3.947 -17.239 33.575 1.00 86.12 408 MET A C 1
ATOM 3357 O O . MET A 1 408 ? -3.572 -16.756 34.641 1.00 86.12 408 MET A O 1
ATOM 3361 N N . ASN A 1 409 ? -3.513 -16.812 32.390 1.00 86.88 409 ASN A N 1
ATOM 3362 C CA . ASN A 1 409 ? -2.564 -15.719 32.199 1.00 86.88 409 ASN A CA 1
ATOM 3363 C C . ASN A 1 409 ? -2.819 -15.066 30.834 1.00 86.88 409 ASN A C 1
ATOM 3365 O O . ASN A 1 409 ? -2.451 -15.634 29.805 1.00 86.88 409 ASN A O 1
ATOM 3369 N N . LEU A 1 410 ? -3.435 -13.886 30.824 1.00 87.75 410 LEU A N 1
ATOM 3370 C CA . LEU A 1 410 ? -3.862 -13.203 29.601 1.00 87.75 410 LEU A CA 1
ATOM 3371 C C . LEU A 1 410 ? -2.727 -12.503 28.837 1.00 87.75 410 LEU A C 1
ATOM 3373 O O . LEU A 1 410 ? -2.959 -12.048 27.719 1.00 87.75 410 LEU A O 1
ATOM 3377 N N . ILE A 1 411 ? -1.503 -12.443 29.378 1.00 86.38 411 ILE A N 1
ATOM 3378 C CA . ILE A 1 411 ? -0.316 -11.992 28.624 1.00 86.38 411 ILE A CA 1
ATOM 3379 C C . ILE A 1 411 ? 0.432 -13.148 27.944 1.00 86.38 411 ILE A C 1
ATOM 3381 O O . ILE A 1 411 ? 1.330 -12.902 27.140 1.00 86.38 411 ILE A O 1
ATOM 3385 N N . ASN A 1 412 ? 0.084 -14.405 28.246 1.00 86.44 412 ASN A N 1
ATOM 3386 C CA . ASN A 1 412 ? 0.684 -15.575 27.607 1.00 86.44 412 ASN A CA 1
ATOM 3387 C C . ASN A 1 412 ? 0.097 -15.765 26.190 1.00 86.44 412 ASN A C 1
ATOM 3389 O O . ASN A 1 412 ? -1.107 -16.015 26.067 1.00 86.44 412 ASN A O 1
ATOM 3393 N N . PRO A 1 413 ? 0.913 -15.739 25.115 1.00 89.88 413 PRO A N 1
ATOM 3394 C CA . PRO A 1 413 ? 0.426 -15.932 23.748 1.00 89.88 413 PRO A CA 1
ATOM 3395 C C . PRO A 1 413 ? -0.332 -17.253 23.527 1.00 89.88 413 PRO A C 1
ATOM 3397 O O . PRO A 1 413 ? -1.271 -17.296 22.732 1.00 89.88 413 PRO A O 1
ATOM 3400 N N . LYS A 1 414 ? 0.020 -18.332 24.247 1.00 89.94 414 LYS A N 1
ATOM 3401 C CA . LYS A 1 414 ? -0.696 -19.621 24.190 1.00 89.94 414 LYS A CA 1
ATOM 3402 C C . LYS A 1 414 ? -2.145 -19.468 24.664 1.00 89.94 414 LYS A C 1
ATOM 3404 O O . LYS A 1 414 ? -3.064 -19.957 24.012 1.00 89.94 414 LYS A O 1
ATOM 3409 N N . HIS A 1 415 ? -2.350 -18.745 25.762 1.00 91.12 415 HIS A N 1
ATOM 3410 C CA . HIS A 1 415 ? -3.668 -18.481 26.345 1.00 91.12 415 HIS A CA 1
ATOM 3411 C C . HIS A 1 415 ? -4.495 -17.537 25.480 1.00 91.12 415 HIS A C 1
ATOM 3413 O O . HIS A 1 415 ? -5.671 -17.790 25.232 1.00 91.12 415 HIS A O 1
ATOM 3419 N N . GLN A 1 416 ? -3.859 -16.495 24.946 1.00 92.12 416 GLN A N 1
ATOM 3420 C CA . GLN A 1 416 ? -4.479 -15.584 23.987 1.00 92.12 416 GLN A CA 1
ATOM 3421 C C . GLN A 1 416 ? -4.969 -16.328 22.735 1.00 92.12 416 GLN A C 1
ATOM 3423 O O . GLN A 1 416 ? -6.088 -16.100 22.277 1.00 92.12 416 GLN A O 1
ATOM 3428 N N . LYS A 1 417 ? -4.167 -17.267 22.210 1.00 93.25 417 LYS A N 1
ATOM 3429 C CA . LYS A 1 417 ? -4.549 -18.120 21.075 1.00 93.25 417 LYS A CA 1
ATOM 3430 C C . LYS A 1 417 ? -5.694 -19.073 21.424 1.00 93.25 417 LYS A C 1
ATOM 3432 O O . LYS A 1 417 ? -6.575 -19.272 20.593 1.00 93.25 417 LYS A O 1
ATOM 3437 N N . ALA A 1 418 ? -5.714 -19.625 22.638 1.00 92.56 418 ALA A N 1
ATOM 3438 C CA . ALA A 1 418 ? -6.813 -20.468 23.113 1.00 92.56 418 ALA A CA 1
ATOM 3439 C C . ALA A 1 418 ? -8.136 -19.688 23.250 1.00 92.56 418 ALA A C 1
ATOM 3441 O O . ALA A 1 418 ? -9.199 -20.222 22.945 1.00 92.56 418 ALA A O 1
ATOM 3442 N N . LEU A 1 419 ? -8.075 -18.411 23.645 1.00 93.62 419 LEU A N 1
ATOM 3443 C CA . LEU A 1 419 ? -9.246 -17.533 23.753 1.00 93.62 419 LEU A CA 1
ATOM 3444 C C . LEU A 1 419 ? -9.741 -16.988 22.409 1.00 93.62 419 LEU A C 1
ATOM 3446 O O . LEU A 1 419 ? -10.915 -16.632 22.301 1.00 93.62 419 LEU A O 1
ATOM 3450 N N . HIS A 1 420 ? -8.881 -16.923 21.388 1.00 96.06 420 HIS A N 1
ATOM 3451 C CA . HIS A 1 420 ? -9.197 -16.312 20.093 1.00 96.06 420 HIS A CA 1
ATOM 3452 C C . HIS A 1 420 ? -10.546 -16.767 19.493 1.00 96.06 420 HIS A C 1
ATOM 3454 O O . HIS A 1 420 ? -11.341 -15.895 19.137 1.00 96.06 420 HIS A O 1
ATOM 3460 N N . PRO A 1 421 ? -10.897 -18.072 19.438 1.00 95.19 421 PRO A N 1
ATOM 3461 C CA . PRO A 1 421 ? -12.182 -18.503 18.882 1.00 95.19 421 PRO A CA 1
ATOM 3462 C C . PRO A 1 421 ? -13.400 -17.965 19.645 1.00 95.19 421 PRO A C 1
ATOM 3464 O O . PRO A 1 421 ? -14.432 -17.684 19.036 1.00 95.19 421 PRO A O 1
ATOM 3467 N N . LEU A 1 422 ? -13.292 -17.810 20.969 1.00 94.81 422 LEU A N 1
ATOM 3468 C CA . LEU A 1 422 ? -14.363 -17.269 21.809 1.00 94.81 422 LEU A CA 1
ATOM 3469 C C . LEU A 1 422 ? -14.487 -15.753 21.637 1.00 94.81 422 LEU A C 1
ATOM 3471 O O . LEU A 1 422 ? -15.599 -15.245 21.503 1.00 94.81 422 LEU A O 1
ATOM 3475 N N . ILE A 1 423 ? -13.354 -15.044 21.578 1.00 96.06 423 ILE A N 1
ATOM 3476 C CA . ILE A 1 423 ? -13.314 -13.595 21.335 1.00 96.06 423 ILE A CA 1
ATOM 3477 C C . ILE A 1 423 ? -13.903 -13.270 19.960 1.00 96.06 423 ILE A C 1
ATOM 3479 O O . ILE A 1 423 ? -14.709 -12.355 19.835 1.00 96.06 423 ILE A O 1
ATOM 3483 N N . MET A 1 424 ? -13.568 -14.040 18.921 1.00 96.56 424 MET A N 1
ATOM 3484 C CA . MET A 1 424 ? -14.088 -13.793 17.573 1.00 96.56 424 MET A CA 1
ATOM 3485 C C . MET A 1 424 ? -15.609 -13.943 17.481 1.00 96.56 424 MET A C 1
ATOM 3487 O O . MET A 1 424 ? -16.240 -13.177 16.752 1.00 96.56 424 MET A O 1
ATOM 3491 N N . ARG A 1 425 ? -16.195 -14.866 18.254 1.00 94.69 425 ARG A N 1
ATOM 3492 C CA . ARG A 1 425 ? -17.649 -15.107 18.336 1.00 94.69 425 ARG A CA 1
ATOM 3493 C C . ARG A 1 425 ? -18.402 -14.141 19.254 1.00 94.69 425 ARG A C 1
ATOM 3495 O O . ARG A 1 425 ? -19.619 -14.245 19.347 1.00 94.69 425 ARG A O 1
ATOM 3502 N N . SER A 1 426 ? -17.690 -13.259 19.948 1.00 95.81 426 SER A N 1
ATOM 3503 C CA . SER A 1 426 ? -18.270 -12.345 20.931 1.00 95.81 426 SER A CA 1
ATOM 3504 C C . SER A 1 426 ? -18.049 -10.909 20.497 1.00 95.81 426 SER A C 1
ATOM 3506 O O . SER A 1 426 ? -17.022 -10.592 19.907 1.00 95.81 426 SER A O 1
ATOM 3508 N N . ASP A 1 427 ? -18.989 -10.029 20.788 1.00 96.00 427 ASP A N 1
ATOM 3509 C CA . ASP A 1 427 ? -18.872 -8.607 20.483 1.00 96.00 427 ASP A CA 1
ATOM 3510 C C . ASP A 1 427 ? -18.303 -7.826 21.672 1.00 96.00 427 ASP A C 1
ATOM 3512 O O . ASP A 1 427 ? -17.553 -6.862 21.498 1.00 96.00 427 ASP A O 1
ATOM 3516 N N . ILE A 1 428 ? -18.640 -8.281 22.882 1.00 97.38 428 ILE A N 1
ATOM 3517 C CA . ILE A 1 428 ? -18.262 -7.669 24.153 1.00 97.38 428 ILE A CA 1
ATOM 3518 C C . ILE A 1 428 ? -17.445 -8.675 24.959 1.00 97.38 428 ILE A C 1
ATOM 3520 O O . ILE A 1 428 ? -17.889 -9.798 25.200 1.00 97.38 428 ILE A O 1
ATOM 3524 N N . ILE A 1 429 ? -16.263 -8.261 25.404 1.00 97.06 429 ILE A N 1
ATOM 3525 C CA . ILE A 1 429 ? -15.361 -9.066 26.219 1.00 97.06 429 ILE A CA 1
ATOM 3526 C C . ILE A 1 429 ? -15.191 -8.381 27.572 1.00 97.06 429 ILE A C 1
ATOM 3528 O O . ILE A 1 429 ? -14.669 -7.271 27.668 1.00 97.06 429 ILE A O 1
ATOM 3532 N N . ILE A 1 430 ? -15.622 -9.055 28.631 1.00 95.50 430 ILE A N 1
ATOM 3533 C CA . ILE A 1 430 ? -15.498 -8.576 30.005 1.00 95.50 430 ILE A CA 1
ATOM 3534 C C . ILE A 1 430 ? -14.411 -9.384 30.698 1.00 95.50 430 ILE A C 1
ATOM 3536 O O . ILE A 1 430 ? -14.430 -10.611 30.648 1.00 95.50 430 ILE A O 1
ATOM 3540 N N . ILE A 1 431 ? -13.462 -8.698 31.327 1.00 93.06 431 ILE A N 1
ATOM 3541 C CA . ILE A 1 431 ? -12.330 -9.314 32.022 1.00 93.06 431 ILE A CA 1
ATOM 3542 C C . ILE A 1 431 ? -12.423 -8.942 33.500 1.00 93.06 431 ILE A C 1
ATOM 3544 O O . ILE A 1 431 ? -12.210 -7.785 33.873 1.00 93.06 431 ILE A O 1
ATOM 3548 N N . ASP A 1 432 ? -12.759 -9.932 34.324 1.00 89.94 432 ASP A N 1
ATOM 3549 C CA . ASP A 1 432 ? -12.972 -9.821 35.766 1.00 89.94 432 ASP A CA 1
ATOM 3550 C C . ASP A 1 432 ? -12.090 -10.851 36.498 1.00 89.94 432 ASP A C 1
ATOM 3552 O O . ASP A 1 432 ? -12.476 -11.989 36.702 1.00 89.94 432 ASP A O 1
ATOM 3556 N N . SER A 1 433 ? -10.853 -10.564 36.879 1.00 69.44 433 SER A N 1
ATOM 3557 C CA . SER A 1 433 ? -10.326 -9.246 37.207 1.00 69.44 433 SER A CA 1
ATOM 3558 C C . SER A 1 433 ? -8.853 -9.082 36.839 1.00 69.44 433 SER A C 1
ATOM 3560 O O . SER A 1 433 ? -8.225 -9.947 36.229 1.00 69.44 433 SER A O 1
ATOM 3562 N N . TYR A 1 434 ? -8.302 -7.960 37.296 1.00 63.22 434 TYR A N 1
ATOM 3563 C CA . TYR A 1 434 ? -6.886 -7.673 37.518 1.00 63.22 434 TYR A CA 1
ATOM 3564 C C . TYR A 1 434 ? -5.934 -8.887 37.706 1.00 63.22 434 TYR A C 1
ATOM 3566 O O . TYR A 1 434 ? -4.838 -8.876 37.139 1.00 63.22 434 TYR A O 1
ATOM 3574 N N . ASP A 1 435 ? -6.316 -9.942 38.440 1.00 64.75 435 ASP A N 1
ATOM 3575 C CA . ASP A 1 435 ? -5.450 -11.117 38.674 1.00 64.75 435 ASP A CA 1
ATOM 3576 C C . ASP A 1 435 ? -5.246 -11.993 37.415 1.00 64.75 435 ASP A C 1
ATOM 3578 O O . ASP A 1 435 ? -4.237 -12.686 37.306 1.00 64.75 435 ASP A O 1
ATOM 3582 N N . CYS A 1 436 ? -6.132 -11.916 36.415 1.00 64.50 436 CYS A N 1
ATOM 3583 C CA . CYS A 1 436 ? -6.013 -12.668 35.153 1.00 64.50 436 CYS A CA 1
ATOM 3584 C C . CYS A 1 436 ? -4.896 -12.137 34.240 1.00 64.50 436 CYS A C 1
ATOM 3586 O O . CYS A 1 436 ? -4.433 -12.832 33.333 1.00 64.50 436 CYS A O 1
ATOM 3588 N N . VAL A 1 437 ? -4.502 -10.878 34.440 1.00 63.47 437 VAL A N 1
ATOM 3589 C CA . VAL A 1 437 ? -3.553 -10.144 33.588 1.00 63.47 437 VAL A CA 1
ATOM 3590 C C . VAL A 1 437 ? -2.131 -10.198 34.159 1.00 63.47 437 VAL A C 1
ATOM 3592 O O . VAL A 1 437 ? -1.176 -9.869 33.461 1.00 63.47 437 VAL A O 1
ATOM 3595 N N . THR A 1 438 ? -1.962 -10.638 35.413 1.00 58.31 438 THR A N 1
ATOM 3596 C CA . THR A 1 438 ? -0.679 -10.567 36.126 1.00 58.31 438 THR A CA 1
ATOM 3597 C C . THR A 1 438 ? -0.239 -11.921 36.685 1.00 58.31 438 THR A C 1
ATOM 3599 O O . THR A 1 438 ? -1.042 -12.719 37.158 1.00 58.31 438 THR A O 1
ATOM 3602 N N . VAL A 1 439 ? 1.069 -12.191 36.651 1.00 54.69 439 VAL A N 1
ATOM 3603 C CA . VAL A 1 439 ? 1.667 -13.381 37.275 1.00 54.69 439 VAL A CA 1
ATOM 3604 C C . VAL A 1 439 ? 2.338 -12.957 38.578 1.00 54.69 439 VAL A C 1
ATOM 3606 O O . VAL A 1 439 ? 3.270 -12.155 38.560 1.00 54.69 439 VAL A O 1
ATOM 3609 N N . LYS A 1 440 ? 1.902 -13.506 39.718 1.00 53.34 440 LYS A N 1
ATOM 3610 C CA . LYS A 1 440 ? 2.629 -13.354 40.990 1.00 53.34 440 LYS A CA 1
ATOM 3611 C C . LYS A 1 440 ? 3.978 -14.076 40.877 1.00 53.34 440 LYS A C 1
ATOM 3613 O O . LYS A 1 440 ? 3.994 -15.299 40.766 1.00 53.34 440 LYS A O 1
ATOM 3618 N N . ARG A 1 441 ? 5.095 -13.339 40.900 1.00 53.28 441 ARG A N 1
ATOM 3619 C CA . ARG A 1 441 ? 6.447 -13.912 41.033 1.00 53.28 441 ARG A CA 1
ATOM 3620 C C . ARG A 1 441 ? 6.731 -14.175 42.517 1.00 53.28 441 ARG A C 1
ATOM 3622 O O . ARG A 1 441 ? 6.368 -13.359 43.365 1.00 53.28 441 ARG A O 1
ATOM 3629 N N . GLU A 1 442 ? 7.317 -15.328 42.844 1.00 40.38 442 GLU A N 1
ATOM 3630 C CA . GLU A 1 442 ? 7.655 -15.675 44.232 1.00 40.38 442 GLU A CA 1
ATOM 3631 C C . GLU A 1 442 ? 8.595 -14.629 44.851 1.00 40.38 442 GLU A C 1
ATOM 3633 O O . GLU A 1 442 ? 9.581 -14.227 44.242 1.00 40.38 442 GLU A O 1
ATOM 3638 N N . GLY A 1 443 ? 8.281 -14.187 46.073 1.00 41.34 443 GLY A N 1
ATOM 3639 C CA . GLY A 1 443 ? 9.123 -13.273 46.854 1.00 41.34 443 GLY A CA 1
ATOM 3640 C C . GLY A 1 443 ? 8.908 -11.772 46.617 1.00 41.34 443 GLY A C 1
ATOM 3641 O O . GLY A 1 443 ? 9.448 -10.972 47.378 1.00 41.34 443 GLY A O 1
ATOM 3642 N N . GLU A 1 444 ? 8.096 -11.355 45.639 1.00 43.53 444 GLU A N 1
ATOM 3643 C CA . GLU A 1 444 ? 7.876 -9.930 45.351 1.00 43.53 444 GLU A CA 1
ATOM 3644 C C . GLU A 1 444 ? 6.533 -9.404 45.888 1.00 43.53 444 GLU A C 1
ATOM 3646 O O . GLU A 1 444 ? 5.454 -9.920 45.594 1.00 43.53 444 GLU A O 1
ATOM 3651 N N . SER A 1 445 ? 6.586 -8.305 46.648 1.00 42.00 445 SER A N 1
ATOM 3652 C CA . SER A 1 445 ? 5.403 -7.502 46.967 1.00 42.00 445 SER A CA 1
ATOM 3653 C C . SER A 1 445 ? 5.047 -6.629 45.759 1.00 42.00 445 SER A C 1
ATOM 3655 O O . SER A 1 445 ? 5.684 -5.610 45.526 1.00 42.00 445 SER A O 1
ATOM 3657 N N . TYR A 1 446 ? 4.052 -7.052 44.969 1.00 49.06 446 TYR A N 1
ATOM 3658 C CA . TYR A 1 446 ? 3.378 -6.267 43.916 1.00 49.06 446 TYR A CA 1
ATOM 3659 C C . TYR A 1 446 ? 4.286 -5.301 43.119 1.00 49.06 446 TYR A C 1
ATOM 3661 O O . TYR A 1 446 ? 3.958 -4.122 42.972 1.00 49.06 446 TYR A O 1
ATOM 3669 N N . LYS A 1 447 ? 5.434 -5.759 42.602 1.00 45.72 447 LYS A N 1
ATOM 3670 C CA . LYS A 1 447 ? 6.248 -4.944 41.690 1.00 45.72 447 LYS A CA 1
ATOM 3671 C C . LYS A 1 447 ? 5.814 -5.207 40.251 1.00 45.72 447 LYS A C 1
ATOM 3673 O O . LYS A 1 447 ? 6.174 -6.193 39.627 1.00 45.72 447 LYS A O 1
ATOM 3678 N N . PHE A 1 448 ? 4.958 -4.307 39.783 1.00 57.12 448 PHE A N 1
ATOM 3679 C CA . PHE A 1 448 ? 4.413 -4.223 38.434 1.00 57.12 448 PHE A CA 1
ATOM 3680 C C . PHE A 1 448 ? 5.525 -4.115 37.381 1.00 57.12 448 PHE A C 1
ATOM 3682 O O . PHE A 1 448 ? 6.351 -3.206 37.470 1.00 57.12 448 PHE A O 1
ATOM 3689 N N . ASP A 1 449 ? 5.494 -4.950 36.340 1.00 59.03 449 ASP A N 1
ATOM 3690 C CA . ASP A 1 449 ? 6.282 -4.716 35.129 1.00 59.03 449 ASP A CA 1
ATOM 3691 C C . ASP A 1 449 ? 5.438 -3.904 34.132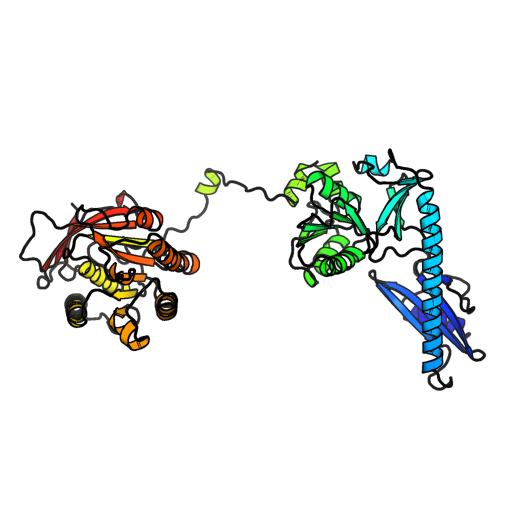 1.00 59.03 449 ASP A C 1
ATOM 3693 O O . ASP A 1 449 ? 4.377 -4.341 33.678 1.00 59.03 449 ASP A O 1
ATOM 3697 N N . GLN A 1 450 ? 5.887 -2.692 33.796 1.00 65.06 450 GLN A N 1
ATOM 3698 C CA . GLN A 1 450 ? 5.242 -1.840 32.788 1.00 65.06 450 GLN A CA 1
ATOM 3699 C C . GLN A 1 450 ? 5.108 -2.557 31.433 1.00 65.06 450 GLN A C 1
ATOM 3701 O O . GLN A 1 450 ? 4.206 -2.254 30.650 1.00 65.06 450 GLN A O 1
ATOM 3706 N N . LEU A 1 451 ? 5.994 -3.517 31.152 1.00 70.75 451 LEU A N 1
ATOM 3707 C CA . LEU A 1 451 ? 5.984 -4.296 29.919 1.00 70.75 451 LEU A CA 1
ATOM 3708 C C . LEU A 1 451 ? 4.771 -5.226 29.816 1.00 70.75 451 LEU A C 1
ATOM 3710 O O . LEU A 1 451 ? 4.267 -5.426 28.711 1.00 70.75 451 LEU A O 1
ATOM 3714 N N . ASP A 1 452 ? 4.271 -5.762 30.928 1.00 76.19 452 ASP A N 1
ATOM 3715 C CA . ASP A 1 452 ? 3.158 -6.717 30.911 1.00 76.19 452 ASP A CA 1
ATOM 3716 C C . ASP A 1 452 ? 1.829 -6.025 30.583 1.00 76.19 452 ASP A C 1
ATOM 3718 O O . ASP A 1 452 ? 1.076 -6.502 29.732 1.00 76.19 452 ASP A O 1
ATOM 3722 N N . TRP A 1 453 ? 1.598 -4.830 31.138 1.00 76.38 453 TRP A N 1
ATOM 3723 C CA . TRP A 1 453 ? 0.456 -3.993 30.754 1.00 76.38 453 TRP A CA 1
ATOM 3724 C C . TRP A 1 453 ? 0.503 -3.596 29.282 1.00 76.38 453 TRP A C 1
ATOM 3726 O O . TRP A 1 453 ? -0.512 -3.682 28.594 1.00 76.38 453 TRP A O 1
ATOM 3736 N N . ARG A 1 454 ? 1.680 -3.222 28.769 1.00 79.69 454 ARG A N 1
ATOM 3737 C CA . ARG A 1 454 ? 1.839 -2.895 27.345 1.00 79.69 454 ARG A CA 1
ATOM 3738 C C . ARG A 1 454 ? 1.500 -4.080 26.446 1.00 79.69 454 ARG A C 1
ATOM 3740 O O . ARG A 1 454 ? 0.777 -3.900 25.474 1.00 79.69 454 ARG A O 1
ATOM 3747 N N . LYS A 1 455 ? 1.972 -5.287 26.779 1.00 83.88 455 LYS A N 1
ATOM 3748 C CA . LYS A 1 455 ? 1.644 -6.513 26.028 1.00 83.88 455 LYS A CA 1
ATOM 3749 C C . LYS A 1 455 ? 0.144 -6.801 26.041 1.00 83.88 455 LYS A C 1
ATOM 3751 O O . LYS A 1 455 ? -0.421 -7.120 24.998 1.00 83.88 455 LYS A O 1
ATOM 3756 N N . PHE A 1 456 ? -0.498 -6.668 27.200 1.00 87.00 456 PHE A N 1
ATOM 3757 C CA . PHE A 1 456 ? -1.939 -6.864 27.332 1.00 87.00 456 PHE A CA 1
ATOM 3758 C C . PHE A 1 456 ? -2.741 -5.845 26.509 1.00 87.00 456 PHE A C 1
ATOM 3760 O O . PHE A 1 456 ? -3.624 -6.235 25.746 1.00 87.00 456 PHE A O 1
ATOM 3767 N N . PHE A 1 457 ? -2.411 -4.553 26.609 1.00 87.94 457 PHE A N 1
ATOM 3768 C CA . PHE A 1 457 ? -3.108 -3.509 25.857 1.00 87.94 457 PHE A CA 1
ATOM 3769 C C . PHE A 1 457 ? -2.882 -3.620 24.352 1.00 87.94 457 PHE A C 1
ATOM 3771 O O . PHE A 1 457 ? -3.832 -3.445 23.596 1.00 87.94 457 PHE A O 1
ATOM 3778 N N . TRP A 1 458 ? -1.676 -3.980 23.901 1.00 87.88 458 TRP A N 1
ATOM 3779 C CA . TRP A 1 458 ? -1.432 -4.301 22.491 1.00 87.88 458 TRP A CA 1
ATOM 3780 C C . TRP A 1 458 ? -2.324 -5.435 22.000 1.00 87.88 458 TRP A C 1
ATOM 3782 O O . TRP A 1 458 ? -2.898 -5.331 20.920 1.00 87.88 458 TRP A O 1
ATOM 3792 N N . TRP A 1 459 ? -2.487 -6.483 22.807 1.00 91.12 459 TRP A N 1
ATOM 3793 C CA . TRP A 1 459 ? -3.341 -7.608 22.458 1.00 91.12 459 TRP A CA 1
ATOM 3794 C C . TRP A 1 459 ? -4.809 -7.199 22.295 1.00 91.12 459 TRP A C 1
ATOM 3796 O O . TRP A 1 459 ? -5.387 -7.463 21.246 1.00 91.12 459 TRP A O 1
ATOM 3806 N N . ILE A 1 460 ? -5.418 -6.521 23.274 1.00 92.31 460 ILE A N 1
ATOM 3807 C CA . ILE A 1 460 ? -6.841 -6.146 23.168 1.00 92.31 460 ILE A CA 1
ATOM 3808 C C . ILE A 1 460 ? -7.087 -5.029 22.139 1.00 92.31 460 ILE A C 1
ATOM 3810 O O . ILE A 1 460 ? -8.130 -5.026 21.482 1.00 92.31 460 ILE A O 1
ATOM 3814 N N . ARG A 1 461 ? -6.123 -4.116 21.944 1.00 91.19 461 ARG A N 1
ATOM 3815 C CA . ARG A 1 461 ? -6.209 -3.042 20.943 1.00 91.19 461 ARG A CA 1
ATOM 3816 C C . ARG A 1 461 ? -6.230 -3.610 19.524 1.00 91.19 461 ARG A C 1
ATOM 3818 O O . ARG A 1 461 ? -7.011 -3.128 18.713 1.00 91.19 461 ARG A O 1
ATOM 3825 N N . ASP A 1 462 ? -5.490 -4.690 19.265 1.00 92.44 462 ASP A N 1
ATOM 3826 C CA . ASP A 1 462 ? -5.545 -5.406 17.984 1.00 92.44 462 ASP A CA 1
ATOM 3827 C C . ASP A 1 462 ? -6.975 -5.864 17.650 1.00 92.44 462 ASP A C 1
ATOM 3829 O O . ASP A 1 462 ? -7.445 -5.694 16.525 1.00 92.44 462 ASP A O 1
ATOM 3833 N N . TYR A 1 463 ? -7.715 -6.370 18.645 1.00 94.69 463 TYR A N 1
ATOM 3834 C CA . TYR A 1 463 ? -9.110 -6.778 18.456 1.00 94.69 463 TYR A CA 1
ATOM 3835 C C . TYR A 1 463 ? -10.078 -5.607 18.310 1.00 94.69 463 TYR A C 1
ATOM 3837 O O . TYR A 1 463 ? -11.023 -5.702 17.523 1.00 94.69 463 TYR A O 1
ATOM 3845 N N . LYS A 1 464 ? -9.855 -4.511 19.042 1.00 92.50 464 LYS A N 1
ATOM 3846 C CA . LYS A 1 464 ? -10.609 -3.266 18.861 1.00 92.50 464 LYS A CA 1
ATOM 3847 C C . LYS A 1 464 ? -10.441 -2.744 17.431 1.00 92.50 464 LYS A C 1
ATOM 3849 O O . LYS A 1 464 ? -11.429 -2.560 16.733 1.00 92.50 464 LYS A O 1
ATOM 3854 N N . GLU A 1 465 ? -9.204 -2.555 16.980 1.00 91.25 465 GLU A N 1
ATOM 3855 C CA . GLU A 1 465 ? -8.899 -1.891 15.707 1.00 91.25 465 GLU A CA 1
ATOM 3856 C C . GLU A 1 465 ? -9.246 -2.752 14.488 1.00 91.25 465 GLU A C 1
ATOM 3858 O O . GLU A 1 465 ? -9.773 -2.236 13.505 1.00 91.25 465 GLU A O 1
ATOM 3863 N N . LYS A 1 466 ? -8.992 -4.067 14.541 1.00 92.19 466 LYS A N 1
ATOM 3864 C CA . LYS A 1 466 ? -9.229 -4.961 13.393 1.00 92.19 466 LYS A CA 1
ATOM 3865 C C . LYS A 1 466 ? -10.635 -5.543 13.339 1.00 92.19 466 LYS A C 1
ATOM 3867 O O . LYS A 1 466 ? -11.117 -5.856 12.254 1.00 92.19 466 LYS A O 1
ATOM 3872 N N . PHE A 1 467 ? -11.273 -5.743 14.493 1.00 93.88 467 PHE A N 1
ATOM 3873 C CA . PHE A 1 467 ? -12.518 -6.515 14.593 1.00 93.88 467 PHE A CA 1
ATOM 3874 C C . PHE A 1 467 ? -13.630 -5.801 15.372 1.00 93.88 467 PHE A C 1
ATOM 3876 O O . PHE A 1 467 ? -14.662 -6.416 15.639 1.00 93.88 467 PHE A O 1
ATOM 3883 N N . ASN A 1 468 ? -13.437 -4.526 15.731 1.00 93.00 468 ASN A N 1
ATOM 3884 C CA . ASN A 1 468 ? -14.416 -3.678 16.415 1.00 93.00 468 ASN A CA 1
ATOM 3885 C C . ASN A 1 468 ? -14.948 -4.271 17.736 1.00 93.00 468 ASN A C 1
ATOM 3887 O O . ASN A 1 468 ? -16.114 -4.096 18.097 1.00 93.00 468 ASN A O 1
ATOM 3891 N N . LYS A 1 469 ? -14.098 -5.025 18.447 1.00 96.12 469 LYS A N 1
ATOM 3892 C CA . LYS A 1 469 ? -14.459 -5.660 19.720 1.00 96.12 469 LYS A CA 1
ATOM 3893 C C . LYS A 1 469 ? -14.491 -4.634 20.852 1.00 96.12 469 LYS A C 1
ATOM 3895 O O . LYS A 1 469 ? -13.582 -3.814 20.973 1.00 96.12 469 LYS A O 1
ATOM 3900 N N . THR A 1 470 ? -15.509 -4.721 21.705 1.00 96.88 470 THR A N 1
ATOM 3901 C CA . THR A 1 470 ? -15.653 -3.869 22.893 1.00 96.88 470 THR A CA 1
ATOM 3902 C C . THR A 1 470 ? -15.137 -4.601 24.125 1.00 96.88 470 THR A C 1
ATOM 3904 O O . THR A 1 470 ? -15.496 -5.753 24.360 1.00 96.88 470 THR A O 1
ATOM 3907 N N . PHE A 1 471 ? -14.332 -3.930 24.944 1.00 95.75 471 PHE A N 1
ATOM 3908 C CA . PHE A 1 471 ? -13.771 -4.493 26.171 1.00 95.75 471 PHE A CA 1
ATOM 3909 C C . PHE A 1 471 ? -14.275 -3.753 27.410 1.00 95.75 471 PHE A C 1
ATOM 3911 O O . PHE A 1 471 ? -14.407 -2.528 27.400 1.00 95.75 471 PHE A O 1
ATOM 3918 N N . LEU A 1 472 ? -14.503 -4.491 28.497 1.00 95.25 472 LEU A N 1
ATOM 3919 C CA . LEU A 1 472 ? -14.706 -3.946 29.838 1.00 95.25 472 LEU A CA 1
ATOM 3920 C C . LEU A 1 472 ? -13.754 -4.624 30.823 1.00 95.25 472 LEU A C 1
ATOM 3922 O O . LEU A 1 472 ? -13.833 -5.830 31.055 1.00 95.25 472 LEU A O 1
ATOM 3926 N N . LEU A 1 473 ? -12.878 -3.832 31.426 1.00 92.31 473 LEU A N 1
ATOM 3927 C CA . LEU A 1 473 ? -11.891 -4.283 32.396 1.00 92.31 473 LEU A CA 1
ATOM 3928 C C . LEU A 1 473 ? -12.374 -3.962 33.811 1.00 92.31 473 LEU A C 1
ATOM 3930 O O . LEU A 1 473 ? -12.636 -2.800 34.135 1.00 92.31 473 LEU A O 1
ATOM 3934 N N . ILE A 1 474 ? -12.469 -4.979 34.665 1.00 90.50 474 ILE A N 1
ATOM 3935 C CA . ILE A 1 474 ? -12.837 -4.810 36.071 1.00 90.50 474 ILE A CA 1
ATOM 3936 C C . ILE A 1 474 ? -11.568 -4.709 36.920 1.00 90.50 474 ILE A C 1
ATOM 3938 O O . ILE A 1 474 ? -10.760 -5.638 36.982 1.00 90.50 474 ILE A O 1
ATOM 3942 N N . MET A 1 475 ? -11.380 -3.564 37.583 1.00 85.12 475 MET A N 1
ATOM 3943 C CA . MET A 1 475 ? -10.131 -3.241 38.284 1.00 85.12 475 MET A CA 1
ATOM 3944 C C . MET A 1 475 ? -10.346 -2.868 39.755 1.00 85.12 475 MET A C 1
ATOM 3946 O O . MET A 1 475 ? -11.373 -2.308 40.145 1.00 85.12 475 MET A O 1
ATOM 3950 N N . HIS A 1 476 ? -9.353 -3.160 40.599 1.00 79.25 476 HIS A N 1
ATOM 3951 C CA . HIS A 1 476 ? -9.338 -2.715 41.996 1.00 79.25 476 HIS A CA 1
ATOM 3952 C C . HIS A 1 476 ? -8.638 -1.364 42.146 1.00 79.25 476 HIS A C 1
ATOM 3954 O O . HIS A 1 476 ? -7.657 -1.061 41.465 1.00 79.25 476 HIS A O 1
ATOM 3960 N N .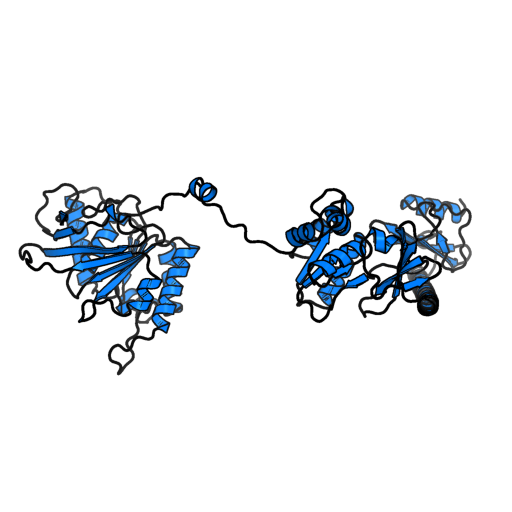 GLU A 1 477 ? -9.134 -0.557 43.079 1.00 77.25 477 GLU A N 1
ATOM 3961 C CA . GLU A 1 477 ? -8.444 0.652 43.529 1.00 77.25 477 GLU A CA 1
ATOM 3962 C C . GLU A 1 477 ? -7.301 0.309 44.491 1.00 77.25 477 GLU A C 1
ATOM 3964 O O . GLU A 1 477 ? -7.377 -0.629 45.287 1.00 77.25 477 GLU A O 1
ATOM 3969 N N . THR A 1 478 ? -6.232 1.100 44.436 1.00 66.00 478 THR A N 1
ATOM 3970 C CA . THR A 1 478 ? -5.166 1.081 45.442 1.00 66.00 478 THR A CA 1
ATOM 3971 C C . THR A 1 478 ? -5.671 1.640 46.775 1.00 66.00 478 THR A C 1
ATOM 3973 O O . THR A 1 478 ? -6.700 2.311 46.838 1.00 66.00 478 THR A O 1
ATOM 3976 N N . LYS A 1 479 ? -4.898 1.442 47.853 1.00 56.53 479 LYS A N 1
ATOM 3977 C CA . LYS A 1 479 ? -5.203 1.988 49.192 1.00 56.53 479 LYS A CA 1
ATOM 3978 C C . LYS A 1 479 ? -5.428 3.510 49.219 1.00 56.53 479 LYS A C 1
ATOM 3980 O O . LYS A 1 479 ? -6.053 4.000 50.149 1.00 56.53 479 LYS A O 1
ATOM 3985 N N . TYR A 1 480 ? -4.935 4.240 48.217 1.00 54.91 480 TYR A N 1
ATOM 3986 C CA . TYR A 1 480 ? -5.070 5.694 48.090 1.00 54.91 480 TYR A CA 1
ATOM 3987 C C . TYR A 1 480 ? -6.228 6.120 47.168 1.00 54.91 480 TYR A C 1
ATOM 3989 O O . TYR A 1 480 ? -6.289 7.276 46.764 1.00 54.91 480 TYR A O 1
ATOM 3997 N N . GLY A 1 481 ? -7.115 5.196 46.773 1.00 56.31 481 GLY A N 1
ATOM 3998 C CA . GLY A 1 481 ? -8.268 5.477 45.904 1.00 56.31 481 GLY A CA 1
ATOM 3999 C C . GLY A 1 481 ? -7.924 5.687 44.424 1.00 56.31 481 GLY A C 1
ATOM 4000 O O . GLY A 1 481 ? -8.816 5.872 43.600 1.00 56.31 481 GLY A O 1
ATOM 4001 N N . ASN A 1 482 ? -6.640 5.626 44.062 1.00 60.25 482 ASN A N 1
ATOM 4002 C CA . ASN A 1 482 ? -6.178 5.676 42.677 1.00 60.25 482 ASN A CA 1
ATOM 4003 C C . ASN A 1 482 ? -6.177 4.278 42.054 1.00 60.25 482 ASN A C 1
ATOM 4005 O O . ASN A 1 482 ? -5.897 3.292 42.736 1.00 60.25 482 ASN A O 1
ATOM 4009 N N . MET A 1 483 ? -6.433 4.180 40.753 1.00 62.59 483 MET A N 1
ATOM 4010 C CA . MET A 1 483 ? -6.342 2.918 40.014 1.00 62.59 483 MET A CA 1
ATOM 4011 C C . MET A 1 483 ? -4.893 2.398 39.995 1.00 62.59 483 MET A C 1
ATOM 4013 O O . MET A 1 483 ? -3.954 3.163 39.765 1.00 62.59 483 MET A O 1
ATOM 4017 N N . ALA A 1 484 ? -4.696 1.103 40.243 1.00 55.09 484 ALA A N 1
ATOM 4018 C CA . ALA A 1 484 ? -3.372 0.485 40.165 1.00 55.09 484 ALA A CA 1
ATOM 4019 C C . ALA A 1 484 ? -2.842 0.533 38.716 1.00 55.09 484 ALA A C 1
ATOM 4021 O O . ALA A 1 484 ? -3.558 0.141 37.802 1.00 55.09 484 ALA A O 1
ATOM 4022 N N . GLY A 1 485 ? -1.614 1.022 38.490 1.00 57.66 485 GLY A N 1
ATOM 4023 C CA . GLY A 1 485 ? -1.036 1.155 37.136 1.00 57.66 485 GLY A CA 1
ATOM 4024 C C . GLY A 1 485 ? -1.556 2.347 36.309 1.00 57.66 485 GLY A C 1
ATOM 4025 O O . GLY A 1 485 ? -1.445 2.342 35.083 1.00 57.66 485 GLY A O 1
ATOM 4026 N N . SER A 1 486 ? -2.121 3.365 36.972 1.00 54.81 486 SER A N 1
ATOM 4027 C CA . SER A 1 486 ? -2.942 4.445 36.394 1.00 54.81 486 SER A CA 1
ATOM 4028 C C . SER A 1 486 ? -2.405 5.158 35.148 1.00 54.81 486 SER A C 1
ATOM 4030 O O . SER A 1 486 ? -3.212 5.540 34.307 1.00 54.81 486 SER A O 1
ATOM 4032 N N . GLN A 1 487 ? -1.092 5.352 34.992 1.00 58.91 487 GLN A N 1
ATOM 4033 C CA . GLN A 1 487 ? -0.552 6.161 33.889 1.00 58.91 487 GLN A CA 1
ATOM 4034 C C . GLN A 1 487 ? -0.723 5.503 32.506 1.00 58.91 487 GLN A C 1
ATOM 4036 O O . GLN A 1 487 ? -0.984 6.200 31.532 1.00 58.91 487 GLN A O 1
ATOM 4041 N N . PHE A 1 488 ? -0.596 4.175 32.411 1.00 58.91 488 PHE A N 1
ATOM 4042 C CA . PHE A 1 488 ? -0.664 3.454 31.129 1.00 58.91 488 PHE A CA 1
ATOM 4043 C C . PHE A 1 488 ? -2.108 3.163 30.724 1.00 58.91 488 PHE A C 1
ATOM 4045 O O . PHE A 1 488 ? -2.517 3.455 29.607 1.00 58.91 488 PHE A O 1
ATOM 4052 N N . ILE A 1 489 ? -2.914 2.705 31.683 1.00 66.81 489 ILE A N 1
ATOM 4053 C CA . ILE A 1 489 ? -4.328 2.384 31.462 1.00 66.81 489 ILE A CA 1
ATOM 4054 C C . ILE A 1 489 ? -5.095 3.620 30.955 1.00 66.81 489 ILE A C 1
ATOM 4056 O O . ILE A 1 489 ? -5.920 3.508 30.057 1.00 66.81 489 ILE A O 1
ATOM 4060 N N . LYS A 1 490 ? -4.787 4.823 31.467 1.00 69.25 490 LYS A N 1
ATOM 4061 C CA . LYS A 1 490 ? -5.425 6.086 31.041 1.00 69.25 490 LYS A CA 1
ATOM 4062 C C . LYS A 1 490 ? -5.198 6.454 29.573 1.00 69.25 490 LYS A C 1
ATOM 4064 O O . LYS A 1 490 ? -6.036 7.133 28.983 1.00 69.25 490 LYS A O 1
ATOM 4069 N N . ASN A 1 491 ? -4.081 6.044 28.981 1.00 72.19 491 ASN A N 1
ATOM 4070 C CA . ASN A 1 491 ? -3.794 6.356 27.582 1.00 72.19 491 ASN A CA 1
ATOM 4071 C C . ASN A 1 491 ? -4.462 5.362 26.630 1.00 72.19 491 ASN A C 1
ATOM 4073 O O . ASN A 1 491 ? -4.834 5.744 25.522 1.00 72.19 491 ASN A O 1
ATOM 4077 N N . ASP A 1 492 ? -4.627 4.114 27.068 1.00 79.19 492 ASP A N 1
ATOM 4078 C CA . ASP A 1 492 ? -5.078 3.015 26.217 1.00 79.19 492 ASP A CA 1
ATOM 4079 C C . ASP A 1 492 ? -6.586 2.716 26.309 1.00 79.19 492 ASP A C 1
ATOM 4081 O O . ASP A 1 492 ? -7.113 2.025 25.436 1.00 79.19 492 ASP A O 1
ATOM 4085 N N . CYS A 1 493 ? -7.284 3.265 27.307 1.00 87.50 493 CYS A N 1
ATOM 4086 C CA . CYS A 1 493 ? -8.730 3.114 27.485 1.00 87.50 493 CYS A CA 1
ATOM 4087 C C . CYS A 1 493 ? -9.517 4.366 27.064 1.00 87.50 493 CYS A C 1
ATOM 4089 O O . CYS A 1 493 ? -9.034 5.497 27.164 1.00 87.50 493 CYS A O 1
ATOM 4091 N N . ASP A 1 494 ? -10.759 4.149 26.635 1.00 90.62 494 ASP A N 1
ATOM 4092 C CA . ASP A 1 494 ? -11.672 5.186 26.155 1.00 90.62 494 ASP A CA 1
ATOM 4093 C C . ASP A 1 494 ? -12.525 5.771 27.288 1.00 90.62 494 ASP A C 1
ATOM 4095 O O . ASP A 1 494 ? -12.679 6.990 27.368 1.00 90.62 494 ASP A O 1
ATOM 4099 N N . ASN A 1 495 ? -13.043 4.920 28.186 1.00 92.62 495 ASN A N 1
ATOM 4100 C CA . ASN A 1 495 ? -13.926 5.354 29.272 1.00 92.62 495 ASN A CA 1
ATOM 4101 C C . ASN A 1 495 ? -13.582 4.749 30.632 1.00 92.62 495 ASN A C 1
ATOM 4103 O O . ASN A 1 495 ? -13.222 3.573 30.749 1.00 92.62 495 ASN A O 1
ATOM 4107 N N . PHE A 1 496 ? -13.779 5.561 31.672 1.00 91.56 496 PHE A N 1
ATOM 4108 C CA . PHE A 1 496 ? -13.553 5.200 33.067 1.00 91.56 496 PHE A CA 1
ATOM 4109 C C . PHE A 1 496 ? -14.806 5.413 33.910 1.00 91.56 496 PHE A C 1
ATOM 4111 O O . PHE A 1 496 ? -15.332 6.526 33.996 1.00 91.56 496 PHE A O 1
ATOM 4118 N N . TYR A 1 497 ? -15.206 4.357 34.609 1.00 93.06 497 TYR A N 1
ATOM 4119 C CA . TYR A 1 497 ? -16.333 4.326 35.529 1.00 93.06 497 TYR A CA 1
ATOM 4120 C C . TYR A 1 497 ? -15.867 3.946 36.927 1.00 93.06 497 TYR A C 1
ATOM 4122 O O . TYR A 1 497 ? -14.994 3.089 37.098 1.00 93.06 497 TYR A O 1
ATOM 4130 N N . GLN A 1 498 ? -16.499 4.541 37.932 1.00 92.75 498 GLN A N 1
ATOM 4131 C CA . GLN A 1 498 ? -16.202 4.280 39.330 1.00 92.75 498 GLN A CA 1
ATOM 4132 C C . GLN A 1 498 ? -17.452 3.822 40.078 1.00 92.75 498 GLN A C 1
ATOM 4134 O O . GLN A 1 498 ? -18.496 4.470 39.984 1.00 92.75 498 GLN A O 1
ATOM 4139 N N . LEU A 1 499 ? -17.329 2.748 40.867 1.00 93.00 499 LEU A N 1
ATOM 4140 C CA . LEU A 1 499 ? -18.301 2.445 41.922 1.00 93.00 499 LEU A CA 1
ATOM 4141 C C . LEU A 1 499 ? -17.778 2.936 43.269 1.00 93.00 499 LEU A C 1
ATOM 4143 O O . LEU A 1 499 ? -16.651 2.631 43.657 1.00 93.00 499 LEU A O 1
ATOM 4147 N N . ILE A 1 500 ? -18.615 3.660 44.003 1.00 91.31 500 ILE A N 1
ATOM 4148 C CA . ILE A 1 500 ? -18.270 4.272 45.286 1.00 91.31 500 ILE A CA 1
ATOM 4149 C C . ILE A 1 500 ? -19.218 3.729 46.352 1.00 91.31 500 ILE A C 1
ATOM 4151 O O . ILE A 1 500 ? -20.427 3.669 46.137 1.00 91.31 500 ILE A O 1
ATOM 4155 N N . SER A 1 501 ? -18.688 3.348 47.515 1.00 89.00 501 SER A N 1
ATOM 4156 C CA . SER A 1 501 ? -19.540 3.032 48.663 1.00 89.00 501 SER A CA 1
ATOM 4157 C C . SER A 1 501 ? -20.128 4.333 49.226 1.00 89.00 501 SER A C 1
ATOM 4159 O O . SER A 1 501 ? -19.349 5.214 49.596 1.00 89.00 501 SER A O 1
ATOM 4161 N N . PRO A 1 502 ? -21.459 4.485 49.308 1.00 88.06 502 PRO A N 1
ATOM 4162 C CA . PRO A 1 502 ? -22.083 5.647 49.926 1.00 88.06 502 PRO A CA 1
ATOM 4163 C C . PRO A 1 502 ? -21.751 5.704 51.419 1.00 88.06 502 PRO A C 1
ATOM 4165 O O . PRO A 1 502 ? -21.445 4.688 52.046 1.00 88.06 502 PRO A O 1
ATOM 4168 N N . THR A 1 503 ? -21.807 6.904 51.990 1.00 85.56 503 THR A N 1
ATOM 4169 C CA . THR A 1 503 ? -21.609 7.133 53.430 1.00 85.56 503 THR A CA 1
ATOM 4170 C C . THR A 1 503 ? -22.786 6.616 54.259 1.00 85.56 503 THR A C 1
ATOM 4172 O O . THR A 1 503 ? -22.610 6.162 55.386 1.00 85.56 503 THR A O 1
ATOM 4175 N N . ASP A 1 504 ? -23.982 6.645 53.684 1.00 87.44 504 ASP A N 1
ATOM 4176 C CA . ASP A 1 504 ? -25.277 6.288 54.255 1.00 87.44 504 ASP A CA 1
ATOM 4177 C C . ASP A 1 504 ? -25.753 4.921 53.739 1.00 87.44 504 ASP A C 1
ATOM 4179 O O . ASP A 1 504 ? -26.800 4.780 53.111 1.00 87.44 504 ASP A O 1
ATOM 4183 N N . ILE A 1 505 ? -24.956 3.876 53.984 1.00 87.19 505 ILE A N 1
ATOM 4184 C CA . ILE A 1 505 ? -25.250 2.527 53.483 1.00 87.19 505 ILE A CA 1
ATOM 4185 C C . ILE A 1 505 ? -26.584 2.010 54.045 1.00 87.19 505 ILE A C 1
ATOM 4187 O O . ILE A 1 505 ? -26.676 1.609 55.205 1.00 87.19 505 ILE A O 1
ATOM 4191 N N . ASP A 1 506 ? -27.595 1.927 53.183 1.00 86.94 506 ASP A N 1
ATOM 4192 C CA . ASP A 1 506 ? -28.785 1.110 53.403 1.00 86.94 506 ASP A CA 1
ATOM 4193 C C . ASP A 1 506 ? -28.428 -0.375 53.592 1.00 86.94 506 ASP A C 1
ATOM 4195 O O . ASP A 1 506 ? -28.068 -1.085 52.652 1.00 86.94 506 ASP A O 1
ATOM 4199 N N . ARG A 1 507 ? -28.551 -0.847 54.836 1.00 85.94 507 ARG A N 1
ATOM 4200 C CA . ARG A 1 507 ? -28.259 -2.233 55.235 1.00 85.94 507 ARG A CA 1
ATOM 4201 C C . ARG A 1 507 ? -29.369 -3.222 54.881 1.00 85.94 507 ARG A C 1
ATOM 4203 O O . ARG A 1 507 ? -29.168 -4.423 55.032 1.00 85.94 507 ARG A O 1
ATOM 4210 N N . THR A 1 508 ? -30.536 -2.736 54.464 1.00 86.12 508 THR A N 1
ATOM 4211 C CA . THR A 1 508 ? -31.649 -3.583 54.013 1.00 86.12 508 THR A CA 1
ATOM 4212 C C . THR A 1 508 ? -31.498 -3.985 52.545 1.00 86.12 508 THR A C 1
ATOM 4214 O O . THR A 1 508 ? -32.042 -5.009 52.124 1.00 86.12 508 THR A O 1
ATOM 4217 N N . ALA A 1 509 ? -30.712 -3.224 51.776 1.00 86.19 509 ALA A N 1
ATOM 4218 C CA . ALA A 1 509 ? -30.343 -3.560 50.411 1.00 86.19 509 ALA A CA 1
ATOM 4219 C C . ALA A 1 509 ? -29.262 -4.655 50.386 1.00 86.19 509 ALA A C 1
ATOM 4221 O O . ALA A 1 509 ? -28.305 -4.647 51.159 1.00 86.19 509 ALA A O 1
ATOM 4222 N N . ALA A 1 510 ? -29.378 -5.593 49.445 1.00 85.19 510 ALA A N 1
ATOM 4223 C CA . ALA A 1 510 ? -28.364 -6.620 49.205 1.00 85.19 510 ALA A CA 1
ATOM 4224 C C . ALA A 1 510 ? -27.088 -6.053 48.559 1.00 85.19 510 ALA A C 1
ATOM 4226 O O . ALA A 1 510 ? -26.022 -6.659 48.654 1.00 85.19 510 ALA A O 1
ATOM 4227 N N . ALA A 1 511 ? -27.203 -4.910 47.883 1.00 88.19 511 ALA A N 1
ATOM 4228 C CA . ALA A 1 511 ? -26.086 -4.116 47.395 1.00 88.19 511 ALA A CA 1
ATOM 4229 C C . ALA A 1 511 ? -26.492 -2.640 47.378 1.00 88.19 511 ALA A C 1
ATOM 4231 O O . ALA A 1 511 ? -27.633 -2.333 47.035 1.00 88.19 511 ALA A O 1
ATOM 4232 N N . HIS A 1 512 ? -25.566 -1.749 47.727 1.00 92.12 512 HIS A N 1
ATOM 4233 C CA . HIS A 1 512 ? -25.775 -0.306 47.696 1.00 92.12 512 HIS A CA 1
ATOM 4234 C C . HIS A 1 512 ? -24.456 0.392 47.353 1.00 92.12 512 HIS A C 1
ATOM 4236 O O . HIS A 1 512 ? -23.477 0.275 48.092 1.00 92.12 512 HIS A O 1
ATOM 4242 N N . PHE A 1 513 ? -24.412 1.061 46.203 1.00 93.81 513 PHE A N 1
ATOM 4243 C CA . PHE A 1 513 ? -23.232 1.766 45.702 1.00 93.81 513 PHE A CA 1
ATOM 4244 C C . PHE A 1 513 ? -23.638 2.915 44.774 1.00 93.81 513 PHE A C 1
ATOM 4246 O O . PHE A 1 513 ? -24.698 2.878 44.157 1.00 93.81 513 PHE A O 1
ATOM 4253 N N . LYS A 1 514 ? -22.768 3.915 44.628 1.00 93.19 514 LYS A N 1
ATOM 4254 C CA . LYS A 1 514 ? -22.919 4.986 43.638 1.00 93.19 514 LYS A CA 1
ATOM 4255 C C . LYS A 1 514 ? -22.104 4.676 42.389 1.00 93.19 514 LYS A C 1
ATOM 4257 O O . LYS A 1 514 ? -20.928 4.341 42.510 1.00 93.19 514 LYS A O 1
ATOM 4262 N N . PHE A 1 515 ? -22.701 4.798 41.210 1.00 93.62 515 PHE A N 1
ATOM 4263 C CA . PHE A 1 515 ? -22.019 4.735 39.918 1.00 93.62 515 PHE A CA 1
ATOM 4264 C C . PHE A 1 515 ? -21.687 6.147 39.439 1.00 93.62 515 PHE A C 1
ATOM 4266 O O . PHE A 1 515 ? -22.532 7.041 39.489 1.00 93.62 515 PHE A O 1
ATOM 4273 N N . LYS A 1 516 ? -20.455 6.346 38.971 1.00 92.81 516 LYS A N 1
ATOM 4274 C CA . LYS A 1 516 ? -19.960 7.638 38.502 1.00 92.81 516 LYS A CA 1
ATOM 4275 C C . LYS A 1 516 ? -19.155 7.491 37.211 1.00 92.81 516 LYS A C 1
ATOM 4277 O O . LYS A 1 516 ? -18.214 6.699 37.158 1.00 92.81 516 LYS A O 1
ATOM 4282 N N . TYR A 1 517 ? -19.461 8.331 36.225 1.00 91.50 517 TYR A N 1
ATOM 4283 C CA . TYR A 1 517 ? -18.589 8.602 35.080 1.00 91.50 517 TYR A CA 1
ATOM 4284 C C . TYR A 1 517 ? -17.395 9.456 35.539 1.00 91.50 517 TYR A C 1
ATOM 4286 O O . TYR A 1 517 ? -17.564 10.445 36.258 1.00 91.50 517 TYR A O 1
ATOM 4294 N N . LYS A 1 518 ? -16.168 9.047 35.198 1.00 87.06 518 LYS A N 1
ATOM 4295 C CA . LYS A 1 518 ? -14.928 9.707 35.647 1.00 87.06 518 LYS A CA 1
ATOM 4296 C C . LYS A 1 518 ? -14.220 10.437 34.512 1.00 87.06 518 LYS A C 1
ATOM 4298 O O . LYS A 1 518 ? -14.071 11.650 34.564 1.00 87.06 518 LYS A O 1
ATOM 4303 N N . GLU A 1 519 ? -13.742 9.683 33.530 1.00 85.25 519 GLU A N 1
ATOM 4304 C CA . GLU A 1 519 ? -12.902 10.168 32.427 1.00 85.25 519 GLU A CA 1
ATOM 4305 C C . GLU A 1 519 ? -13.389 9.498 31.133 1.00 85.25 519 GLU A C 1
ATOM 4307 O O . GLU A 1 519 ? -12.690 8.679 30.546 1.00 85.25 519 GLU A O 1
ATOM 4312 N N . CYS A 1 520 ? -14.640 9.760 30.743 1.00 86.56 520 CYS A N 1
ATOM 4313 C CA . CYS A 1 520 ? -15.245 9.140 29.561 1.00 86.56 520 CYS A CA 1
ATOM 4314 C C . CYS A 1 520 ? -15.023 10.016 28.329 1.00 86.56 520 CYS A C 1
ATOM 4316 O O . CYS A 1 520 ? -15.455 11.168 28.318 1.00 86.56 520 CYS A O 1
ATOM 4318 N N . ARG A 1 521 ? -14.329 9.484 27.316 1.00 83.62 521 ARG A N 1
ATOM 4319 C CA . ARG A 1 521 ? -14.028 10.202 26.067 1.00 83.62 521 ARG A CA 1
ATOM 4320 C C . ARG A 1 521 ? -15.122 10.048 25.018 1.00 83.62 521 ARG A C 1
ATOM 4322 O O . ARG A 1 521 ? -15.308 10.965 24.230 1.00 83.62 521 ARG A O 1
ATOM 4329 N N . THR A 1 522 ? -15.819 8.911 25.003 1.00 83.94 522 THR A N 1
ATOM 4330 C CA . THR A 1 522 ? -16.823 8.586 23.969 1.00 83.94 522 THR A CA 1
ATOM 4331 C C . THR A 1 522 ? -18.257 8.834 24.433 1.00 83.94 522 THR A C 1
ATOM 4333 O O . THR A 1 522 ? -19.199 8.559 23.697 1.00 83.94 522 THR A O 1
ATOM 4336 N N . ILE A 1 523 ? -18.439 9.311 25.669 1.00 84.12 523 ILE A N 1
ATOM 4337 C CA . ILE A 1 523 ? -19.756 9.582 26.251 1.00 84.12 523 ILE A CA 1
ATOM 4338 C C . ILE A 1 523 ? -19.931 11.096 26.387 1.00 84.12 523 ILE A C 1
ATOM 4340 O O . ILE A 1 523 ? -19.110 11.723 27.069 1.00 84.12 523 ILE A O 1
ATOM 4344 N N . PRO A 1 524 ? -20.986 11.687 25.795 1.00 83.12 524 PRO A N 1
ATOM 4345 C CA . PRO A 1 524 ? -21.274 13.113 25.916 1.00 83.12 524 PRO A CA 1
ATOM 4346 C C . PRO A 1 524 ? -21.351 13.570 27.376 1.00 83.12 524 PRO A C 1
ATOM 4348 O O . PRO A 1 524 ? -21.874 12.861 28.234 1.00 83.12 524 PRO A O 1
ATOM 4351 N N . LEU A 1 525 ? -20.806 14.753 27.676 1.00 82.94 525 LEU A N 1
ATOM 4352 C CA . LEU A 1 525 ? -20.721 15.273 29.049 1.00 82.94 525 LEU A CA 1
ATOM 4353 C C . LEU A 1 525 ? -22.097 15.464 29.702 1.00 82.94 525 LEU A C 1
ATOM 4355 O O . LEU A 1 525 ? -22.230 15.275 30.907 1.00 82.94 525 LEU A O 1
ATOM 4359 N N . ASP A 1 526 ? -23.107 15.817 28.915 1.00 83.12 526 ASP A N 1
ATOM 4360 C CA . ASP A 1 526 ? -24.498 15.985 29.336 1.00 83.12 526 ASP A CA 1
ATOM 4361 C C . ASP A 1 526 ? -25.202 14.658 29.664 1.00 83.12 526 ASP A C 1
ATOM 4363 O O . ASP A 1 526 ? -26.224 14.664 30.345 1.00 83.12 526 ASP A O 1
ATOM 4367 N N . GLU A 1 527 ? -24.631 13.516 29.269 1.00 82.12 527 GLU A N 1
ATOM 4368 C CA . GLU A 1 527 ? -25.138 12.184 29.617 1.00 82.12 527 GLU A CA 1
ATOM 4369 C C . GLU A 1 527 ? -24.459 11.560 30.854 1.00 82.12 527 GLU A C 1
ATOM 4371 O O . GLU A 1 527 ? -24.856 10.481 31.310 1.00 82.12 527 GLU A O 1
ATOM 4376 N N . GLN A 1 528 ? -23.437 12.214 31.419 1.00 87.50 528 GLN A N 1
ATOM 4377 C CA . GLN A 1 528 ? -22.600 11.673 32.498 1.00 87.50 528 GLN A CA 1
ATOM 4378 C C . GLN A 1 528 ? -23.188 11.907 33.906 1.00 87.50 528 GLN A C 1
ATOM 4380 O O . GLN A 1 528 ? -22.618 12.608 34.742 1.00 87.50 528 GLN A O 1
ATOM 4385 N N . GLU A 1 529 ? -24.322 11.269 34.194 1.00 88.31 529 GLU A N 1
ATOM 4386 C CA . GLU A 1 529 ? -25.030 11.345 35.484 1.00 88.31 529 GLU A CA 1
ATOM 4387 C C . GLU A 1 529 ? -24.397 10.486 36.599 1.00 88.31 529 GLU A C 1
ATOM 4389 O O . GLU A 1 529 ? -23.891 9.386 36.365 1.00 88.31 529 GLU A O 1
ATOM 4394 N N . ILE A 1 530 ? -24.482 10.936 37.856 1.00 90.38 530 ILE A N 1
ATOM 4395 C CA . ILE A 1 530 ? -24.136 10.101 39.018 1.00 90.38 530 ILE A CA 1
ATOM 4396 C C . ILE A 1 530 ? -25.395 9.371 39.483 1.00 90.38 530 ILE A C 1
ATOM 4398 O O . ILE A 1 530 ? -26.421 9.997 39.731 1.00 90.38 530 ILE A O 1
ATOM 4402 N N . LEU A 1 531 ? -25.308 8.051 39.645 1.00 91.31 531 LEU A N 1
ATOM 4403 C CA . LEU A 1 531 ? -26.441 7.223 40.054 1.00 91.31 531 LEU A CA 1
ATOM 4404 C C . LEU A 1 531 ? -26.197 6.636 41.434 1.00 91.31 531 LEU A C 1
ATOM 4406 O O . LEU A 1 531 ? -25.189 5.968 41.648 1.00 91.31 531 LEU A O 1
ATOM 4410 N N . ASP A 1 532 ? -27.135 6.828 42.348 1.00 92.38 532 ASP A N 1
ATOM 4411 C CA . ASP A 1 532 ? -27.216 6.063 43.590 1.00 92.38 532 ASP A CA 1
ATOM 4412 C C . ASP A 1 532 ? -28.026 4.795 43.325 1.00 92.38 532 ASP A C 1
ATOM 4414 O O . ASP A 1 532 ? -29.148 4.897 42.837 1.00 92.38 532 ASP A O 1
ATOM 4418 N N . ILE A 1 533 ? -27.442 3.615 43.551 1.00 92.12 533 ILE A N 1
ATOM 4419 C CA . ILE A 1 533 ? -27.980 2.329 43.103 1.00 92.12 533 ILE A CA 1
ATOM 4420 C C . ILE A 1 533 ? -28.131 1.371 44.285 1.00 92.12 533 ILE A C 1
ATOM 4422 O O . ILE A 1 533 ? -27.174 1.103 45.016 1.00 92.12 533 ILE A O 1
ATOM 4426 N N . LYS A 1 534 ? -29.317 0.766 44.408 1.00 91.31 534 LYS A N 1
ATOM 4427 C CA . LYS A 1 534 ? -29.669 -0.209 45.451 1.00 91.31 534 LYS A CA 1
ATOM 4428 C C . LYS A 1 534 ? -30.265 -1.474 44.845 1.00 91.31 534 LYS A C 1
ATOM 4430 O O . LYS A 1 534 ? -31.005 -1.407 43.870 1.00 91.31 534 LYS A O 1
ATOM 4435 N N . LEU A 1 535 ? -29.968 -2.635 45.424 1.00 89.25 535 LEU A N 1
ATOM 4436 C CA . LEU A 1 535 ? -30.573 -3.916 45.049 1.00 89.25 535 LEU A CA 1
ATOM 4437 C C . LEU A 1 535 ? -31.408 -4.470 46.201 1.00 89.25 535 LEU A C 1
ATOM 4439 O O . LEU A 1 535 ? -30.862 -4.833 47.241 1.00 89.25 535 LEU A O 1
ATOM 4443 N N . TYR A 1 536 ? -32.702 -4.664 45.969 1.00 86.25 536 TYR A N 1
ATOM 4444 C CA . TYR A 1 536 ? -33.629 -5.359 46.859 1.00 86.25 536 TYR A CA 1
ATOM 4445 C C . TYR A 1 536 ? -34.134 -6.635 46.170 1.00 86.25 536 TYR A C 1
ATOM 4447 O O . TYR A 1 536 ? -35.128 -6.604 45.440 1.00 86.25 536 TYR A O 1
ATOM 4455 N N . PRO A 1 537 ? -33.498 -7.801 46.397 1.00 72.81 537 PRO A N 1
ATOM 4456 C CA . PRO A 1 537 ? -33.785 -9.024 45.638 1.00 72.81 537 PRO A CA 1
ATOM 4457 C C . PRO A 1 537 ? -35.236 -9.515 45.736 1.00 72.81 537 PRO A C 1
ATOM 4459 O O . PRO A 1 537 ? -35.680 -10.303 44.900 1.00 72.81 537 PRO A O 1
ATOM 4462 N N . ASN A 1 538 ? -35.957 -9.069 46.768 1.00 72.62 538 ASN A N 1
ATOM 4463 C CA . ASN A 1 538 ? -37.318 -9.484 47.078 1.00 72.62 538 ASN A CA 1
ATOM 4464 C C . ASN A 1 538 ? -38.383 -8.417 46.768 1.00 72.62 538 ASN A C 1
ATOM 4466 O O . ASN A 1 538 ? -39.558 -8.734 46.925 1.00 72.62 538 ASN A O 1
ATOM 4470 N N . ASN A 1 539 ? -38.015 -7.206 46.321 1.00 67.38 539 ASN A N 1
ATOM 4471 C CA . ASN A 1 539 ? -38.957 -6.111 46.049 1.00 67.38 539 ASN A CA 1
ATOM 4472 C C . ASN A 1 539 ? -39.227 -5.986 44.530 1.00 67.38 539 ASN A C 1
ATOM 4474 O O . ASN A 1 539 ? -38.357 -5.510 43.801 1.00 67.38 539 ASN A O 1
ATOM 4478 N N . PRO A 1 540 ? -40.372 -6.458 43.993 1.00 53.94 540 PRO A N 1
ATOM 4479 C CA . PRO A 1 540 ? -40.538 -6.641 42.550 1.00 53.94 540 PRO A CA 1
ATOM 4480 C C . PRO A 1 540 ? -41.210 -5.463 41.806 1.00 53.94 540 PRO A C 1
ATOM 4482 O O . PRO A 1 540 ? -41.740 -5.692 40.725 1.00 53.94 540 PRO A O 1
ATOM 4485 N N . LEU A 1 541 ? -41.250 -4.235 42.342 1.00 51.53 541 LEU A N 1
ATOM 4486 C CA . LEU A 1 541 ? -42.327 -3.275 42.010 1.00 51.53 541 LEU A CA 1
ATOM 4487 C C . LEU A 1 541 ? -41.939 -1.949 41.323 1.00 51.53 541 LEU A C 1
ATOM 4489 O O . LEU A 1 541 ? -42.662 -0.963 41.448 1.00 51.53 541 LEU A O 1
ATOM 4493 N N . LYS A 1 542 ? -40.880 -1.914 40.511 1.00 53.25 542 LYS A N 1
ATOM 4494 C CA . LYS A 1 542 ? -40.806 -0.944 39.401 1.00 53.25 542 LYS A CA 1
ATOM 4495 C C . LYS A 1 542 ? -40.518 -1.710 38.115 1.00 53.25 542 LYS A C 1
ATOM 4497 O O . LYS A 1 542 ? -39.546 -2.462 38.045 1.00 53.25 542 LYS A O 1
ATOM 4502 N N . GLU A 1 543 ? -41.416 -1.607 37.135 1.00 50.03 543 GLU A N 1
ATOM 4503 C CA . GLU A 1 543 ? -41.295 -2.329 35.866 1.00 50.03 543 GLU A CA 1
ATOM 4504 C C . GLU A 1 543 ? -39.898 -2.131 35.256 1.00 50.03 543 GLU A C 1
ATOM 4506 O O . GLU A 1 543 ? -39.408 -1.014 35.122 1.00 50.03 543 GLU A O 1
ATOM 4511 N N . GLY A 1 544 ? -39.239 -3.238 34.906 1.00 53.88 544 GLY A N 1
ATOM 4512 C CA . GLY A 1 544 ? -37.968 -3.231 34.178 1.00 53.88 544 GLY A CA 1
ATOM 4513 C C . GLY A 1 544 ? -36.687 -3.247 35.018 1.00 53.88 544 GLY A C 1
ATOM 4514 O O . GLY A 1 544 ? -35.648 -3.596 34.468 1.00 53.88 544 GLY A O 1
ATOM 4515 N N . THR A 1 545 ? -36.715 -2.974 36.327 1.00 63.28 545 THR A N 1
ATOM 4516 C CA . THR A 1 545 ? -35.464 -2.873 37.113 1.00 63.28 545 THR A CA 1
ATOM 4517 C C . THR A 1 545 ? -35.043 -4.162 37.826 1.00 63.28 545 THR A C 1
ATOM 4519 O O . THR A 1 545 ? -33.940 -4.250 38.360 1.00 63.28 545 THR A O 1
ATOM 4522 N N . CYS A 1 546 ? -35.882 -5.203 37.821 1.00 74.12 546 CYS A N 1
ATOM 4523 C CA . CYS A 1 546 ? -35.557 -6.535 38.355 1.00 74.12 546 CYS A CA 1
ATOM 4524 C C . CYS A 1 546 ? -35.017 -6.523 39.803 1.00 74.12 546 CYS A C 1
ATOM 4526 O O . CYS A 1 546 ? -34.100 -7.279 40.134 1.00 74.12 546 CYS A O 1
ATOM 4528 N N . GLY A 1 547 ? -35.583 -5.670 40.661 1.00 78.06 547 GLY A N 1
ATOM 4529 C CA . GLY A 1 547 ? -35.178 -5.499 42.062 1.00 78.06 547 GLY A CA 1
ATOM 4530 C C . GLY A 1 547 ? -34.092 -4.446 42.282 1.00 78.06 547 GLY A C 1
ATOM 4531 O O . GLY A 1 547 ? -33.739 -4.184 43.428 1.00 78.06 547 GLY A O 1
ATOM 4532 N N . TRP A 1 548 ? -33.563 -3.838 41.220 1.00 86.56 548 TRP A N 1
ATOM 4533 C CA . TRP A 1 548 ? -32.708 -2.665 41.338 1.00 86.56 548 TRP A CA 1
ATOM 4534 C C . TRP A 1 548 ? -33.536 -1.383 41.478 1.00 86.56 548 TRP A C 1
ATOM 4536 O O . TRP A 1 548 ? -34.601 -1.238 40.884 1.00 86.56 548 TRP A O 1
ATOM 4546 N N . GLU A 1 549 ? -33.025 -0.425 42.228 1.00 87.38 549 GLU A N 1
ATOM 4547 C CA . GLU A 1 549 ? -33.537 0.935 42.317 1.00 87.38 549 GLU A CA 1
ATOM 4548 C C . GLU A 1 549 ? -32.380 1.894 42.065 1.00 87.38 549 GLU A C 1
ATOM 4550 O O . GLU A 1 549 ? -31.241 1.600 42.436 1.00 87.38 549 GLU A O 1
ATOM 4555 N N . TYR A 1 550 ? -32.664 3.020 41.413 1.00 87.81 550 TYR A N 1
ATOM 4556 C CA . TYR A 1 550 ? -31.677 4.072 41.237 1.00 87.81 550 TYR A CA 1
ATOM 4557 C C . TYR A 1 550 ? -32.289 5.466 41.362 1.00 87.81 550 TYR A C 1
ATOM 4559 O O . TYR A 1 550 ? -33.468 5.668 41.055 1.00 87.81 550 TYR A O 1
ATOM 4567 N N . THR A 1 551 ? -31.465 6.426 41.772 1.00 88.44 551 THR A N 1
ATOM 4568 C CA . THR A 1 551 ? -31.766 7.862 41.736 1.00 88.44 551 THR A CA 1
ATOM 4569 C C . THR A 1 551 ? -30.590 8.623 41.139 1.00 88.44 551 THR A C 1
ATOM 4571 O O . THR A 1 551 ? -29.439 8.321 41.456 1.00 88.44 551 THR A O 1
ATOM 4574 N N . ILE A 1 552 ? -30.878 9.606 40.287 1.00 87.44 552 ILE A N 1
ATOM 4575 C CA . ILE A 1 552 ? -29.867 10.527 39.756 1.00 87.44 552 ILE A CA 1
ATOM 4576 C C . ILE A 1 552 ? -29.536 11.537 40.863 1.00 87.44 552 ILE A C 1
ATOM 4578 O O . ILE A 1 552 ? -30.454 12.091 41.470 1.00 87.44 552 ILE A O 1
ATOM 4582 N N . CYS A 1 553 ? -28.247 11.680 41.176 1.00 83.31 553 CYS A N 1
ATOM 4583 C CA . CYS A 1 553 ? -27.726 12.560 42.227 1.00 83.31 553 CYS A CA 1
ATOM 4584 C C . CYS A 1 553 ? -27.563 14.007 41.769 1.00 83.31 553 CYS A C 1
ATOM 4586 O O . CYS A 1 553 ? -27.182 14.208 40.593 1.00 83.31 553 CYS A O 1
#

Foldseek 3Di:
DQLVVVVQVVCVVVVQHFPDPDDDQPQAKDFTDSVPDPAGPKIKHKYALDVSKIKMWIWDQDLNDIDIDIDTSDDPPPDPPVVVSVVVSVVSNVVNLVVLLVVVQVVVVVVVVVWAQDQDAQLCVLLVHGRDPWTDDPRWIWAFWAALVRDGRWTWIAHNVGDIDTDGSHDLALTWHKDADLVPAQEEEEEADPSLRRLLCVQPVHIYIHSNALSRRVVNVVSCCVVCVRHHYEYEFEQEPSRVVSVVVCVVPHPGYYFYQPDHRDGVSRVCSVPNSVSSCVRVPDDDDDQDPVNVVPDDDPQFDAQWLQWTFLFEEEEEEAPPQQLVLVVVLCQVCLCQQAAAAPIHGPHRWQEEEEAEPDDPVVVVVSVVLSVVLVCVQPVPGDPVDNSYHYHYQVNCCVPPVDGQELLDVVNLVVCVVVQLRTQEYEYHAPVNQDDDDPPDDPDDDPVSVVSNLVSVNCCSVVPRHIYYYYFYADPVRHTVVRPSCVVSGQWYKYWADDPPDDPQFPHWTKIFTDRHRSRDPVSGWIKTKTARSPDNPDRRNSRMDIDTD

Radius of gyration: 40.8 Å; chains: 1; bounding box: 79×61×116 Å

Sequence (553 aa):
MSNYEELRAFMLSKGIPIHDENIYIDGKVHRYSTRNDSEKAEWYIGDYIEDKKIVVTFSTYKNGNEEKFTYKSYKKGEVENEEHKITEFRKEQEMKLQKLSADRLKEFQHYWKTLTPCLNHPYLEKKKIKPKNLLVKNEILHIPLYNKDLEISSCIRINKEGVKRYFHGLSAKLLFTFLGNIKEARELIFCEGYATGYTIHFITGLTVIACGSCNNVCMVAQVFNCLYPDKTLSVAIDNDKAGLKVAQDWKDYFNESIYISKDANTDFNDLYCKYGEEAIKDIFIPYIKGTGLLEMSLKEVKEEECYNKILNVGSINVLHASAKVGKSRFAYEMAVNISLNQSFLNFKTYKQGHVLYIDGELSDSEIHKRINDIKRRLKKAKPILDFRNDVFKFVRYMDFKESLDEKMNLINPKHQKALHPLIMRSDIIIIDSYDCVTVKREGESYKFDQLDWRKFFWWIRDYKEKFNKTFLLIMHETKYGNMAGSQFIKNDCDNFYQLISPTDIDRTAAAHFKFKYKECRTIPLDEQEILDIKLYPNNPLKEGTCGWEYTIC

Secondary structure (DSSP, 8-state):
--HHHHHHHHHHHTT-----S----SSS-EEE-SS--SS--EEEEEEEEETTEEEEEEEEEETTEEEEEEEESS-TTSSTTHHHHHHHHHHHHHHHHHHHHHHHHHHHHHHHTT-EE-S--HHHHHTT---SS-EEETTEEEEEEE-TTS-EEEEEEE-TT--EEEPTTS--TT-BEEES-TTT-SEEEEES-HHHHHHHHHHH--EEEE-SSHHHHHHHHHHHHHH-TTSEEEEEE-SSHHHHHHHHHHHTT--S-EEE-SSTT--HHHHHHHH-HHHHHHHHS----PPPHHHHHTS-PPPPPEEETTEETT-EEEEEESTTSSHHHHHHHHHHHHHTT--BTTB---S---EEEEESSS-HHHHHHHHHHHHHHHHHH-TT--TT-TTEEEEEHHHHHHHHSS---TTSHHHHHHHHHHHHT-SEEEEE-GGGS----TT-SS---HHHHHHHHHHHHHHHHHH--EEEEEEEBPTTSSBTTHHHHHHH-SEEEEEE--SS--TTSSEEEEEEE-S-SSS-GGG---EEEEE-TT---STTSTTEEEEE-

pLDDT: mean 86.11, std 11.18, range [40.38, 98.38]